Protein AF-A8PF85-F1 (afdb_monomer_lite)

InterPro domains:
  IPR019019 H-type lectin domain [PF09458] (269-334)
  IPR019019 H-type lectin domain [PF09458] (365-434)
  IPR037221 H-type lectin domain superfamily [G3DSA:2.60.40.2080] (251-334)
  IPR037221 H-type lectin domain superfamily [G3DSA:2.60.40.2080] (343-434)
  IPR037221 H-type lectin domain superfamily [SSF141086] (258-334)
  IPR037221 H-type lectin domain superfamily [SSF141086] (362-434)

Foldseek 3Di:
DDDDDDDDDDDDDFDWDDDDDDDDDDDPDDPADEDDDDDDDDDDDPCVVVVVVVQVQCCVVQVKRFDQPDWDWDDDPDDDDDPDDPDPCNVVVVVVVVVVVVVVPDTDPVNVVVVVVVCVVDVDDTDGDGDGDTIGHDDDDDDDDDPPDDPPPQDDKDKDKDKDFWDWFDAFDKDKDKDFAAFDRYDKDKFKFWQWKWKDFDPALKWWKAWDWADDDRGIIMIMIGTHRGITIITMMIMMIIDDDLQKDKDKDKDPLPPPVQQDQKDKDKDFDPQFAPWFWDKDKHWRIWIWHFFWDWWAWDWAPGTRTTIIIMIGGDNHTGTTSMTMMMMMTGHQQGGVVKGKFKDKDKDQAKAFAVHFKDKDKDFTPDFAPADPPGDAWDKTKHWRTWTWGSVDIDTWHKDWAPGHRTIIMIMIGGDDGIMTNMTMMMMMTMD

Secondary structure (DSSP, 8-state):
----------------B---------SS--SSPPPPPPP------S-HHHHHHHHHHHHHHH--B------EEE--SS-PPPSS---TTHHHHHHHHHHHHHHTS---HHHHHHHHHHHHH--S--EEE---S-BBPPS---------PPP---PPPPEEEEEEEEEEE-TT-EEEEEEE----SSPPEEEEEEEEEEEE-SS-SEEEEEEEEEEEETTEEEEEEEE-TT-EEEEEEEEEEE---SS-EEEEEE--TT-S-TT-SEEEEEEEPSSPPSSPPEEEEEEEEEEEEESEEEEEEEEEEEETTEEEEEEE--GGGEEEEEEEEEEEEE-TTEETTEEEEEEEEEE-SPBBTTB-EEEEEEE-SS-----TTSPPPEEEEEEEEEEEESSS-EEEEEEEE---SSEEEEEEE--TT--EEEEEEEEEEE-

Sequence (435 aa):
MAGSSLQQTSVIDQGSQVIHSLLLDRGPVCDVPIPIAFTPVQYRGPSYHLLKTLIQALNDAYGVDIDVKEIRLWKPKEHLKPDVAIDQGWVSRATSEFHDWFSLIPFTQSLSDALDTTVAHNKSGIHLVVTTTTIYHRAGQEGASRMVGPPLRDQVPIIDVGVLEALSLPLGEGKSTVVQTSPLYLTPIVVLGFSSITSWGWYEKTAQFLTHAGSFTPTSFQVNTNNWTHTSGEFGVSWLRADRSSLLQGGIFSTNANSNSKTTSLISERVAFGPSFESPPRVFVSPSGFQFDGKAWDIRVFSTDVNRSGFKMNVVRSPEEGTLANIQVHWLAFPEGGLPGRQMCTGQFHISEVLDSSSPVKSGDVVFEQAFTISDSETPPRIFLAIDHIKASKAHTLRIWVSVSNVTSSGMEWKIQTADDTVIYSASVSYLAIA

Radius of gyration: 26.09 Å; chains: 1; bounding box: 59×78×92 Å

pLDDT: mean 73.33, std 27.21, range [23.89, 98.69]

Structure (mmCIF, N/CA/C/O backbone):
data_AF-A8PF85-F1
#
_entry.id   AF-A8PF85-F1
#
loop_
_atom_site.group_PDB
_atom_site.id
_atom_site.type_symbol
_atom_site.label_atom_id
_atom_site.label_alt_id
_atom_site.label_comp_id
_atom_site.label_asym_id
_atom_site.label_entity_id
_atom_site.label_seq_id
_atom_site.pdbx_PDB_ins_code
_atom_site.Cartn_x
_atom_site.Cartn_y
_atom_site.Cartn_z
_atom_site.occupancy
_atom_site.B_iso_or_equiv
_atom_site.auth_seq_id
_atom_site.auth_comp_id
_atom_site.auth_asym_id
_atom_site.auth_atom_id
_atom_site.pdbx_PDB_model_num
ATOM 1 N N . MET A 1 1 ? 0.595 -38.115 65.305 1.00 35.47 1 MET A N 1
ATOM 2 C CA . MET A 1 1 ? 0.419 -38.450 63.878 1.00 35.47 1 MET A CA 1
ATOM 3 C C . MET A 1 1 ? -0.191 -37.242 63.184 1.00 35.47 1 MET A C 1
ATOM 5 O O . MET A 1 1 ? -1.201 -36.752 63.660 1.00 35.47 1 MET A O 1
ATOM 9 N N . ALA A 1 2 ? 0.533 -36.749 62.175 1.00 32.12 2 ALA A N 1
ATOM 10 C CA . ALA A 1 2 ? 0.232 -35.752 61.140 1.00 32.12 2 ALA A CA 1
ATOM 11 C C . ALA A 1 2 ? -0.927 -34.748 61.340 1.00 32.12 2 ALA A C 1
ATOM 13 O O . ALA A 1 2 ? -2.092 -35.085 61.165 1.00 32.12 2 ALA A O 1
ATOM 14 N N . GLY A 1 3 ? -0.566 -33.476 61.545 1.00 26.59 3 GLY A N 1
ATOM 15 C CA . GLY A 1 3 ? -1.352 -32.323 61.102 1.00 26.59 3 GLY A CA 1
ATOM 16 C C . GLY A 1 3 ? -0.560 -31.593 60.016 1.00 26.59 3 GLY A C 1
ATOM 17 O O . GLY A 1 3 ? 0.514 -31.069 60.301 1.00 26.59 3 GLY A O 1
ATOM 18 N N . SER A 1 4 ? -1.038 -31.625 58.771 1.00 27.47 4 SER A N 1
ATOM 19 C CA . SER A 1 4 ? -0.420 -30.946 57.626 1.00 27.47 4 SER A CA 1
ATOM 20 C C . SER A 1 4 ? -1.057 -29.573 57.416 1.00 27.47 4 SER A C 1
ATOM 22 O O . SER A 1 4 ? -2.257 -29.486 57.151 1.00 27.47 4 SER A O 1
ATOM 24 N N . SER A 1 5 ? -0.260 -28.509 57.499 1.00 26.22 5 SER A N 1
ATOM 25 C CA . SER A 1 5 ? -0.628 -27.172 57.038 1.00 26.22 5 SER A CA 1
ATOM 26 C C . SER A 1 5 ? -0.412 -27.067 55.524 1.00 26.22 5 SER A C 1
ATOM 28 O O . SER A 1 5 ? 0.684 -27.289 55.014 1.00 26.22 5 SER A O 1
ATOM 30 N N . LEU A 1 6 ? -1.476 -26.731 54.795 1.00 25.59 6 LEU A N 1
ATOM 31 C CA . LEU A 1 6 ? -1.419 -26.309 53.397 1.00 25.59 6 LEU A CA 1
ATOM 32 C C . LEU A 1 6 ? -0.987 -24.837 53.360 1.00 25.59 6 LEU A C 1
ATOM 34 O O . LEU A 1 6 ? -1.740 -23.963 53.785 1.00 25.59 6 LEU A O 1
ATOM 38 N N . GLN A 1 7 ? 0.221 -24.558 52.865 1.00 25.92 7 GLN A N 1
ATOM 39 C CA . GLN A 1 7 ? 0.592 -23.215 52.421 1.00 25.92 7 GLN A CA 1
ATOM 40 C C . GLN A 1 7 ? 0.015 -22.987 51.023 1.00 25.92 7 GLN A C 1
ATOM 42 O O . GLN A 1 7 ? 0.372 -23.668 50.064 1.00 25.92 7 GLN A O 1
ATOM 47 N N . GLN A 1 8 ? -0.893 -22.022 50.925 1.00 23.97 8 GLN A N 1
ATOM 48 C CA . GLN A 1 8 ? -1.450 -21.521 49.678 1.00 23.97 8 GLN A CA 1
ATOM 49 C C . GLN A 1 8 ? -0.506 -20.431 49.145 1.00 23.97 8 GLN A C 1
ATOM 51 O O . GLN A 1 8 ? -0.497 -19.313 49.650 1.00 23.97 8 GLN A O 1
ATOM 56 N N . THR A 1 9 ? 0.328 -20.751 48.156 1.00 23.89 9 THR A N 1
ATOM 57 C CA . THR A 1 9 ? 1.075 -19.745 47.387 1.00 23.89 9 THR A CA 1
ATOM 58 C C . THR A 1 9 ? 0.137 -19.105 46.369 1.00 23.89 9 THR A C 1
ATOM 60 O O . THR A 1 9 ? -0.222 -19.735 45.374 1.00 23.89 9 THR A O 1
ATOM 63 N N . SER A 1 10 ? -0.277 -17.862 46.616 1.00 24.70 10 SER A N 1
ATOM 64 C CA . SER A 1 10 ? -0.909 -17.017 45.606 1.00 24.70 10 SER A CA 1
ATOM 65 C C . SER A 1 10 ? 0.151 -16.557 44.602 1.00 24.70 10 SER A C 1
ATOM 67 O O . SER A 1 10 ? 1.124 -15.892 44.952 1.00 24.70 10 SER A O 1
ATOM 69 N N . VAL A 1 11 ? -0.025 -16.925 43.335 1.00 25.67 11 VAL A N 1
ATOM 70 C CA . VAL A 1 11 ? 0.705 -16.309 42.224 1.00 25.67 11 VAL A CA 1
ATOM 71 C C . VAL A 1 11 ? 0.010 -14.979 41.943 1.00 25.67 11 VAL A C 1
ATOM 73 O O . VAL A 1 11 ? -1.124 -14.957 41.472 1.00 25.67 11 VAL A O 1
ATOM 76 N N . ILE A 1 12 ? 0.657 -13.877 42.323 1.00 26.84 12 ILE A N 1
ATOM 77 C CA . ILE A 1 12 ? 0.197 -12.522 42.015 1.00 26.84 12 ILE A CA 1
ATOM 78 C C . ILE A 1 12 ? 0.546 -12.245 40.553 1.00 26.84 12 ILE A C 1
ATOM 80 O O . ILE A 1 12 ? 1.720 -12.227 40.184 1.00 26.84 12 ILE A O 1
ATOM 84 N N . ASP A 1 13 ? -0.482 -12.044 39.737 1.00 29.64 13 ASP A N 1
ATOM 85 C CA . ASP A 1 13 ? -0.357 -11.654 38.338 1.00 29.64 13 ASP A CA 1
ATOM 86 C C . ASP A 1 13 ? 0.135 -10.193 38.260 1.00 29.64 13 ASP A C 1
ATOM 88 O O . ASP A 1 13 ? -0.499 -9.274 38.790 1.00 29.64 13 ASP A O 1
ATOM 92 N N . GLN A 1 14 ? 1.320 -9.976 37.680 1.00 29.83 14 GLN A N 1
ATOM 93 C CA . GLN A 1 14 ? 1.983 -8.669 37.622 1.00 29.83 14 GLN A CA 1
ATOM 94 C C . GLN A 1 14 ? 1.428 -7.854 36.448 1.00 29.83 14 GLN A C 1
ATOM 96 O O . GLN A 1 14 ? 1.867 -7.985 35.309 1.00 29.83 14 GLN A O 1
ATOM 101 N N . GLY A 1 15 ? 0.451 -6.990 36.724 1.00 29.58 15 GLY A N 1
ATOM 102 C CA . GLY A 1 15 ? -0.103 -6.082 35.722 1.00 29.58 15 GLY A CA 1
ATOM 103 C C . GLY A 1 15 ? 0.900 -5.005 35.293 1.00 29.58 15 GLY A C 1
ATOM 104 O O . GLY A 1 15 ? 1.268 -4.144 36.089 1.00 29.58 15 GLY A O 1
ATOM 105 N N . SER A 1 16 ? 1.296 -5.011 34.019 1.00 27.42 16 SER A N 1
ATOM 106 C CA . SER A 1 16 ? 2.018 -3.905 33.380 1.00 27.42 16 SER A CA 1
ATOM 107 C C . SER A 1 16 ? 1.106 -2.683 33.226 1.00 27.42 16 SER A C 1
ATOM 109 O O . SER A 1 16 ? -0.029 -2.828 32.765 1.00 27.42 16 SER A O 1
ATOM 111 N N . GLN A 1 17 ? 1.595 -1.480 33.532 1.00 30.52 17 GLN A N 1
ATOM 112 C CA . GLN A 1 17 ? 0.921 -0.231 33.163 1.00 30.52 17 GLN A CA 1
ATOM 113 C C . GLN A 1 17 ? 1.788 0.588 32.209 1.00 30.52 17 GLN A C 1
ATOM 115 O O . GLN A 1 17 ? 2.998 0.710 32.391 1.00 30.52 17 GLN A O 1
ATOM 120 N N . VAL A 1 18 ? 1.138 1.160 31.198 1.00 26.84 18 VAL A N 1
ATOM 121 C CA . VAL A 1 18 ? 1.722 2.124 30.268 1.00 26.84 18 VAL A CA 1
ATOM 122 C C . VAL A 1 18 ? 1.159 3.489 30.645 1.00 26.84 18 VAL A C 1
ATOM 124 O O . VAL A 1 18 ? -0.046 3.705 30.539 1.00 26.84 18 VAL A O 1
ATOM 127 N N . ILE A 1 19 ? 2.013 4.401 31.106 1.00 24.66 19 ILE A N 1
ATOM 128 C CA . ILE A 1 19 ? 1.652 5.808 31.301 1.00 24.66 19 ILE A CA 1
ATOM 129 C C . ILE A 1 19 ? 2.340 6.598 30.191 1.00 24.66 19 ILE A C 1
ATOM 131 O O . ILE A 1 19 ? 3.566 6.600 30.094 1.00 24.66 19 ILE A O 1
ATOM 135 N N . HIS A 1 20 ? 1.550 7.257 29.345 1.00 25.97 20 HIS A N 1
ATOM 136 C CA . HIS A 1 20 ? 2.046 8.209 28.359 1.00 25.97 20 HIS A CA 1
ATOM 137 C C . HIS A 1 20 ? 1.736 9.625 28.830 1.00 25.97 20 HIS A C 1
ATOM 139 O O . HIS A 1 20 ? 0.578 10.031 28.771 1.00 25.97 20 HIS A O 1
ATOM 145 N N . SER A 1 21 ? 2.753 10.394 29.217 1.00 25.16 21 SER A N 1
ATOM 146 C CA . SER A 1 21 ? 2.681 11.854 29.103 1.00 25.16 21 SER A CA 1
ATOM 147 C C . SER A 1 21 ? 4.024 12.542 29.352 1.00 25.16 21 SER A C 1
ATOM 149 O O . SER A 1 21 ? 4.662 12.350 30.381 1.00 25.16 21 SER A O 1
ATOM 151 N N . LEU A 1 22 ? 4.390 13.426 28.422 1.00 24.92 22 LEU A N 1
ATOM 152 C CA . LEU A 1 22 ? 4.816 14.788 28.743 1.00 24.92 22 LEU A CA 1
ATOM 153 C C . LEU A 1 22 ? 4.469 15.673 27.537 1.00 24.92 22 LEU A C 1
ATOM 155 O O . LEU A 1 22 ? 4.950 15.430 26.432 1.00 24.92 22 LEU A O 1
ATOM 159 N N . LEU A 1 23 ? 3.610 16.671 27.748 1.00 26.92 23 LEU A N 1
ATOM 160 C CA . LEU A 1 23 ? 3.252 17.685 26.759 1.00 26.92 23 LEU A CA 1
ATOM 161 C C . LEU A 1 23 ? 3.480 19.049 27.413 1.00 26.92 23 LEU A C 1
ATOM 163 O O . LEU A 1 23 ? 2.968 19.295 28.503 1.00 26.92 23 LEU A O 1
ATOM 167 N N . LEU A 1 24 ? 4.248 19.919 26.764 1.00 26.16 24 LEU A N 1
ATOM 168 C CA . LEU A 1 24 ? 4.295 21.340 27.094 1.00 26.16 24 LEU A CA 1
ATOM 169 C C . LEU A 1 24 ? 3.833 22.088 25.849 1.00 26.16 24 LEU A C 1
ATOM 171 O O . LEU A 1 24 ? 4.603 22.253 24.908 1.00 26.16 24 LEU A O 1
ATOM 175 N N . ASP A 1 25 ? 2.570 22.504 25.847 1.00 26.69 25 ASP A N 1
ATOM 176 C CA . ASP A 1 25 ? 2.066 23.507 24.916 1.00 26.69 25 ASP A CA 1
ATOM 177 C C . ASP A 1 25 ? 1.173 24.498 25.679 1.00 26.69 25 ASP A C 1
ATOM 179 O O . ASP A 1 25 ? 0.393 24.106 26.550 1.00 26.69 25 ASP A O 1
ATOM 183 N N . ARG A 1 26 ? 1.315 25.792 25.375 1.00 26.75 26 ARG A N 1
ATOM 184 C CA . ARG A 1 26 ? 0.434 26.870 25.848 1.00 26.75 26 ARG A CA 1
ATOM 185 C C . ARG A 1 26 ? -0.280 27.464 24.629 1.00 26.75 26 ARG A C 1
ATOM 187 O O . ARG A 1 26 ? 0.087 28.526 24.136 1.00 26.75 26 ARG A O 1
ATOM 194 N N . GLY A 1 27 ? -1.338 26.781 24.199 1.00 33.78 27 GLY A N 1
ATOM 195 C CA . GLY A 1 27 ? -2.433 27.307 23.374 1.00 33.78 27 GLY A CA 1
ATOM 196 C C . GLY A 1 27 ? -3.775 27.148 24.109 1.00 33.78 27 GLY A C 1
ATOM 197 O O . GLY A 1 27 ? -3.822 26.426 25.107 1.00 33.78 27 GLY A O 1
ATOM 198 N N . PRO A 1 28 ? -4.857 27.841 23.695 1.00 30.14 28 PRO A N 1
ATOM 199 C CA . PRO A 1 28 ? -6.107 27.878 24.450 1.00 30.14 28 PRO A CA 1
ATOM 200 C C . PRO A 1 28 ? -6.671 26.467 24.651 1.00 30.14 28 PRO A C 1
ATOM 202 O O . PRO A 1 28 ? -6.766 25.677 23.714 1.00 30.14 28 PRO A O 1
ATOM 205 N N . VAL A 1 29 ? -6.999 26.192 25.912 1.00 34.34 29 VAL A N 1
ATOM 206 C CA . VAL A 1 29 ? -7.393 24.907 26.497 1.00 34.34 29 VAL A CA 1
ATOM 207 C C . VAL A 1 29 ? -8.331 24.116 25.577 1.00 34.34 29 VAL A C 1
ATOM 209 O O . VAL A 1 29 ? -9.484 24.487 25.382 1.00 34.34 29 VAL A O 1
ATOM 212 N N . CYS A 1 30 ? -7.832 23.007 25.031 1.00 33.25 30 CYS A N 1
ATOM 213 C CA . CYS A 1 30 ? -8.666 21.895 24.584 1.00 33.25 30 CYS A CA 1
ATOM 214 C C . CYS A 1 30 ? -8.689 20.855 25.710 1.00 33.25 30 CYS A C 1
ATOM 216 O O . CYS A 1 30 ? -7.633 20.408 26.153 1.00 33.25 30 CYS A O 1
ATOM 218 N N . ASP A 1 31 ? -9.881 20.454 26.153 1.00 28.02 31 ASP A N 1
ATOM 219 C CA . ASP A 1 31 ? -10.107 19.594 27.330 1.00 28.02 31 ASP A CA 1
ATOM 220 C C . ASP A 1 31 ? -9.689 18.118 27.157 1.00 28.02 31 ASP A C 1
ATOM 222 O O . ASP A 1 31 ? -10.040 17.266 27.973 1.00 28.02 31 ASP A O 1
ATOM 226 N N . VAL A 1 32 ? -8.937 17.774 26.107 1.00 32.41 32 VAL A N 1
ATOM 227 C CA . VAL A 1 32 ? -8.481 16.398 25.869 1.00 32.41 32 VAL A CA 1
ATOM 228 C C . VAL A 1 32 ? -7.023 16.407 25.389 1.00 32.41 32 VAL A C 1
ATOM 230 O O . VAL A 1 32 ? -6.751 16.925 24.304 1.00 32.41 32 VAL A O 1
ATOM 233 N N . PRO A 1 33 ? -6.068 15.845 26.157 1.00 29.23 33 PRO A N 1
ATOM 234 C CA . PRO A 1 33 ? -4.677 15.748 25.727 1.00 29.23 33 PRO A CA 1
ATOM 235 C C . PRO A 1 33 ? -4.545 14.792 24.533 1.00 29.23 33 PRO A C 1
ATOM 237 O O . PRO A 1 33 ? -4.979 13.642 24.591 1.00 29.23 33 PRO A O 1
ATOM 240 N N . ILE A 1 34 ? -3.924 15.270 23.453 1.00 30.25 34 ILE A N 1
ATOM 241 C CA . ILE A 1 34 ? -3.682 14.504 22.223 1.00 30.25 34 ILE A CA 1
ATOM 242 C C . ILE A 1 34 ? -2.285 13.860 22.300 1.00 30.25 34 ILE A C 1
ATOM 244 O O . ILE A 1 34 ? -1.296 14.584 22.433 1.00 30.25 34 ILE A O 1
ATOM 248 N N . PRO A 1 35 ? -2.147 12.528 22.181 1.00 30.20 35 PRO A N 1
ATOM 249 C CA . PRO A 1 35 ? -0.842 11.887 22.063 1.00 30.20 35 PRO A CA 1
ATOM 250 C C . PRO A 1 35 ? -0.276 12.048 20.643 1.00 30.20 35 PRO A C 1
ATOM 252 O O . PRO A 1 35 ? -0.839 11.551 19.664 1.00 30.20 35 PRO A O 1
ATOM 255 N N . ILE A 1 36 ? 0.874 12.718 20.536 1.00 26.45 36 ILE A N 1
ATOM 256 C CA . ILE A 1 36 ? 1.641 12.859 19.292 1.00 26.45 36 ILE A CA 1
ATOM 257 C C . ILE A 1 36 ? 2.741 11.790 19.272 1.00 26.45 36 ILE A C 1
ATOM 259 O O . ILE A 1 36 ? 3.589 11.743 20.161 1.00 26.45 36 ILE A O 1
ATOM 263 N N . ALA A 1 37 ? 2.745 10.937 18.246 1.00 27.17 37 ALA A N 1
ATOM 264 C CA . ALA A 1 37 ? 3.832 9.999 17.971 1.00 27.17 37 ALA A CA 1
ATOM 265 C C . ALA A 1 37 ? 4.735 10.563 16.863 1.00 27.17 37 ALA A C 1
ATOM 267 O O . ALA A 1 37 ? 4.247 10.928 15.793 1.00 27.17 37 ALA A O 1
ATOM 268 N N . PHE A 1 38 ? 6.048 10.606 17.098 1.00 26.89 38 PHE A N 1
ATOM 269 C CA . PHE A 1 38 ? 7.034 10.991 16.084 1.00 26.89 38 PHE A CA 1
ATOM 270 C C . PHE A 1 38 ? 7.681 9.754 15.449 1.00 26.89 38 PHE A C 1
ATOM 272 O O . PHE A 1 38 ? 8.053 8.805 16.140 1.00 26.89 38 PHE A O 1
ATOM 279 N N . THR A 1 39 ? 7.842 9.779 14.126 1.00 26.12 39 THR A N 1
ATOM 280 C CA . THR A 1 39 ? 8.596 8.787 13.347 1.00 26.12 39 THR A CA 1
ATOM 281 C C . THR A 1 39 ? 10.116 9.014 13.452 1.00 26.12 39 THR A C 1
ATOM 283 O O . THR A 1 39 ? 10.565 10.133 13.710 1.00 26.12 39 THR A O 1
ATOM 286 N N . PRO A 1 40 ? 10.954 7.972 13.266 1.00 31.77 40 PRO A N 1
ATOM 287 C CA . PRO A 1 40 ? 12.382 8.047 13.563 1.00 31.77 40 PRO A CA 1
ATOM 288 C C . PRO A 1 40 ? 13.167 8.911 12.562 1.00 31.77 40 PRO A C 1
ATOM 290 O O . PRO A 1 40 ? 13.361 8.508 11.420 1.00 31.77 40 PRO A O 1
ATOM 293 N N . VAL A 1 41 ? 13.748 10.026 13.015 1.00 29.03 41 VAL A N 1
ATOM 294 C CA . VAL A 1 41 ? 14.942 10.622 12.384 1.00 29.03 41 VAL A CA 1
ATOM 295 C C . VAL A 1 41 ? 16.122 10.437 13.338 1.00 29.03 41 VAL A C 1
ATOM 297 O O . VAL A 1 41 ? 16.011 10.669 14.543 1.00 29.03 41 VAL A O 1
ATOM 300 N N . GLN A 1 42 ? 17.227 9.906 12.816 1.00 31.69 42 GLN A N 1
ATOM 301 C CA . GLN A 1 42 ? 18.387 9.455 13.586 1.00 31.69 42 GLN A CA 1
ATOM 302 C C . GLN A 1 42 ? 19.327 10.617 13.945 1.00 31.69 42 GLN A C 1
ATOM 304 O O . GLN A 1 42 ? 19.803 11.334 13.069 1.00 31.69 42 GLN A O 1
ATOM 309 N N . TYR A 1 43 ? 19.687 10.717 15.226 1.00 30.95 43 TYR A N 1
ATOM 310 C CA . TYR A 1 43 ? 20.951 11.302 15.678 1.00 30.95 43 TYR A CA 1
ATOM 311 C C . TYR A 1 43 ? 21.524 10.365 16.753 1.00 30.95 43 TYR A C 1
ATOM 313 O O . TYR A 1 43 ? 20.978 10.263 17.848 1.00 30.95 43 TYR A O 1
ATOM 321 N N . ARG A 1 44 ? 22.596 9.624 16.438 1.00 35.34 44 ARG A N 1
ATOM 322 C CA . ARG A 1 44 ? 23.381 8.871 17.433 1.00 35.34 44 ARG A CA 1
ATOM 323 C C . ARG A 1 44 ? 24.621 9.694 17.772 1.00 35.34 44 ARG A C 1
ATOM 325 O O . ARG A 1 44 ? 25.552 9.753 16.978 1.00 35.34 44 ARG A O 1
ATOM 332 N N . GLY A 1 45 ? 24.603 10.346 18.931 1.00 38.12 45 GLY A N 1
ATOM 333 C CA . GLY A 1 45 ? 25.753 11.039 19.522 1.00 38.12 45 GLY A CA 1
ATOM 334 C C . GLY A 1 45 ? 26.248 10.364 20.814 1.00 38.12 45 GLY A C 1
ATOM 335 O O . GLY A 1 45 ? 25.595 9.443 21.307 1.00 38.12 45 GLY A O 1
ATOM 336 N N . PRO A 1 46 ? 27.386 10.815 21.384 1.00 31.77 46 PRO A N 1
ATOM 337 C CA . PRO A 1 46 ? 28.116 10.186 22.497 1.00 31.77 46 PRO A CA 1
ATOM 338 C C . PRO A 1 46 ? 27.464 10.403 23.881 1.00 31.77 46 PRO A C 1
ATOM 340 O O . PRO A 1 46 ? 28.134 10.647 24.883 1.00 31.77 46 PRO A O 1
ATOM 343 N N . SER A 1 47 ? 26.142 10.284 23.961 1.00 43.22 47 SER A N 1
ATOM 344 C CA . SER A 1 47 ? 25.341 10.565 25.162 1.00 43.22 47 SER A CA 1
ATOM 345 C C . SER A 1 47 ? 25.008 9.310 25.979 1.00 43.22 47 SER A C 1
ATOM 347 O O . SER A 1 47 ? 24.137 9.339 26.841 1.00 43.22 47 SER A O 1
ATOM 349 N N . TYR A 1 48 ? 25.711 8.197 25.739 1.00 43.47 48 TYR A N 1
ATOM 350 C CA . TYR A 1 48 ? 25.506 6.918 26.437 1.00 43.47 48 TYR A CA 1
ATOM 351 C C . TYR A 1 48 ? 25.659 7.024 27.967 1.00 43.47 48 TYR A C 1
ATOM 353 O O . TYR A 1 48 ? 25.034 6.274 28.713 1.00 43.47 48 TYR A O 1
ATOM 361 N N . HIS A 1 49 ? 26.457 7.983 28.442 1.00 46.12 49 HIS A N 1
ATOM 362 C CA . HIS A 1 49 ? 26.610 8.262 29.868 1.00 46.12 49 HIS A CA 1
ATOM 363 C C . HIS A 1 49 ? 25.340 8.883 30.479 1.00 46.12 49 HIS A C 1
ATOM 365 O O . HIS A 1 49 ? 24.945 8.470 31.562 1.00 46.12 49 HIS A O 1
ATOM 371 N N . LEU A 1 50 ? 24.646 9.780 29.763 1.00 46.19 50 LEU A N 1
ATOM 372 C CA . LEU A 1 50 ? 23.388 10.387 30.223 1.00 46.19 50 LEU A CA 1
ATOM 373 C C . LEU A 1 50 ? 22.264 9.356 30.349 1.00 46.19 50 LEU A C 1
ATOM 375 O O . LEU A 1 50 ? 21.483 9.428 31.289 1.00 46.19 50 LEU A O 1
ATOM 379 N N . LEU A 1 51 ? 22.215 8.367 29.449 1.00 54.56 51 LEU A N 1
ATOM 380 C CA . LEU A 1 51 ? 21.263 7.255 29.529 1.00 54.56 51 LEU A CA 1
ATOM 381 C C . LEU A 1 51 ? 21.448 6.453 30.821 1.00 54.56 51 LEU A C 1
ATOM 383 O O . LEU A 1 51 ? 20.484 6.219 31.540 1.00 54.56 51 LEU A O 1
ATOM 387 N N . LYS A 1 52 ? 22.691 6.079 31.144 1.00 57.59 52 LYS A N 1
ATOM 388 C CA . LYS A 1 52 ? 22.997 5.345 32.379 1.00 57.59 52 LYS A CA 1
ATOM 389 C C . LYS A 1 52 ? 22.689 6.162 33.628 1.00 57.59 52 LYS A C 1
ATOM 391 O O . LYS A 1 52 ? 22.098 5.624 34.556 1.00 57.59 52 LYS A O 1
ATOM 396 N N . THR A 1 53 ? 23.050 7.444 33.639 1.00 54.94 53 THR A N 1
ATOM 397 C CA . THR A 1 53 ? 22.766 8.338 34.769 1.00 54.94 53 THR A CA 1
ATOM 398 C C . THR A 1 53 ? 21.266 8.552 34.958 1.00 54.94 53 THR A C 1
ATOM 400 O O . THR A 1 53 ? 20.798 8.529 36.090 1.00 54.94 53 THR A O 1
ATOM 403 N N . LEU A 1 54 ? 20.496 8.701 33.874 1.00 57.41 54 LEU A N 1
ATOM 404 C CA . LEU A 1 54 ? 19.041 8.852 33.939 1.00 57.41 54 LEU A CA 1
ATOM 405 C C . LEU A 1 54 ? 18.357 7.571 34.434 1.00 57.41 54 LEU A C 1
ATOM 407 O O . LEU A 1 54 ? 17.509 7.650 35.316 1.00 57.41 54 LEU A O 1
ATOM 411 N N . ILE A 1 55 ? 18.745 6.402 33.907 1.00 60.12 55 ILE A N 1
ATOM 412 C CA . ILE A 1 55 ? 18.236 5.102 34.376 1.00 60.12 55 ILE A CA 1
ATOM 413 C C . ILE A 1 55 ? 18.547 4.930 35.864 1.00 60.12 55 ILE A C 1
ATOM 415 O O . ILE A 1 55 ? 17.650 4.629 36.642 1.00 60.12 55 ILE A O 1
ATOM 419 N N . GLN A 1 56 ? 19.793 5.179 36.277 1.00 60.62 56 GLN A N 1
ATOM 420 C CA . GLN A 1 56 ? 20.196 5.038 37.674 1.00 60.62 56 GLN A CA 1
ATOM 421 C C . GLN A 1 56 ? 19.430 6.002 38.588 1.00 60.62 56 GLN A C 1
ATOM 423 O O . GLN A 1 56 ? 18.927 5.579 39.619 1.00 60.62 56 GLN A O 1
ATOM 428 N N . ALA A 1 57 ? 19.271 7.268 38.193 1.00 55.03 57 ALA A N 1
ATOM 429 C CA . ALA A 1 57 ? 18.534 8.254 38.980 1.00 55.03 57 ALA A CA 1
ATOM 430 C C . ALA A 1 57 ? 17.050 7.887 39.143 1.00 55.03 57 ALA A C 1
ATOM 432 O O . ALA A 1 57 ? 16.491 8.064 40.224 1.00 55.03 57 ALA A O 1
ATOM 433 N N . LEU A 1 58 ? 16.413 7.359 38.093 1.00 52.25 58 LEU A N 1
ATOM 434 C CA . LEU A 1 58 ? 15.030 6.886 38.167 1.00 52.25 58 LEU A CA 1
ATOM 435 C C . LEU A 1 58 ? 14.912 5.609 39.016 1.00 52.25 58 LEU A C 1
ATOM 437 O O . LEU A 1 58 ? 13.975 5.491 39.809 1.00 52.25 58 LEU A O 1
ATOM 441 N N . ASN A 1 59 ? 15.878 4.692 38.903 1.00 52.94 59 ASN A N 1
ATOM 442 C CA . ASN A 1 59 ? 15.945 3.497 39.739 1.00 52.94 59 ASN A CA 1
ATOM 443 C C . ASN A 1 59 ? 16.130 3.856 41.226 1.00 52.94 59 ASN A C 1
ATOM 445 O O . ASN A 1 59 ? 15.448 3.291 42.078 1.00 52.94 59 ASN A O 1
ATOM 449 N N . ASP A 1 60 ? 16.994 4.822 41.541 1.00 53.47 60 ASP A N 1
ATOM 450 C CA . ASP A 1 60 ? 17.271 5.260 42.914 1.00 53.47 60 ASP A CA 1
ATOM 451 C C . ASP A 1 60 ? 16.082 6.007 43.539 1.00 53.47 60 ASP A C 1
ATOM 453 O O . ASP A 1 60 ? 15.776 5.807 44.713 1.00 53.47 60 ASP A O 1
ATOM 457 N N . ALA A 1 61 ? 15.394 6.854 42.764 1.00 45.88 61 ALA A N 1
ATOM 458 C CA . ALA A 1 61 ? 14.291 7.678 43.262 1.00 45.88 61 ALA A CA 1
ATOM 459 C C . ALA A 1 61 ? 12.987 6.892 43.470 1.00 45.88 61 ALA A C 1
ATOM 461 O O . ALA A 1 61 ? 12.241 7.176 44.407 1.00 45.88 61 ALA A O 1
ATOM 462 N N . TYR A 1 62 ? 12.705 5.910 42.611 1.00 44.44 62 TYR A N 1
ATOM 463 C CA . TYR A 1 62 ? 11.406 5.227 42.592 1.00 44.44 62 TYR A CA 1
ATOM 464 C C . TYR A 1 62 ? 11.500 3.722 42.868 1.00 44.44 62 TYR A C 1
ATOM 466 O O . TYR A 1 62 ? 10.476 3.047 42.957 1.00 44.44 62 TYR A O 1
ATOM 474 N N . GLY A 1 63 ? 12.709 3.165 42.992 1.00 43.66 63 GLY A N 1
ATOM 475 C CA . GLY A 1 63 ? 12.925 1.729 43.187 1.00 43.66 63 GLY A CA 1
ATOM 476 C C . GLY A 1 63 ? 12.478 0.867 42.002 1.00 43.66 63 GLY A C 1
ATOM 477 O O . GLY A 1 63 ? 12.366 -0.348 42.145 1.00 43.66 63 GLY A O 1
ATOM 478 N N . VAL A 1 64 ? 12.187 1.483 40.858 1.00 42.22 64 VAL A N 1
ATOM 479 C CA . VAL A 1 64 ? 11.740 0.851 39.609 1.00 42.22 64 VAL A CA 1
ATOM 480 C C . VAL A 1 64 ? 12.974 0.413 38.829 1.00 42.22 64 VAL A C 1
ATOM 482 O O . VAL A 1 64 ? 13.984 1.088 38.908 1.00 42.22 64 VAL A O 1
ATOM 485 N N . ASP A 1 65 ? 12.920 -0.687 38.080 1.00 44.31 65 ASP A N 1
ATOM 486 C CA . ASP A 1 65 ? 13.976 -1.018 37.113 1.00 44.31 65 ASP A CA 1
ATOM 487 C C . ASP A 1 65 ? 13.511 -0.613 35.708 1.00 44.31 65 ASP A C 1
ATOM 489 O O . ASP A 1 65 ? 12.480 -1.104 35.230 1.00 44.31 65 ASP A O 1
ATOM 493 N N . ILE A 1 66 ? 14.200 0.341 35.073 1.00 50.31 66 ILE A N 1
ATOM 494 C CA . ILE A 1 66 ? 13.767 0.927 33.796 1.00 50.31 66 ILE A CA 1
ATOM 495 C C . ILE A 1 66 ? 14.693 0.501 32.654 1.00 50.31 66 ILE A C 1
ATOM 497 O O . ILE A 1 66 ? 15.827 0.964 32.535 1.00 50.31 66 ILE A O 1
ATOM 501 N N . ASP A 1 67 ? 14.160 -0.314 31.741 1.00 45.53 67 ASP A N 1
ATOM 502 C CA . ASP A 1 67 ? 14.809 -0.641 30.467 1.00 45.53 67 ASP A CA 1
ATOM 503 C C . ASP A 1 67 ? 14.544 0.472 29.437 1.00 45.53 67 ASP A C 1
ATOM 505 O O . ASP A 1 67 ? 13.555 0.460 28.695 1.00 45.53 67 ASP A O 1
ATOM 509 N N . VAL A 1 68 ? 15.402 1.495 29.423 1.00 51.47 68 VAL A N 1
ATOM 510 C CA . VAL A 1 68 ? 15.323 2.583 28.437 1.00 51.47 68 VAL A CA 1
ATOM 511 C C . VAL A 1 68 ? 16.040 2.159 27.156 1.00 51.47 68 VAL A C 1
ATOM 513 O O . VAL A 1 68 ? 17.263 2.240 27.043 1.00 51.47 68 VAL A O 1
ATOM 516 N N . LYS A 1 69 ? 15.258 1.743 26.155 1.00 45.31 69 LYS A N 1
ATOM 517 C CA . LYS A 1 69 ? 15.789 1.258 24.870 1.00 45.31 69 LYS A CA 1
ATOM 518 C C . LYS A 1 69 ? 16.389 2.353 23.985 1.00 45.31 69 LYS A C 1
ATOM 520 O O . LYS A 1 69 ? 17.265 2.064 23.172 1.00 45.31 69 LYS A O 1
ATOM 525 N N . GLU A 1 70 ? 15.938 3.601 24.120 1.00 43.00 70 GLU A N 1
ATOM 526 C CA . GLU A 1 70 ? 16.457 4.725 23.336 1.00 43.00 70 GLU A CA 1
ATOM 527 C C . GLU A 1 70 ? 16.190 6.070 24.036 1.00 43.00 70 GLU A C 1
ATOM 529 O O . GLU A 1 70 ? 15.082 6.319 24.505 1.00 43.00 70 GLU A O 1
ATOM 534 N N . ILE A 1 71 ? 17.189 6.960 24.064 1.00 45.00 71 ILE A N 1
ATOM 535 C CA . ILE A 1 71 ? 17.007 8.395 24.337 1.00 45.00 71 ILE A CA 1
ATOM 536 C C . ILE A 1 71 ? 17.392 9.141 23.069 1.00 45.00 71 ILE A C 1
ATOM 538 O O . ILE A 1 71 ? 18.494 8.955 22.546 1.00 45.00 71 ILE A O 1
ATOM 542 N N . ARG A 1 72 ? 16.496 10.001 22.582 1.00 41.25 72 ARG A N 1
ATOM 543 C CA . ARG A 1 72 ? 16.751 10.846 21.416 1.00 41.25 72 ARG A CA 1
ATOM 544 C C . ARG A 1 72 ? 16.950 12.278 21.876 1.00 41.25 72 ARG A C 1
ATOM 546 O O . ARG A 1 72 ? 16.047 12.895 22.426 1.00 41.25 72 ARG A O 1
ATOM 553 N N . LEU A 1 73 ? 18.147 12.798 21.635 1.00 36.06 73 LEU A N 1
ATOM 554 C CA . LEU A 1 73 ? 18.444 14.214 21.798 1.00 36.06 73 LEU A CA 1
ATOM 555 C C . LEU A 1 73 ? 18.307 14.871 20.432 1.00 36.06 73 LEU A C 1
ATOM 557 O O . LEU A 1 73 ? 18.931 14.431 19.464 1.00 36.06 73 LEU A O 1
ATOM 561 N N . TRP A 1 74 ? 17.485 15.910 20.351 1.00 36.38 74 TRP A N 1
ATOM 562 C CA . TRP A 1 74 ? 17.295 16.652 19.115 1.00 36.38 74 TRP A CA 1
ATOM 563 C C . TRP A 1 74 ? 18.015 17.996 19.189 1.00 36.38 74 TRP A C 1
ATOM 565 O O . TRP A 1 74 ? 17.833 18.762 20.133 1.00 36.38 74 TRP A O 1
ATOM 575 N N . LYS A 1 75 ? 18.838 18.276 18.174 1.00 34.88 75 LYS A N 1
ATOM 576 C CA . LYS A 1 75 ? 19.410 19.597 17.915 1.00 34.88 75 LYS A CA 1
ATOM 577 C C . LYS A 1 75 ? 19.006 19.994 16.492 1.00 34.88 75 LYS A C 1
ATOM 579 O O . LYS A 1 75 ? 19.414 19.294 15.561 1.00 34.88 75 LYS A O 1
ATOM 584 N N . PRO A 1 76 ? 18.207 21.054 16.293 1.00 32.47 76 PRO A N 1
ATOM 585 C CA . PRO A 1 76 ? 17.829 21.475 14.950 1.00 32.47 76 PRO A CA 1
ATOM 586 C C . PRO A 1 76 ? 19.069 21.852 14.124 1.00 32.47 76 PRO A C 1
ATOM 588 O O . PRO A 1 76 ? 20.031 22.422 14.644 1.00 32.47 76 PRO A O 1
ATOM 591 N N . LYS A 1 77 ? 19.051 21.492 12.832 1.00 31.34 77 LYS A N 1
ATOM 592 C CA . LYS A 1 77 ? 20.127 21.787 11.864 1.00 31.34 77 LYS A CA 1
ATOM 593 C C . LYS A 1 77 ? 20.194 23.268 11.483 1.00 31.34 77 LYS A C 1
ATOM 595 O O . LYS A 1 77 ? 21.244 23.732 11.052 1.00 31.34 77 LYS A O 1
ATOM 600 N N . GLU A 1 78 ? 19.100 23.995 11.670 1.00 32.00 78 GLU A N 1
ATOM 601 C CA . GLU A 1 78 ? 19.002 25.432 11.437 1.00 32.00 78 GLU A CA 1
ATOM 602 C C . GLU A 1 78 ? 18.666 26.141 12.750 1.00 32.00 78 GLU A C 1
ATOM 604 O O . GLU A 1 78 ? 17.967 25.594 13.607 1.00 32.00 78 GLU A O 1
ATOM 609 N N . HIS A 1 79 ? 19.171 27.362 12.924 1.00 36.75 79 HIS A N 1
ATOM 610 C CA . HIS A 1 79 ? 18.741 28.212 14.027 1.00 36.75 79 HIS A CA 1
ATOM 611 C C . HIS A 1 79 ? 17.249 28.505 13.852 1.00 36.75 79 HIS A C 1
ATOM 613 O O . HIS A 1 79 ? 16.871 29.216 12.923 1.00 36.75 79 HIS A O 1
ATOM 619 N N . LEU A 1 80 ? 16.413 27.960 14.739 1.00 34.06 80 LEU A N 1
ATOM 620 C CA . LEU A 1 80 ? 14.997 28.311 14.799 1.00 34.06 80 LEU A CA 1
ATOM 621 C C . LEU A 1 80 ? 14.900 29.833 14.964 1.00 34.06 80 LEU A C 1
ATOM 623 O O . LEU A 1 80 ? 15.388 30.380 15.956 1.00 34.06 80 LEU A O 1
ATOM 627 N N . LYS A 1 81 ? 14.321 30.520 13.974 1.00 32.19 81 LYS A N 1
ATOM 628 C CA . LYS A 1 81 ? 13.913 31.915 14.133 1.00 32.19 81 LYS A CA 1
ATOM 629 C C . LYS A 1 81 ? 12.626 31.904 14.958 1.00 32.19 81 LYS A C 1
ATOM 631 O O . LYS A 1 81 ? 11.652 31.316 14.505 1.00 32.19 81 LYS A O 1
ATOM 636 N N . PRO A 1 82 ? 12.615 32.490 16.159 1.00 38.28 82 PRO A N 1
ATOM 637 C CA . PRO A 1 82 ? 11.405 32.568 16.960 1.00 38.28 82 PRO A CA 1
ATOM 638 C C . PRO A 1 82 ? 10.401 33.494 16.265 1.00 38.28 82 PRO A C 1
ATOM 640 O O . PRO A 1 82 ? 10.762 34.612 15.896 1.00 38.28 82 PRO A O 1
ATOM 643 N N . ASP A 1 83 ? 9.146 33.062 16.139 1.00 30.80 83 ASP A N 1
ATOM 644 C CA . ASP A 1 83 ? 8.053 33.874 15.572 1.00 30.80 83 ASP A CA 1
ATOM 645 C C . ASP A 1 83 ? 7.621 35.035 16.493 1.00 30.80 83 ASP A C 1
ATOM 647 O O . ASP A 1 83 ? 6.796 35.871 16.128 1.00 30.80 83 ASP A O 1
ATOM 651 N N . VAL A 1 84 ? 8.206 35.120 17.692 1.00 36.19 84 VAL A N 1
ATOM 652 C CA . VAL A 1 84 ? 7.984 36.182 18.677 1.00 36.19 84 VAL A CA 1
ATOM 653 C C . VAL A 1 84 ? 9.340 36.711 19.133 1.00 36.19 84 VAL A C 1
ATOM 655 O O . VAL A 1 84 ? 10.239 35.931 19.442 1.00 36.19 84 VAL A O 1
ATOM 658 N N . ALA A 1 85 ? 9.506 38.035 19.182 1.00 40.50 85 ALA A N 1
ATOM 659 C CA . ALA A 1 85 ? 10.746 38.651 19.646 1.00 40.50 85 ALA A CA 1
ATOM 660 C C . ALA A 1 85 ? 11.110 38.129 21.048 1.00 40.50 85 ALA A C 1
ATOM 662 O O . ALA A 1 85 ? 10.373 38.346 22.009 1.00 40.50 85 ALA A O 1
ATOM 663 N N . ILE A 1 86 ? 12.249 37.437 21.155 1.00 44.06 86 ILE A N 1
ATOM 664 C CA . ILE A 1 86 ? 12.819 37.023 22.439 1.00 44.06 86 ILE A CA 1
ATOM 665 C C . ILE A 1 86 ? 13.252 38.302 23.155 1.00 44.06 86 ILE A C 1
ATOM 667 O O . ILE A 1 86 ? 14.304 38.867 22.851 1.00 44.06 86 ILE A O 1
ATOM 671 N N . ASP A 1 87 ? 12.431 38.792 24.082 1.00 55.41 87 ASP A N 1
ATOM 672 C CA . ASP A 1 87 ? 12.870 39.841 24.994 1.00 55.41 87 ASP A CA 1
ATOM 673 C C . ASP A 1 87 ? 13.912 39.277 25.982 1.00 55.41 87 ASP A C 1
ATOM 675 O O . ASP A 1 87 ? 13.999 38.067 26.211 1.00 55.41 87 ASP A O 1
ATOM 679 N N . GLN A 1 88 ? 14.740 40.148 26.571 1.00 45.47 88 GLN A N 1
ATOM 680 C CA . GLN A 1 88 ? 15.797 39.727 27.507 1.00 45.47 88 GLN A CA 1
ATOM 681 C C . GLN A 1 88 ? 15.257 38.975 28.739 1.00 45.47 88 GLN A C 1
ATOM 683 O O . GLN A 1 88 ? 16.020 38.298 29.424 1.00 45.47 88 GLN A O 1
ATOM 688 N N . GLY A 1 89 ? 13.951 39.059 29.011 1.00 46.34 89 GLY A N 1
ATOM 689 C CA . GLY A 1 89 ? 13.289 38.331 30.086 1.00 46.34 89 GLY A CA 1
ATOM 690 C C . GLY A 1 89 ? 12.734 36.971 29.666 1.00 46.34 89 GLY A C 1
ATOM 691 O O . GLY A 1 89 ? 12.376 36.188 30.539 1.00 46.34 89 GLY A O 1
ATOM 692 N N . TRP A 1 90 ? 12.625 36.661 28.372 1.00 48.22 90 TRP A N 1
ATOM 693 C CA . TRP A 1 90 ? 12.002 35.428 27.892 1.00 48.22 90 TRP A CA 1
ATOM 694 C C . TRP A 1 90 ? 12.845 34.210 28.242 1.00 48.22 90 TRP A C 1
ATOM 696 O O . TRP A 1 90 ? 12.310 33.257 28.788 1.00 48.22 90 TRP A O 1
ATOM 706 N N . VAL A 1 91 ? 14.164 34.262 28.030 1.00 44.28 91 VAL A N 1
ATOM 707 C CA . VAL A 1 91 ? 15.054 33.142 28.383 1.00 44.28 91 VAL A CA 1
ATOM 708 C C . VAL A 1 91 ? 15.038 32.902 29.893 1.00 44.28 91 VAL A C 1
ATOM 710 O O . VAL A 1 91 ? 14.869 31.762 30.314 1.00 44.28 91 VAL A O 1
ATOM 713 N N . SER A 1 92 ? 15.125 33.954 30.715 1.00 46.12 92 SER A N 1
ATOM 714 C CA . SER A 1 92 ? 15.064 33.811 32.178 1.00 46.12 92 SER A CA 1
ATOM 715 C C . SER A 1 92 ? 13.701 33.321 32.668 1.00 46.12 92 SER A C 1
ATOM 717 O O . SER A 1 92 ? 13.659 32.487 33.564 1.00 46.12 92 SER A O 1
ATOM 719 N N . ARG A 1 93 ? 12.590 33.778 32.072 1.00 50.69 93 ARG A N 1
ATOM 720 C CA . ARG A 1 93 ? 11.238 33.300 32.409 1.00 50.69 93 ARG A CA 1
ATOM 721 C C . ARG A 1 93 ? 11.009 31.866 31.959 1.00 50.69 93 ARG A C 1
ATOM 723 O O . ARG A 1 93 ? 10.545 31.079 32.762 1.00 50.69 93 ARG A O 1
ATOM 730 N N . ALA A 1 94 ? 11.393 31.507 30.738 1.00 44.78 94 ALA A N 1
ATOM 731 C CA . ALA A 1 94 ? 11.291 30.141 30.237 1.00 44.78 94 ALA A CA 1
ATOM 732 C C . ALA A 1 94 ? 12.183 29.186 31.040 1.00 44.78 94 ALA A C 1
ATOM 734 O O . ALA A 1 94 ? 11.762 28.078 31.333 1.00 44.78 94 ALA A O 1
ATOM 735 N N . THR A 1 95 ? 13.380 29.621 31.450 1.00 43.59 95 THR A N 1
ATOM 736 C CA . THR A 1 95 ? 14.278 28.830 32.309 1.00 43.59 95 THR A CA 1
ATOM 737 C C . THR A 1 95 ? 13.714 28.691 33.720 1.00 43.59 95 THR A C 1
ATOM 739 O O . THR A 1 95 ? 13.733 27.594 34.258 1.00 43.59 95 THR A O 1
ATOM 742 N N . SER A 1 96 ? 13.166 29.763 34.301 1.00 44.50 96 SER A N 1
ATOM 743 C CA . SER A 1 96 ? 12.513 29.723 35.615 1.00 44.50 96 SER A CA 1
ATOM 744 C C . SER A 1 96 ? 11.255 28.862 35.591 1.00 44.50 96 SER A C 1
ATOM 746 O O . SER A 1 96 ? 11.127 27.984 36.424 1.00 44.50 96 SER A O 1
ATOM 748 N N . GLU A 1 97 ? 10.368 29.034 34.608 1.00 45.31 97 GLU A N 1
ATOM 749 C CA . GLU A 1 97 ? 9.168 28.206 34.449 1.00 45.31 97 GLU A CA 1
ATOM 750 C C . GLU A 1 97 ? 9.550 26.747 34.176 1.00 45.31 97 GLU A C 1
ATOM 752 O O . GLU A 1 97 ? 8.957 25.843 34.749 1.00 45.31 97 GLU A O 1
ATOM 757 N N . PHE A 1 98 ? 10.576 26.491 33.360 1.00 41.44 98 PHE A N 1
ATOM 758 C CA . PHE A 1 98 ? 11.109 25.145 33.157 1.00 41.44 98 PHE A CA 1
ATOM 759 C C . PHE A 1 98 ? 11.633 24.547 34.470 1.00 41.44 98 PHE A C 1
ATOM 761 O O . PHE A 1 98 ? 11.318 23.401 34.772 1.00 41.44 98 PHE A O 1
ATOM 768 N N . HIS A 1 99 ? 12.362 25.323 35.276 1.00 41.94 99 HIS A N 1
ATOM 769 C CA . HIS A 1 99 ? 12.900 24.904 36.570 1.00 41.94 99 HIS A CA 1
ATOM 770 C C . HIS A 1 99 ? 11.803 24.701 37.632 1.00 41.94 99 HIS A C 1
ATOM 772 O O . HIS A 1 99 ? 11.871 23.741 38.398 1.00 41.94 99 HIS A O 1
ATOM 778 N N . ASP A 1 100 ? 10.762 25.536 37.636 1.00 44.84 100 ASP A N 1
ATOM 779 C CA . ASP A 1 100 ? 9.586 25.445 38.510 1.00 44.84 100 ASP A CA 1
ATOM 780 C C . ASP A 1 100 ? 8.733 24.217 38.155 1.00 44.84 100 ASP A C 1
ATOM 782 O O . ASP A 1 100 ? 8.276 23.495 39.036 1.00 44.84 100 ASP A O 1
ATOM 786 N N . TRP A 1 101 ? 8.577 23.907 36.865 1.00 39.12 101 TRP A N 1
ATOM 787 C CA . TRP A 1 101 ? 7.908 22.682 36.416 1.00 39.12 101 TRP A CA 1
ATOM 788 C C . TRP A 1 101 ? 8.742 21.423 36.682 1.00 39.12 101 TRP A C 1
ATOM 790 O O . TRP A 1 101 ? 8.184 20.382 37.026 1.00 39.12 101 TRP A O 1
ATOM 800 N N . PHE A 1 102 ? 10.070 21.505 36.559 1.00 39.62 102 PHE A N 1
ATOM 801 C CA . PHE A 1 102 ? 10.971 20.381 36.829 1.00 39.62 102 PHE A CA 1
ATOM 802 C C . PHE A 1 102 ? 11.185 20.117 38.323 1.00 39.62 102 PHE A C 1
ATOM 804 O O . PHE A 1 102 ? 11.356 18.965 38.702 1.00 39.62 102 PHE A O 1
ATOM 811 N N . SER A 1 103 ? 11.145 21.140 39.180 1.00 37.22 103 SER A N 1
ATOM 812 C CA . SER A 1 103 ? 11.293 20.998 40.640 1.00 37.22 103 SER A CA 1
ATOM 813 C C . SER A 1 103 ? 10.079 20.353 41.319 1.00 37.22 103 SER A C 1
ATOM 815 O O . SER A 1 103 ? 10.188 19.866 42.443 1.00 37.22 103 SER A O 1
ATOM 817 N N . LEU A 1 104 ? 8.940 20.281 40.619 1.00 34.09 104 LEU A N 1
ATOM 818 C CA . LEU A 1 104 ? 7.760 19.510 41.027 1.00 34.09 104 LEU A CA 1
ATOM 819 C C . LEU A 1 104 ? 7.910 17.999 40.773 1.00 34.09 104 LEU A C 1
ATOM 821 O O . LEU A 1 104 ? 7.105 17.211 41.272 1.00 34.09 104 LEU A O 1
ATOM 825 N N . ILE A 1 105 ? 8.932 17.585 40.020 1.00 37.22 105 ILE A N 1
ATOM 826 C CA . ILE A 1 105 ? 9.296 16.184 39.814 1.00 37.22 105 ILE A CA 1
ATOM 827 C C . ILE A 1 105 ? 10.473 15.894 40.756 1.00 37.22 105 ILE A C 1
ATOM 829 O O . ILE A 1 105 ? 11.514 16.541 40.633 1.00 37.22 105 ILE A O 1
ATOM 833 N N . PRO A 1 106 ? 10.363 14.950 41.710 1.00 37.16 106 PRO A N 1
ATOM 834 C CA . PRO A 1 106 ? 11.456 14.678 42.627 1.00 37.16 106 PRO A CA 1
ATOM 835 C C . PRO A 1 106 ? 12.563 13.945 41.862 1.00 37.16 106 PRO A C 1
ATOM 837 O O . PRO A 1 106 ? 12.528 12.729 41.669 1.00 37.16 106 PRO A O 1
ATOM 840 N N . PHE A 1 107 ? 13.534 14.708 41.370 1.00 47.84 107 PHE A N 1
ATOM 841 C CA . PHE A 1 107 ? 14.788 14.186 40.848 1.00 47.84 107 PHE A CA 1
ATOM 842 C C . PHE A 1 107 ? 15.791 14.001 41.983 1.00 47.84 107 PHE A C 1
ATOM 844 O O . PHE A 1 107 ? 15.734 14.666 43.018 1.00 47.84 107 PHE A O 1
ATOM 851 N N . THR A 1 108 ? 16.760 13.113 41.778 1.00 47.81 108 THR A N 1
ATOM 852 C CA . THR A 1 108 ? 17.944 13.084 42.633 1.00 47.81 108 THR A CA 1
ATOM 853 C C . THR A 1 108 ? 18.790 14.330 42.354 1.00 47.81 108 THR A C 1
ATOM 855 O O . THR A 1 108 ? 18.918 14.754 41.203 1.00 47.81 108 THR A O 1
ATOM 858 N N . GLN A 1 109 ? 19.394 14.910 43.398 1.00 47.59 109 GLN A N 1
ATOM 859 C CA . GLN A 1 109 ? 20.255 16.099 43.291 1.00 47.59 109 GLN A CA 1
ATOM 860 C C . GLN A 1 109 ? 21.304 15.948 42.172 1.00 47.59 109 GLN A C 1
ATOM 862 O O . GLN A 1 109 ? 21.508 16.859 41.380 1.00 47.59 109 GLN A O 1
ATOM 867 N N . SER A 1 110 ? 21.875 14.748 42.015 1.00 44.81 110 SER A N 1
ATOM 868 C CA . SER A 1 110 ? 22.869 14.455 40.977 1.00 44.81 110 SER A CA 1
ATOM 869 C C . SER A 1 110 ? 22.362 14.577 39.536 1.00 44.81 110 SER A C 1
ATOM 871 O O . SER A 1 110 ? 23.155 14.902 38.653 1.00 44.81 110 SER A O 1
ATOM 873 N N . LEU A 1 111 ? 21.080 14.310 39.261 1.00 47.12 111 LEU A N 1
ATOM 874 C CA . LEU A 1 111 ? 20.523 14.483 37.916 1.00 47.12 111 LEU A CA 1
ATOM 875 C C . LEU A 1 111 ? 20.246 15.961 37.616 1.00 47.12 111 LEU A C 1
ATOM 877 O O . LEU A 1 111 ? 20.508 16.396 36.494 1.00 47.12 111 LEU A O 1
ATOM 881 N N . SER A 1 112 ? 19.784 16.724 38.615 1.00 51.66 112 SER A N 1
ATOM 882 C CA . SER A 1 112 ? 19.656 18.185 38.507 1.00 51.66 112 SER A CA 1
ATOM 883 C C . SER A 1 112 ? 21.014 18.810 38.197 1.00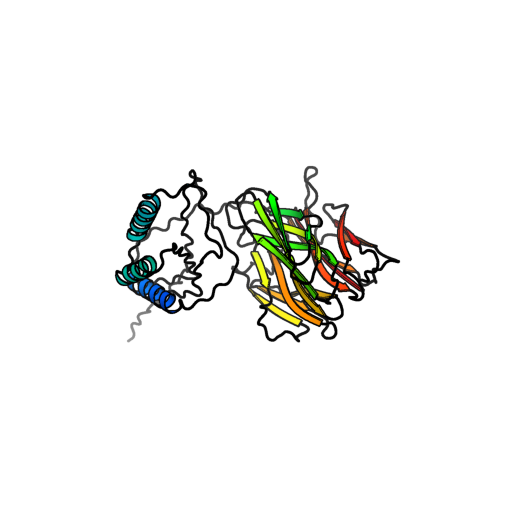 51.66 112 SER A C 1
ATOM 885 O O . SER A 1 112 ? 21.166 19.452 37.164 1.00 51.66 112 SER A O 1
ATOM 887 N N . ASP A 1 113 ? 22.040 18.489 38.993 1.00 52.94 113 ASP A N 1
ATOM 888 C CA . ASP A 1 113 ? 23.393 19.034 38.833 1.00 52.94 113 ASP A CA 1
ATOM 889 C C . ASP A 1 113 ? 23.995 18.704 37.448 1.00 52.94 113 ASP A C 1
ATOM 891 O O . ASP A 1 113 ? 24.692 19.522 36.835 1.00 52.94 113 ASP A O 1
ATOM 895 N N . ALA A 1 114 ? 23.720 17.506 36.917 1.00 49.66 114 ALA A N 1
ATOM 896 C CA . ALA A 1 114 ? 24.177 17.089 35.592 1.00 49.66 114 ALA A CA 1
ATOM 897 C C . ALA A 1 114 ? 23.459 17.838 34.455 1.00 49.66 114 ALA A C 1
ATOM 899 O O . ALA A 1 114 ? 24.096 18.213 33.462 1.00 49.66 114 ALA A O 1
ATOM 900 N N . LEU A 1 115 ? 22.152 18.076 34.590 1.00 51.06 115 LEU A N 1
ATOM 901 C CA . LEU A 1 115 ? 21.382 18.879 33.640 1.00 51.06 115 LEU A CA 1
ATOM 902 C C . LEU A 1 115 ? 21.817 20.345 33.687 1.00 51.06 115 LEU A C 1
ATOM 904 O O . LEU A 1 115 ? 22.110 20.908 32.633 1.00 51.06 115 LEU A O 1
ATOM 908 N N . ASP A 1 116 ? 21.984 20.911 34.881 1.00 54.97 116 ASP A N 1
ATOM 909 C CA . ASP A 1 116 ? 22.440 22.287 35.098 1.00 54.97 116 ASP A CA 1
ATOM 910 C C . ASP A 1 116 ? 23.829 22.514 34.500 1.00 54.97 116 ASP A C 1
ATOM 912 O O . ASP A 1 116 ? 24.057 23.481 33.770 1.00 54.97 116 ASP A O 1
ATOM 916 N N . THR A 1 117 ? 24.748 21.566 34.700 1.00 53.78 117 THR A N 1
ATOM 917 C CA . THR A 1 117 ? 26.077 21.612 34.078 1.00 53.78 117 THR A CA 1
ATOM 918 C C . THR A 1 117 ? 25.980 21.560 32.551 1.00 53.78 117 THR A C 1
ATOM 920 O O . THR A 1 117 ? 26.683 22.299 31.857 1.00 53.78 117 THR A O 1
ATOM 923 N N . THR A 1 118 ? 25.100 20.722 32.000 1.00 49.00 118 THR A N 1
ATOM 924 C CA . THR A 1 118 ? 24.942 20.564 30.545 1.00 49.00 118 THR A CA 1
ATOM 925 C C . THR A 1 118 ? 24.308 21.804 29.903 1.00 49.00 118 THR A C 1
ATOM 927 O O . THR A 1 118 ? 24.756 22.230 28.835 1.00 49.00 118 THR A O 1
ATOM 930 N N . VAL A 1 119 ? 23.322 22.418 30.564 1.00 50.03 119 VAL A N 1
ATOM 931 C CA . VAL A 1 119 ? 22.671 23.673 30.150 1.00 50.03 119 VAL A CA 1
ATOM 932 C C . VAL A 1 119 ? 23.646 24.849 30.246 1.00 50.03 119 VAL A C 1
ATOM 934 O O . VAL A 1 119 ? 23.757 25.629 29.302 1.00 50.03 119 VAL A O 1
ATOM 937 N N . ALA A 1 120 ? 24.431 24.942 31.325 1.00 52.69 120 ALA A N 1
ATOM 938 C CA . ALA A 1 120 ? 25.431 25.997 31.496 1.00 52.69 120 ALA A CA 1
ATOM 939 C C . ALA A 1 120 ? 26.524 25.968 30.409 1.00 52.69 120 ALA A C 1
ATOM 941 O O . ALA A 1 120 ? 27.013 27.020 29.989 1.00 52.69 120 ALA A O 1
ATOM 942 N N . HIS A 1 121 ? 26.886 24.777 29.917 1.00 48.38 121 HIS A N 1
ATOM 943 C CA . HIS A 1 121 ? 27.900 24.609 28.872 1.00 48.38 121 HIS A CA 1
ATOM 944 C C . HIS A 1 121 ? 27.343 24.690 27.438 1.00 48.38 121 HIS A C 1
ATOM 946 O O . HIS A 1 121 ? 28.098 25.002 26.516 1.00 48.38 121 HIS A O 1
ATOM 952 N N . ASN A 1 122 ? 26.042 24.461 27.220 1.00 41.75 122 ASN A N 1
ATOM 953 C CA . ASN A 1 122 ? 25.397 24.574 25.908 1.00 41.75 122 ASN A CA 1
ATOM 954 C C . ASN A 1 122 ? 24.390 25.731 25.884 1.00 41.75 122 ASN A C 1
ATOM 956 O O . ASN A 1 122 ? 23.220 25.566 26.203 1.00 41.75 122 ASN A O 1
ATOM 960 N N . LYS A 1 123 ? 24.823 26.899 25.387 1.00 42.47 123 LYS A N 1
ATOM 961 C CA . LYS A 1 123 ? 23.987 28.114 25.237 1.00 42.47 123 LYS A CA 1
ATOM 962 C C . LYS A 1 123 ? 22.807 27.990 24.251 1.00 42.47 123 LYS A C 1
ATOM 964 O O . LYS A 1 123 ? 22.102 28.967 24.019 1.00 42.47 123 LYS A O 1
ATOM 969 N N . SER A 1 124 ? 22.606 26.828 23.634 1.00 37.81 124 SER A N 1
ATOM 970 C CA . SER A 1 124 ? 21.466 26.527 22.764 1.00 37.81 124 SER A CA 1
ATOM 971 C C . SER A 1 124 ? 20.572 25.515 23.474 1.00 37.81 124 SER A C 1
ATOM 973 O O . SER A 1 124 ? 21.059 24.432 23.795 1.00 37.81 124 SER A O 1
ATOM 975 N N . GLY A 1 125 ? 19.308 25.880 23.714 1.00 39.62 125 GLY A N 1
ATOM 976 C CA . GLY A 1 125 ? 18.344 25.116 24.512 1.00 39.62 125 GLY A CA 1
ATOM 977 C C . GLY A 1 125 ? 18.345 23.611 24.233 1.00 39.62 125 GLY A C 1
ATOM 978 O O . GLY A 1 125 ? 18.417 23.170 23.085 1.00 39.62 125 GLY A O 1
ATOM 979 N N . ILE A 1 126 ? 18.287 22.828 25.308 1.00 37.78 126 ILE A N 1
ATOM 980 C CA . ILE A 1 126 ? 18.213 21.369 25.261 1.00 37.78 126 ILE A CA 1
ATOM 981 C C . ILE A 1 126 ? 16.749 20.990 25.450 1.00 37.78 126 ILE A C 1
ATOM 983 O O . ILE A 1 126 ? 16.176 21.233 26.506 1.00 37.78 126 ILE A O 1
ATOM 987 N N . HIS A 1 127 ? 16.153 20.375 24.434 1.00 40.41 127 HIS A N 1
ATOM 988 C CA . HIS A 1 127 ? 14.832 19.769 24.551 1.00 40.41 127 HIS A CA 1
ATOM 989 C C . HIS A 1 127 ? 15.009 18.276 24.837 1.00 40.41 127 HIS A C 1
ATOM 991 O O . HIS A 1 127 ? 15.554 17.538 24.012 1.00 40.41 127 HIS A O 1
ATOM 997 N N . LEU A 1 128 ? 14.581 17.838 26.022 1.00 35.38 128 LEU A N 1
ATOM 998 C CA . LEU A 1 128 ? 14.558 16.429 26.405 1.00 35.38 128 LEU A CA 1
ATOM 999 C C . LEU A 1 128 ? 13.174 15.852 26.094 1.00 35.38 128 LEU A C 1
ATOM 1001 O O . LEU A 1 128 ? 12.181 16.268 26.683 1.00 35.38 128 LEU A O 1
ATOM 1005 N N . VAL A 1 129 ? 13.115 14.874 25.191 1.00 40.75 129 VAL A N 1
ATOM 1006 C CA . VAL A 1 129 ? 11.922 14.045 24.988 1.00 40.75 129 VAL A CA 1
ATOM 1007 C C . VAL A 1 129 ? 12.267 12.643 25.473 1.00 40.75 129 VAL A C 1
ATOM 1009 O O . VAL A 1 129 ? 13.077 11.947 24.861 1.00 40.75 129 VAL A O 1
ATOM 1012 N N . VAL A 1 130 ? 11.689 12.242 26.605 1.00 37.47 130 VAL A N 1
ATOM 1013 C CA . VAL A 1 130 ? 11.882 10.907 27.179 1.00 37.47 130 VAL A CA 1
ATOM 1014 C C . VAL A 1 130 ? 10.681 10.047 26.809 1.00 37.47 130 VAL A C 1
ATOM 1016 O O . VAL A 1 130 ? 9.570 10.294 27.265 1.00 37.47 130 VAL A O 1
ATOM 1019 N N . THR A 1 131 ? 10.897 9.020 25.991 1.00 36.81 131 THR A N 1
ATOM 1020 C CA . THR A 1 131 ? 9.903 7.970 25.739 1.00 36.81 131 THR A CA 1
ATOM 1021 C C . THR A 1 131 ? 10.314 6.717 26.498 1.00 36.81 131 THR A C 1
ATOM 1023 O O . THR A 1 131 ? 11.305 6.079 26.143 1.00 36.81 131 THR A O 1
ATOM 1026 N N . THR A 1 132 ? 9.579 6.352 27.545 1.00 34.09 132 THR A N 1
ATOM 1027 C CA . THR A 1 132 ? 9.787 5.082 28.252 1.00 34.09 132 THR A CA 1
ATOM 1028 C C . THR A 1 132 ? 8.942 3.990 27.597 1.00 34.09 132 THR A C 1
ATOM 1030 O O . THR A 1 132 ? 7.836 4.247 27.123 1.00 34.09 132 THR A O 1
ATOM 1033 N N . THR A 1 133 ? 9.480 2.771 27.500 1.00 34.66 133 THR A N 1
ATOM 1034 C CA . THR A 1 133 ? 8.781 1.643 26.852 1.00 34.66 133 THR A CA 1
ATOM 1035 C C . THR A 1 133 ? 8.274 0.584 27.827 1.00 34.66 133 THR A C 1
ATOM 1037 O O . THR A 1 133 ? 7.384 -0.165 27.449 1.00 34.66 133 THR A O 1
ATOM 1040 N N . THR A 1 134 ? 8.744 0.544 29.080 1.00 34.78 134 THR A N 1
ATOM 1041 C CA . THR A 1 134 ? 8.151 -0.302 30.135 1.00 34.78 134 THR A CA 1
ATOM 1042 C C . THR A 1 134 ? 8.587 0.197 31.515 1.00 34.78 134 THR A C 1
ATOM 1044 O O . THR A 1 134 ? 9.753 0.542 31.687 1.00 34.78 134 THR A O 1
ATOM 1047 N N . ILE A 1 135 ? 7.678 0.230 32.492 1.00 32.50 135 ILE A N 1
ATOM 1048 C CA . ILE A 1 135 ? 7.964 0.553 33.900 1.00 32.50 135 ILE A CA 1
ATOM 1049 C C . ILE A 1 135 ? 7.620 -0.692 34.722 1.00 32.50 135 ILE A C 1
ATOM 1051 O O . ILE A 1 135 ? 6.470 -1.132 34.703 1.00 32.50 135 ILE A O 1
ATOM 1055 N N . TYR A 1 136 ? 8.592 -1.264 35.436 1.00 34.69 136 TYR A N 1
ATOM 1056 C CA . TYR A 1 136 ? 8.353 -2.388 36.345 1.00 34.69 136 TYR A CA 1
ATOM 1057 C C . TYR A 1 136 ? 8.308 -1.895 37.790 1.00 34.69 136 TYR A C 1
ATOM 1059 O O . TYR A 1 136 ? 9.319 -1.466 38.344 1.00 34.69 136 TYR A O 1
ATOM 1067 N N . HIS A 1 137 ? 7.136 -1.966 38.420 1.00 34.03 137 HIS A N 1
ATOM 1068 C CA . HIS A 1 137 ? 7.001 -1.601 39.826 1.00 34.03 137 HIS A CA 1
ATOM 1069 C C . HIS A 1 137 ? 7.631 -2.689 40.702 1.00 34.03 137 HIS A C 1
ATOM 1071 O O . HIS A 1 137 ? 7.200 -3.844 40.680 1.00 34.03 137 HIS A O 1
ATOM 1077 N N . ARG A 1 138 ? 8.631 -2.334 41.512 1.00 36.25 138 ARG A N 1
ATOM 1078 C CA . ARG A 1 138 ? 9.111 -3.221 42.577 1.00 36.25 138 ARG A CA 1
ATOM 1079 C C . ARG A 1 138 ? 8.050 -3.217 43.678 1.00 36.25 138 ARG A C 1
ATOM 1081 O O . ARG A 1 138 ? 7.564 -2.157 44.071 1.00 36.25 138 ARG A O 1
ATOM 1088 N N . ALA A 1 139 ? 7.599 -4.398 44.083 1.00 39.84 139 ALA A N 1
ATOM 1089 C CA . ALA A 1 139 ? 6.507 -4.563 45.038 1.00 39.84 139 ALA A CA 1
ATOM 1090 C C . ALA A 1 139 ? 6.775 -3.791 46.344 1.00 39.84 139 ALA A C 1
ATOM 1092 O O . ALA A 1 139 ? 7.878 -3.889 46.882 1.00 39.84 139 ALA A O 1
ATOM 1093 N N . GLY A 1 140 ? 5.774 -3.067 46.869 1.00 42.75 140 GLY A N 1
ATOM 1094 C CA . GLY A 1 140 ? 5.878 -2.549 48.238 1.00 42.75 140 GLY A CA 1
ATOM 1095 C C . GLY A 1 140 ? 5.011 -1.374 48.696 1.00 42.75 140 GLY A C 1
ATOM 1096 O O . GLY A 1 140 ? 5.129 -1.034 49.868 1.00 42.75 140 GLY A O 1
ATOM 1097 N N . GLN A 1 141 ? 4.150 -0.756 47.879 1.00 35.31 141 GLN A N 1
ATOM 1098 C CA . GLN A 1 141 ? 3.195 0.240 48.395 1.00 35.31 141 GLN A CA 1
ATOM 1099 C C . GLN A 1 141 ? 1.803 0.091 47.773 1.00 35.31 141 GLN A C 1
ATOM 1101 O O . GLN A 1 141 ? 1.583 0.384 46.601 1.00 35.31 141 GLN A O 1
ATOM 1106 N N . GLU A 1 142 ? 0.856 -0.370 48.590 1.00 40.19 142 GLU A N 1
ATOM 1107 C CA . GLU A 1 142 ? -0.578 -0.232 48.348 1.00 40.19 142 GLU A CA 1
ATOM 1108 C C . GLU A 1 142 ? -0.985 1.212 48.669 1.00 40.19 142 GLU A C 1
ATOM 1110 O O . GLU A 1 142 ? -0.720 1.687 49.773 1.00 40.19 142 GLU A O 1
ATOM 1115 N N . GLY A 1 143 ? -1.629 1.925 47.735 1.00 37.97 143 GLY A N 1
ATOM 1116 C CA . GLY A 1 143 ? -2.215 3.224 48.090 1.00 37.97 143 GLY A CA 1
ATOM 1117 C C . GLY A 1 143 ? -2.583 4.220 46.992 1.00 37.97 143 GLY A C 1
ATOM 1118 O O . GLY A 1 143 ? -3.076 5.289 47.338 1.00 37.97 143 GLY A O 1
ATOM 1119 N N . ALA A 1 144 ? -2.405 3.938 45.698 1.00 33.25 144 ALA A N 1
ATOM 1120 C CA . ALA A 1 144 ? -2.876 4.853 44.652 1.00 33.25 144 ALA A CA 1
ATOM 1121 C C . ALA A 1 144 ? -4.213 4.373 44.067 1.00 33.25 144 ALA A C 1
ATOM 1123 O O . ALA A 1 144 ? -4.284 3.352 43.382 1.00 33.25 144 ALA A O 1
ATOM 1124 N N . SER A 1 145 ? -5.282 5.120 44.354 1.00 31.55 145 SER A N 1
ATOM 1125 C CA . SER A 1 145 ? -6.607 4.922 43.765 1.00 31.55 145 SER A CA 1
ATOM 1126 C C . SER A 1 145 ? -6.510 4.968 42.236 1.00 31.55 145 SER A C 1
ATOM 1128 O O . SER A 1 145 ? -6.111 5.981 41.660 1.00 31.55 145 SER A O 1
ATOM 1130 N N . ARG A 1 146 ? -6.852 3.855 41.575 1.00 30.09 146 ARG A N 1
ATOM 1131 C CA . ARG A 1 146 ? -6.973 3.763 40.114 1.00 30.09 146 ARG A CA 1
ATOM 1132 C C . ARG A 1 146 ? -8.027 4.772 39.651 1.00 30.09 146 ARG A C 1
ATOM 1134 O O . ARG A 1 146 ? -9.219 4.521 39.810 1.00 30.09 146 ARG A O 1
ATOM 1141 N N . MET A 1 147 ? -7.611 5.871 39.020 1.00 25.19 147 MET A N 1
ATOM 1142 C CA . MET A 1 147 ? -8.509 6.599 38.123 1.00 25.19 147 MET A CA 1
ATOM 1143 C C . MET A 1 147 ? -8.796 5.686 36.934 1.00 25.19 147 MET A C 1
ATOM 1145 O O . MET A 1 147 ? -8.005 5.578 35.999 1.00 25.19 147 MET A O 1
ATOM 1149 N N . VAL A 1 148 ? -9.919 4.977 37.004 1.00 31.33 148 VAL A N 1
ATOM 1150 C CA . VAL A 1 148 ? -10.510 4.329 35.839 1.00 31.33 148 VAL A CA 1
ATOM 1151 C C . VAL A 1 148 ? -10.921 5.471 34.917 1.00 31.33 148 VAL A C 1
ATOM 1153 O O . VAL A 1 148 ? -11.873 6.193 35.209 1.00 31.33 148 VAL A O 1
ATOM 1156 N N . GLY A 1 149 ? -10.148 5.691 33.849 1.00 34.75 149 GLY A N 1
ATOM 1157 C CA . GLY A 1 149 ? -10.564 6.582 32.771 1.00 34.75 149 GLY A CA 1
ATOM 1158 C C . GLY A 1 149 ? -11.965 6.181 32.295 1.00 34.75 149 GLY A C 1
ATOM 1159 O O . GLY A 1 149 ? -12.335 5.011 32.443 1.00 34.75 149 GLY A O 1
ATOM 1160 N N . PRO A 1 150 ? -12.773 7.123 31.778 1.00 36.34 150 PRO A N 1
ATOM 1161 C CA . PRO A 1 150 ? -14.111 6.804 31.299 1.00 36.34 150 PRO A CA 1
ATOM 1162 C C . PRO A 1 150 ? -14.035 5.578 30.380 1.00 36.34 150 PRO A C 1
ATOM 1164 O O . PRO A 1 150 ? -13.103 5.502 29.573 1.00 36.34 150 PRO A O 1
ATOM 1167 N N . PRO A 1 151 ? -14.946 4.598 30.528 1.00 45.81 151 PRO A N 1
ATOM 1168 C CA . PRO A 1 151 ? -14.918 3.398 29.707 1.00 45.81 151 PRO A CA 1
ATOM 1169 C C . PRO A 1 151 ? -14.839 3.826 28.245 1.00 45.81 151 PRO A C 1
ATOM 1171 O O . PRO A 1 151 ? -15.622 4.680 27.816 1.00 45.81 151 PRO A O 1
ATOM 1174 N N . LEU A 1 152 ? -13.862 3.277 27.513 1.00 50.34 152 LEU A N 1
ATOM 1175 C CA . LEU A 1 152 ? -13.799 3.394 26.061 1.00 50.34 152 LEU A CA 1
ATOM 1176 C C . LEU A 1 152 ? -15.156 2.908 25.559 1.00 50.34 152 LEU A C 1
ATOM 1178 O O . LEU A 1 152 ? -15.450 1.718 25.622 1.00 50.34 152 LEU A O 1
ATOM 1182 N N . ARG A 1 153 ? -16.033 3.848 25.196 1.00 48.94 153 ARG A N 1
ATOM 1183 C CA . ARG A 1 153 ? -17.336 3.511 24.630 1.00 48.94 153 ARG A CA 1
ATOM 1184 C C . ARG A 1 153 ? -17.076 2.661 23.393 1.00 48.94 153 ARG A C 1
ATOM 1186 O O . ARG A 1 153 ? -16.113 2.934 22.678 1.00 48.94 153 ARG A O 1
ATOM 1193 N N . ASP A 1 154 ? -17.966 1.707 23.139 1.00 61.59 154 ASP A N 1
ATOM 1194 C CA . ASP A 1 154 ? -18.069 0.936 21.895 1.00 61.59 154 ASP A CA 1
ATOM 1195 C C . ASP A 1 154 ? -18.406 1.868 20.716 1.00 61.59 154 ASP A C 1
ATOM 1197 O O . ASP A 1 154 ? -19.477 1.811 20.114 1.00 61.59 154 ASP A O 1
ATOM 1201 N N . GLN A 1 155 ? -17.531 2.829 20.437 1.00 73.06 155 GLN A N 1
ATOM 1202 C CA . GLN A 1 155 ? -17.642 3.696 19.287 1.00 73.06 155 GLN A CA 1
ATOM 1203 C C . GLN A 1 155 ? -17.139 2.919 18.084 1.00 73.06 155 GLN A C 1
ATOM 1205 O O . GLN A 1 155 ? -16.039 2.367 18.086 1.00 73.06 155 GLN A O 1
ATOM 1210 N N . VAL A 1 156 ? -17.987 2.886 17.060 1.00 83.75 156 VAL A N 1
ATOM 1211 C CA . VAL A 1 156 ? -17.636 2.390 15.736 1.00 83.75 156 VAL A CA 1
ATOM 1212 C C . VAL A 1 156 ? -16.379 3.139 15.280 1.00 83.75 156 VAL A C 1
ATOM 1214 O O . VAL A 1 156 ? -16.433 4.370 15.203 1.00 83.75 156 VAL A O 1
ATOM 1217 N N . PRO A 1 157 ? -15.262 2.445 14.997 1.00 88.19 157 PRO A N 1
ATOM 1218 C CA . PRO A 1 157 ? -14.023 3.095 14.596 1.00 88.19 157 PRO A CA 1
ATOM 1219 C C . PRO A 1 157 ? -14.258 3.995 13.387 1.00 88.19 157 PRO A C 1
ATOM 1221 O O . PRO A 1 157 ? -14.871 3.580 12.395 1.00 88.19 157 PRO A O 1
ATOM 1224 N N . ILE A 1 158 ? -13.780 5.235 13.464 1.00 92.81 158 ILE A N 1
ATOM 1225 C CA . ILE A 1 158 ? -13.817 6.131 12.318 1.00 92.81 158 ILE A CA 1
ATOM 1226 C C . ILE A 1 158 ? -12.706 5.687 11.371 1.00 92.81 158 ILE A C 1
ATOM 1228 O O . ILE A 1 158 ? -11.547 5.547 11.765 1.00 92.81 158 ILE A O 1
ATOM 1232 N N . ILE A 1 159 ? -13.080 5.446 10.117 1.00 95.56 159 ILE A N 1
ATOM 1233 C CA . ILE A 1 159 ? -12.152 5.113 9.042 1.00 95.56 159 ILE A CA 1
ATOM 1234 C C . ILE A 1 159 ? -12.403 6.087 7.904 1.00 95.56 159 ILE A C 1
ATOM 1236 O O . ILE A 1 159 ? -13.534 6.203 7.436 1.00 95.56 159 ILE A O 1
ATOM 1240 N N . ASP A 1 160 ? -11.353 6.747 7.441 1.00 96.69 160 ASP A N 1
ATOM 1241 C CA . ASP A 1 160 ? -11.354 7.581 6.249 1.00 96.69 160 ASP A CA 1
ATOM 1242 C C . ASP A 1 160 ? -10.408 6.999 5.208 1.00 96.69 160 ASP A C 1
ATOM 1244 O O . ASP A 1 160 ? -9.340 6.482 5.535 1.00 96.69 160 ASP A O 1
ATOM 1248 N N . VAL A 1 161 ? -10.820 7.075 3.946 1.00 97.44 161 VAL A N 1
ATOM 1249 C CA . VAL A 1 161 ? -10.081 6.548 2.799 1.00 97.44 161 VAL A CA 1
ATOM 1250 C C . VAL A 1 161 ? -10.113 7.589 1.694 1.00 97.44 161 VAL A C 1
ATOM 1252 O O . VAL A 1 161 ? -11.151 8.211 1.461 1.00 97.44 161 VAL A O 1
ATOM 1255 N N . GLY A 1 162 ? -9.000 7.745 0.988 1.00 97.38 162 GLY A N 1
ATOM 1256 C CA . GLY A 1 162 ? -8.943 8.582 -0.198 1.00 97.38 162 GLY A CA 1
ATOM 1257 C C . GLY A 1 162 ? -7.732 8.293 -1.072 1.00 97.38 162 GLY A C 1
ATOM 1258 O O . GLY A 1 162 ? -6.948 7.374 -0.824 1.00 97.38 162 GLY A O 1
ATOM 1259 N N . VAL A 1 163 ? -7.594 9.099 -2.121 1.00 97.50 163 VAL A N 1
ATOM 1260 C CA . VAL A 1 163 ? -6.497 9.021 -3.086 1.00 97.50 163 VAL A CA 1
ATOM 1261 C C . VAL A 1 163 ? -5.936 10.421 -3.296 1.00 97.50 163 VAL A C 1
ATOM 1263 O O . VAL A 1 163 ? -6.686 11.384 -3.432 1.00 97.50 163 VAL A O 1
ATOM 1266 N N . LEU A 1 164 ? -4.613 10.533 -3.297 1.00 96.31 164 LEU A N 1
ATOM 1267 C CA . LEU A 1 164 ? -3.897 11.692 -3.803 1.00 96.31 164 LEU A CA 1
ATOM 1268 C C . LEU A 1 164 ? -3.487 11.391 -5.239 1.00 96.31 164 LEU A C 1
ATOM 1270 O O . LEU A 1 164 ? -2.739 10.442 -5.489 1.00 96.31 164 LEU A O 1
ATOM 1274 N N . GLU A 1 165 ? -4.011 12.180 -6.170 1.00 92.94 165 GLU A N 1
ATOM 1275 C CA . GLU A 1 165 ? -3.648 12.082 -7.580 1.00 92.94 165 GLU A CA 1
ATOM 1276 C C . GLU A 1 165 ? -2.179 12.462 -7.808 1.00 92.94 165 GLU A C 1
ATOM 1278 O O . GLU A 1 165 ? -1.559 13.135 -6.980 1.00 92.94 165 GLU A O 1
ATOM 1283 N N . ALA A 1 166 ? -1.650 12.001 -8.946 1.00 85.38 166 ALA A N 1
ATOM 1284 C CA . ALA A 1 166 ? -0.256 12.072 -9.377 1.00 85.38 166 ALA A CA 1
ATOM 1285 C C . ALA A 1 166 ? 0.548 13.241 -8.770 1.00 85.38 166 ALA A C 1
ATOM 1287 O O . ALA A 1 166 ? 0.502 14.396 -9.201 1.00 85.38 166 ALA A O 1
ATOM 1288 N N . LEU A 1 167 ? 1.339 12.917 -7.751 1.00 86.00 167 LEU A N 1
ATOM 1289 C CA . LEU A 1 167 ? 2.294 13.820 -7.136 1.00 86.00 167 LEU A CA 1
ATOM 1290 C C . LEU A 1 167 ? 3.558 13.840 -7.996 1.00 86.00 167 LEU A C 1
ATOM 1292 O O . LEU A 1 167 ? 4.401 12.955 -7.870 1.00 86.00 167 LEU A O 1
ATOM 1296 N N . SER A 1 168 ? 3.672 14.837 -8.877 1.00 90.50 168 SER A N 1
ATOM 1297 C CA . SER A 1 168 ? 4.904 15.076 -9.637 1.00 90.50 168 SER A CA 1
ATOM 1298 C C . SER A 1 168 ? 6.042 15.468 -8.695 1.00 90.50 168 SER A C 1
ATOM 1300 O O . SER A 1 168 ? 5.889 16.377 -7.872 1.00 90.50 168 SER A O 1
ATOM 1302 N N . LEU A 1 169 ? 7.155 14.747 -8.801 1.00 89.62 169 LEU A N 1
ATOM 1303 C CA . LEU A 1 169 ? 8.363 14.915 -8.010 1.00 89.62 169 LEU A CA 1
ATOM 1304 C C . LEU A 1 169 ? 9.561 15.127 -8.941 1.00 89.62 169 LEU A C 1
ATOM 1306 O O . LEU A 1 169 ? 10.006 14.173 -9.600 1.00 89.62 169 LEU A O 1
ATOM 1310 N N . PRO A 1 170 ? 10.116 16.349 -8.978 1.00 87.75 170 PRO A N 1
ATOM 1311 C CA . PRO A 1 170 ? 11.412 16.605 -9.587 1.00 87.75 170 PRO A CA 1
ATOM 1312 C C . PRO A 1 170 ? 12.527 15.799 -8.909 1.00 87.75 170 PRO A C 1
ATOM 1314 O O . PRO A 1 170 ? 12.330 15.151 -7.882 1.00 87.75 170 PRO A O 1
ATOM 1317 N N . LEU A 1 171 ? 13.709 15.801 -9.518 1.00 87.06 171 LEU A N 1
ATOM 1318 C CA . LEU A 1 171 ? 14.843 14.990 -9.083 1.00 87.06 171 LEU A CA 1
ATOM 1319 C C . LEU A 1 171 ? 15.313 15.362 -7.665 1.00 87.06 171 LEU A C 1
ATOM 1321 O O . LEU A 1 171 ? 15.794 16.470 -7.448 1.00 87.06 171 LEU A O 1
ATOM 1325 N N . GLY A 1 172 ? 15.260 14.409 -6.731 1.00 83.88 172 GLY A N 1
ATOM 1326 C CA . GLY A 1 172 ? 15.713 14.599 -5.349 1.00 83.88 172 GLY A CA 1
ATOM 1327 C C . GLY A 1 172 ? 14.813 15.500 -4.498 1.00 83.88 172 GLY A C 1
ATOM 1328 O O . GLY A 1 172 ? 15.277 16.027 -3.486 1.00 83.88 172 GLY A O 1
ATOM 1329 N N . GLU A 1 173 ? 13.558 15.696 -4.899 1.00 89.12 173 GLU A N 1
ATOM 1330 C CA . GLU A 1 173 ? 12.590 16.525 -4.188 1.00 89.12 173 GLU A CA 1
ATOM 1331 C C . GLU A 1 173 ? 11.561 15.694 -3.406 1.00 89.12 173 GLU A C 1
ATOM 1333 O O . GLU A 1 173 ? 11.279 14.524 -3.688 1.00 89.12 173 GLU A O 1
ATOM 1338 N N . GLY A 1 174 ? 10.987 16.336 -2.389 1.00 91.38 174 GLY A N 1
ATOM 1339 C CA . GLY A 1 174 ? 9.842 15.833 -1.645 1.00 91.38 174 GLY A CA 1
ATOM 1340 C C . GLY A 1 174 ? 8.625 16.715 -1.885 1.00 91.38 174 GLY A C 1
ATOM 1341 O O . GLY A 1 174 ? 8.737 17.939 -1.932 1.00 91.38 174 GLY A O 1
ATOM 1342 N N . LYS A 1 175 ? 7.449 16.101 -1.996 1.00 94.75 175 LYS A N 1
ATOM 1343 C CA . LYS A 1 175 ? 6.165 16.802 -2.022 1.00 94.75 175 LYS A CA 1
ATOM 1344 C C . LYS A 1 175 ? 5.342 16.388 -0.823 1.00 94.75 175 LYS A C 1
ATOM 1346 O O . LYS A 1 175 ? 5.204 15.203 -0.522 1.00 94.75 175 LYS A O 1
ATOM 1351 N N . SER A 1 176 ? 4.741 17.380 -0.189 1.00 95.56 176 SER A N 1
ATOM 1352 C CA . SER A 1 176 ? 3.861 17.173 0.946 1.00 95.56 176 SER A CA 1
ATOM 1353 C C . SER A 1 176 ? 2.457 17.654 0.622 1.00 95.56 176 SER A C 1
ATOM 1355 O O . SER A 1 176 ? 2.272 18.697 0.001 1.00 95.56 176 SER A O 1
ATOM 1357 N N . THR A 1 177 ? 1.448 16.900 1.037 1.00 96.62 177 THR A N 1
ATOM 1358 C CA . THR A 1 177 ? 0.038 17.254 0.848 1.00 96.62 177 THR A CA 1
ATOM 1359 C C . THR A 1 177 ? -0.710 17.050 2.152 1.00 96.62 177 THR A C 1
ATOM 1361 O O . THR A 1 177 ? -0.597 15.999 2.778 1.00 96.62 177 THR A O 1
ATOM 1364 N N . VAL A 1 178 ? -1.448 18.072 2.582 1.00 96.94 178 VAL A N 1
ATOM 1365 C CA . VAL A 1 178 ? -2.296 17.988 3.774 1.00 96.94 178 VAL A CA 1
ATOM 1366 C C . VAL A 1 178 ? -3.617 17.340 3.384 1.00 96.94 178 VAL A C 1
ATOM 1368 O O . VAL A 1 178 ? -4.312 17.820 2.492 1.00 96.94 178 VAL A O 1
ATOM 1371 N N . VAL A 1 179 ? -3.962 16.262 4.074 1.00 96.94 179 VAL A N 1
ATOM 1372 C CA . VAL A 1 179 ? -5.219 15.535 3.938 1.00 96.94 179 VAL A CA 1
ATOM 1373 C C . VAL A 1 179 ? -6.133 15.936 5.088 1.00 96.94 179 VAL A C 1
ATOM 1375 O O . VAL A 1 179 ? -5.756 15.794 6.250 1.00 96.94 179 VAL A O 1
ATOM 1378 N N . GLN A 1 180 ? -7.326 16.431 4.765 1.00 97.06 180 GLN A N 1
ATOM 1379 C CA . GLN A 1 180 ? -8.390 16.685 5.739 1.00 97.06 180 GLN A CA 1
ATOM 1380 C C . GLN A 1 180 ? -9.214 15.410 5.938 1.00 97.06 180 GLN A C 1
ATOM 1382 O O . GLN A 1 180 ? -9.522 14.711 4.974 1.00 97.06 180 GLN A O 1
ATOM 1387 N N . THR A 1 181 ? -9.562 15.108 7.182 1.00 94.94 181 THR A N 1
ATOM 1388 C CA . THR A 1 181 ? -10.283 13.898 7.582 1.00 94.94 181 THR A CA 1
ATOM 1389 C C . THR A 1 181 ? -11.311 14.222 8.656 1.00 94.94 181 THR A C 1
ATOM 1391 O O . THR A 1 181 ? -11.327 15.312 9.236 1.00 94.94 181 THR A O 1
ATOM 1394 N N . SER A 1 182 ? -12.130 13.231 8.979 1.00 93.12 182 SER A N 1
ATOM 1395 C CA . SER A 1 182 ? -12.959 13.250 10.175 1.00 93.12 182 SER A CA 1
ATOM 1396 C C . SER A 1 182 ? -12.085 13.432 11.432 1.00 93.12 182 SER A C 1
ATOM 1398 O O . SER A 1 182 ? -10.935 12.968 11.445 1.00 93.12 182 SER A O 1
ATOM 1400 N N . PRO A 1 183 ? -12.591 14.112 12.480 1.00 90.94 183 PRO A N 1
ATOM 1401 C CA . PRO A 1 183 ? -11.857 14.297 13.727 1.00 90.94 183 PRO A CA 1
ATOM 1402 C C . PRO A 1 183 ? -11.587 12.968 14.443 1.00 90.94 183 PRO A C 1
ATOM 1404 O O . PRO A 1 183 ? -12.528 12.235 14.733 1.00 90.94 183 PRO A O 1
ATOM 1407 N N . LEU A 1 184 ? -10.327 12.704 14.795 1.00 87.31 184 LEU A N 1
ATOM 1408 C CA . LEU A 1 184 ? -9.921 11.620 15.693 1.00 87.31 184 LEU A CA 1
ATOM 1409 C C . LEU A 1 184 ? -9.213 12.187 16.926 1.00 87.31 184 LEU A C 1
ATOM 1411 O O . LEU A 1 184 ? -8.410 13.113 16.819 1.00 87.31 184 LEU A O 1
ATOM 1415 N N . TYR A 1 185 ? -9.467 11.595 18.091 1.00 83.31 185 TYR A N 1
ATOM 1416 C CA . TYR A 1 185 ? -8.895 12.044 19.370 1.00 83.31 185 TYR A CA 1
ATOM 1417 C C . TYR A 1 185 ? -7.700 11.203 19.835 1.00 83.31 185 TYR A C 1
ATOM 1419 O O . TYR A 1 185 ? -7.004 11.574 20.778 1.00 83.31 185 TYR A O 1
ATOM 1427 N N . LEU A 1 186 ? -7.449 10.076 19.170 1.00 85.94 186 LEU A N 1
ATOM 1428 C CA . LEU A 1 186 ? -6.325 9.184 19.436 1.00 85.94 186 LEU A CA 1
ATOM 1429 C C . LEU A 1 186 ? -5.310 9.247 18.294 1.00 85.94 186 LEU A C 1
ATOM 1431 O O . LEU A 1 186 ? -5.615 9.697 17.188 1.00 85.94 186 LEU A O 1
ATOM 1435 N N . THR A 1 187 ? -4.093 8.764 18.552 1.00 86.44 187 THR A N 1
ATOM 1436 C CA . THR A 1 187 ? -3.083 8.612 17.501 1.00 86.44 187 THR A CA 1
ATOM 1437 C C . THR A 1 187 ? -3.612 7.657 16.419 1.00 86.44 187 THR A C 1
ATOM 1439 O O . THR A 1 187 ? -3.859 6.483 16.723 1.00 86.44 187 THR A O 1
ATOM 1442 N N . PRO A 1 188 ? -3.778 8.118 15.165 1.00 93.75 188 PRO A N 1
ATOM 1443 C CA . PRO A 1 188 ? -4.361 7.298 14.114 1.00 93.75 188 PRO A CA 1
ATOM 1444 C C . PRO A 1 188 ? -3.433 6.171 13.671 1.00 93.75 188 PRO A C 1
ATOM 1446 O O . PRO A 1 188 ? -2.205 6.283 13.703 1.00 93.75 188 PRO A O 1
ATOM 1449 N N . ILE A 1 189 ? -4.036 5.113 13.142 1.00 96.06 189 ILE A N 1
ATOM 1450 C CA . ILE A 1 189 ? -3.382 4.237 12.175 1.00 96.06 189 ILE A CA 1
ATOM 1451 C C . ILE A 1 189 ? -3.459 4.933 10.818 1.00 96.06 189 ILE A C 1
ATOM 1453 O O . ILE A 1 189 ? -4.542 5.331 10.393 1.00 96.06 189 ILE A O 1
ATOM 1457 N N . VAL A 1 190 ? -2.322 5.060 10.131 1.00 97.75 190 VAL A N 1
ATOM 1458 C CA . VAL A 1 190 ? -2.286 5.502 8.734 1.00 97.75 190 VAL A CA 1
ATOM 1459 C C . VAL A 1 190 ? -1.637 4.438 7.861 1.00 97.75 190 VAL A C 1
ATOM 1461 O O . VAL A 1 190 ? -0.532 3.969 8.140 1.00 97.75 190 VAL A O 1
ATOM 1464 N N . VAL A 1 191 ? -2.343 4.062 6.800 1.00 98.38 191 VAL A N 1
ATOM 1465 C CA . VAL A 1 191 ? -1.901 3.118 5.772 1.00 98.38 191 VAL A CA 1
ATOM 1466 C C . VAL A 1 191 ? -1.760 3.883 4.467 1.00 98.38 191 VAL A C 1
ATOM 1468 O O . VAL A 1 191 ? -2.651 4.642 4.088 1.00 98.38 191 VAL A O 1
ATOM 1471 N N . LEU A 1 192 ? -0.628 3.694 3.797 1.00 98.50 192 LEU A N 1
ATOM 1472 C CA . LEU A 1 192 ? -0.319 4.324 2.519 1.00 98.50 192 LEU A CA 1
ATOM 1473 C C . LEU A 1 192 ? 0.020 3.245 1.497 1.00 98.50 192 LEU A C 1
ATOM 1475 O O . LEU A 1 192 ? 0.586 2.207 1.849 1.00 98.50 192 LEU A O 1
ATOM 1479 N N . GLY A 1 193 ? -0.337 3.495 0.243 1.00 98.06 193 GLY A N 1
ATOM 1480 C CA . GLY A 1 193 ? -0.100 2.578 -0.862 1.00 98.06 193 GLY A CA 1
ATOM 1481 C C . GLY A 1 193 ? -0.001 3.283 -2.193 1.00 98.06 193 GLY A C 1
ATOM 1482 O O . GLY A 1 193 ? -0.699 4.268 -2.426 1.00 98.06 193 GLY A O 1
ATOM 1483 N N . PHE A 1 194 ? 0.856 2.778 -3.074 1.00 98.00 194 PHE A N 1
ATOM 1484 C CA . PHE A 1 194 ? 0.921 3.286 -4.439 1.00 98.00 194 PHE A CA 1
ATOM 1485 C C . PHE A 1 194 ? -0.306 2.836 -5.238 1.00 98.00 194 PHE A C 1
ATOM 1487 O O . PHE A 1 194 ? -0.554 1.639 -5.376 1.00 98.00 194 PHE A O 1
ATOM 1494 N N . SER A 1 195 ? -1.044 3.792 -5.799 1.00 97.75 195 SER A N 1
ATOM 1495 C CA . SER A 1 195 ? -2.131 3.557 -6.762 1.00 97.75 195 SER A CA 1
ATOM 1496 C C . SER A 1 195 ? -1.702 3.849 -8.203 1.00 97.75 195 SER A C 1
ATOM 1498 O O . SER A 1 195 ? -2.274 3.312 -9.153 1.00 97.75 195 SER A O 1
ATOM 1500 N N . SER A 1 196 ? -0.644 4.643 -8.381 1.00 97.75 196 SER A N 1
ATOM 1501 C CA . SER A 1 196 ? 0.065 4.766 -9.651 1.00 97.75 196 SER A CA 1
ATOM 1502 C C . SER A 1 196 ? 1.543 5.063 -9.446 1.00 97.75 196 SER A C 1
ATOM 1504 O O . SER A 1 196 ? 1.927 5.715 -8.475 1.00 97.75 196 SER A O 1
ATOM 1506 N N . ILE A 1 197 ? 2.370 4.597 -10.376 1.00 96.12 197 ILE A N 1
ATOM 1507 C CA . ILE A 1 197 ? 3.813 4.820 -10.402 1.00 96.12 197 ILE A CA 1
ATOM 1508 C C . ILE A 1 197 ? 4.210 5.178 -11.828 1.00 96.12 197 ILE A C 1
ATOM 1510 O O . ILE A 1 197 ? 4.075 4.364 -12.740 1.00 96.12 197 ILE A O 1
ATOM 1514 N N . THR A 1 198 ? 4.767 6.369 -11.987 1.00 94.88 198 THR A N 1
ATOM 1515 C CA . THR A 1 198 ? 5.483 6.800 -13.181 1.00 94.88 198 THR A CA 1
ATOM 1516 C C . THR A 1 198 ? 6.895 7.171 -12.758 1.00 94.88 198 THR A C 1
ATOM 1518 O O . THR A 1 198 ? 7.065 8.083 -11.956 1.00 94.88 198 THR A O 1
ATOM 1521 N N . SER A 1 199 ? 7.920 6.483 -13.258 1.00 91.50 199 SER A N 1
ATOM 1522 C CA . SER A 1 199 ? 9.313 6.751 -12.876 1.00 91.50 199 SER A CA 1
ATOM 1523 C C . SER A 1 199 ? 10.182 7.104 -14.079 1.00 91.50 199 SER A C 1
ATOM 1525 O O . SER A 1 199 ? 10.460 6.252 -14.930 1.00 91.50 199 SER A O 1
ATOM 1527 N N . TRP A 1 200 ? 10.698 8.326 -14.110 1.00 87.44 200 TRP A N 1
ATOM 1528 C CA . TRP A 1 200 ? 11.697 8.753 -15.081 1.00 87.44 200 TRP A CA 1
ATOM 1529 C C . TRP A 1 200 ? 13.086 8.700 -14.436 1.00 87.44 200 TRP A C 1
ATOM 1531 O O . TRP A 1 200 ? 13.320 9.226 -13.350 1.00 87.44 200 TRP A O 1
ATOM 1541 N N . GLY A 1 201 ? 14.027 8.040 -15.103 1.00 71.56 201 GLY A N 1
ATOM 1542 C CA . GLY A 1 201 ? 15.413 7.937 -14.655 1.00 71.56 201 GLY A CA 1
ATOM 1543 C C . GLY A 1 201 ? 16.325 8.086 -15.858 1.00 71.56 201 GLY A C 1
ATOM 1544 O O . GLY A 1 201 ? 16.228 7.309 -16.802 1.00 71.56 201 GLY A O 1
ATOM 1545 N N . TRP A 1 202 ? 17.171 9.115 -15.845 1.00 63.06 202 TRP A N 1
ATOM 1546 C CA . TRP A 1 202 ? 17.963 9.511 -17.013 1.00 63.06 202 TRP A CA 1
ATOM 1547 C C . TRP A 1 202 ? 19.321 8.810 -17.069 1.00 6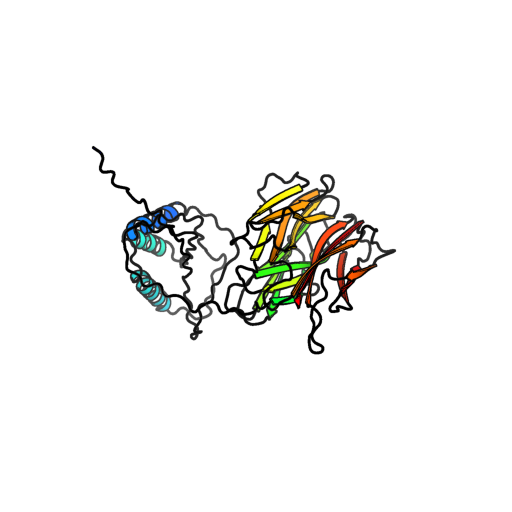3.06 202 TRP A C 1
ATOM 1549 O O . TRP A 1 202 ? 19.887 8.671 -18.149 1.00 63.06 202 TRP A O 1
ATOM 1559 N N . TYR A 1 203 ? 19.850 8.368 -15.922 1.00 59.06 203 TYR A N 1
ATOM 1560 C CA . TYR A 1 203 ? 21.255 7.958 -15.845 1.00 59.06 203 TYR A CA 1
ATOM 1561 C C . TYR A 1 203 ? 21.539 6.692 -15.054 1.00 59.06 203 TYR A C 1
ATOM 1563 O O . TYR A 1 203 ? 22.557 6.057 -15.308 1.00 59.06 203 TYR A O 1
ATOM 1571 N N . GLU A 1 204 ? 20.648 6.246 -14.175 1.00 60.19 204 GLU A N 1
ATOM 1572 C CA . GLU A 1 204 ? 20.883 5.021 -13.426 1.00 60.19 204 GLU A CA 1
ATOM 1573 C C . GLU A 1 204 ? 19.593 4.240 -13.294 1.00 60.19 204 GLU A C 1
ATOM 1575 O O . GLU A 1 204 ? 18.503 4.785 -13.128 1.00 60.19 204 GLU A O 1
ATOM 1580 N N . LYS A 1 205 ? 19.734 2.923 -13.385 1.00 67.50 205 LYS A N 1
ATOM 1581 C CA . LYS A 1 205 ? 18.674 1.944 -13.198 1.00 67.50 205 LYS A CA 1
ATOM 1582 C C . LYS A 1 205 ? 18.280 1.886 -11.716 1.00 67.50 205 LYS A C 1
ATOM 1584 O O . LYS A 1 205 ? 18.198 0.803 -11.150 1.00 67.50 205 LYS A O 1
ATOM 1589 N N . THR A 1 206 ? 18.042 3.013 -11.063 1.00 80.94 206 THR A N 1
ATOM 1590 C CA . THR A 1 206 ? 17.630 3.065 -9.666 1.00 80.94 206 THR A CA 1
ATOM 1591 C C . THR A 1 206 ? 16.331 3.852 -9.544 1.00 80.94 206 THR A C 1
ATOM 1593 O O . THR A 1 206 ? 16.212 4.957 -10.070 1.00 80.94 206 THR A O 1
ATOM 1596 N N . ALA A 1 207 ? 15.332 3.275 -8.873 1.00 86.25 207 ALA A N 1
ATOM 1597 C CA . ALA A 1 207 ? 14.240 4.079 -8.331 1.00 86.25 207 ALA A CA 1
ATOM 1598 C C . ALA A 1 207 ? 14.251 4.033 -6.830 1.00 86.25 207 ALA A C 1
ATOM 1600 O O . ALA A 1 207 ? 14.421 2.971 -6.227 1.00 86.25 207 ALA A O 1
ATOM 1601 N N . GLN A 1 208 ? 14.016 5.198 -6.254 1.00 90.56 208 GLN A N 1
ATOM 1602 C CA . GLN A 1 208 ? 13.929 5.369 -4.824 1.00 90.56 208 GLN A CA 1
ATOM 1603 C C . GLN A 1 208 ? 12.712 6.233 -4.546 1.00 90.56 208 GLN A C 1
ATOM 1605 O O . GLN A 1 208 ? 12.699 7.410 -4.903 1.00 90.56 208 GLN A O 1
ATOM 1610 N N . PHE A 1 209 ? 11.703 5.636 -3.925 1.00 91.19 209 PHE A N 1
ATOM 1611 C CA . PHE A 1 209 ? 10.474 6.321 -3.548 1.00 91.19 209 PHE A CA 1
ATOM 1612 C C . PHE A 1 209 ? 10.113 5.978 -2.119 1.00 91.19 209 PHE A C 1
ATOM 1614 O O . PHE A 1 209 ? 10.292 4.843 -1.676 1.00 91.19 209 PHE A O 1
ATOM 1621 N N . LEU A 1 210 ? 9.597 6.963 -1.399 1.00 94.94 210 LEU A N 1
ATOM 1622 C CA . LEU A 1 210 ? 9.083 6.776 -0.056 1.00 94.94 210 LEU A CA 1
ATOM 1623 C C . LEU A 1 210 ? 7.922 7.720 0.191 1.00 94.94 210 LEU A C 1
ATOM 1625 O O . LEU A 1 210 ? 8.098 8.936 0.227 1.00 94.94 210 LEU A O 1
ATOM 1629 N N . THR A 1 211 ? 6.768 7.141 0.467 1.00 96.25 211 THR A N 1
ATOM 1630 C CA . THR A 1 211 ? 5.605 7.831 0.991 1.00 96.25 211 THR A CA 1
ATOM 1631 C C . THR A 1 211 ? 5.473 7.530 2.479 1.00 96.25 211 THR A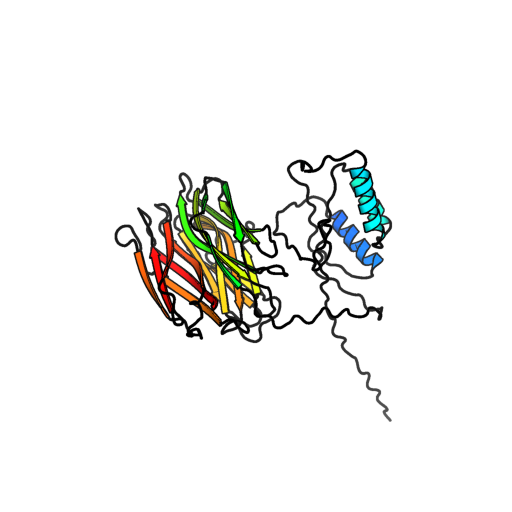 C 1
ATOM 1633 O O . THR A 1 211 ? 5.492 6.375 2.893 1.00 96.25 211 THR A O 1
ATOM 1636 N N . HIS A 1 212 ? 5.326 8.568 3.297 1.00 96.44 212 HIS A N 1
ATOM 1637 C CA . HIS A 1 212 ? 5.091 8.441 4.732 1.00 96.44 212 HIS A CA 1
ATOM 1638 C C . HIS A 1 212 ? 4.143 9.534 5.232 1.00 96.44 212 HIS A C 1
ATOM 1640 O O . HIS A 1 212 ? 4.046 10.614 4.648 1.00 96.44 212 HIS A O 1
ATOM 1646 N N . ALA A 1 213 ? 3.448 9.257 6.332 1.00 96.69 213 ALA A N 1
ATOM 1647 C CA . ALA A 1 213 ? 2.575 10.221 6.990 1.00 96.69 213 ALA A CA 1
ATOM 1648 C C . ALA A 1 213 ? 3.316 10.972 8.109 1.00 96.69 213 ALA A C 1
ATOM 1650 O O . ALA A 1 213 ? 4.188 10.409 8.775 1.00 96.69 213 ALA A O 1
ATOM 1651 N N . GLY A 1 214 ? 2.951 12.233 8.327 1.00 94.62 214 GLY A N 1
ATOM 1652 C CA . GLY A 1 214 ? 3.456 13.084 9.405 1.00 94.62 214 GLY A CA 1
ATOM 1653 C C . GLY A 1 214 ? 2.477 14.206 9.752 1.00 94.62 214 GLY A C 1
ATOM 1654 O O . GLY A 1 214 ? 1.380 14.263 9.201 1.00 94.62 214 GLY A O 1
ATOM 1655 N N . SER A 1 215 ? 2.878 15.106 10.655 1.00 94.31 215 SER A N 1
ATOM 1656 C CA . SER A 1 215 ? 2.130 16.331 10.999 1.00 94.31 215 SER A CA 1
ATOM 1657 C C . SER A 1 215 ? 0.649 16.075 11.326 1.00 94.31 215 SER A C 1
ATOM 1659 O O . SER A 1 215 ? -0.252 16.598 10.671 1.00 94.31 215 SER A O 1
ATOM 1661 N N . PHE A 1 216 ? 0.398 15.213 12.313 1.00 93.25 216 PHE A N 1
ATOM 1662 C CA . PHE A 1 216 ? -0.950 14.791 12.691 1.00 93.25 216 PHE A CA 1
ATOM 1663 C C . PHE A 1 216 ? -1.677 15.853 13.517 1.00 93.25 216 PHE A C 1
ATOM 1665 O O . PHE A 1 216 ? -1.146 16.360 14.502 1.00 93.25 216 PHE A O 1
ATOM 1672 N N . THR A 1 217 ? -2.930 16.110 13.157 1.00 93.44 217 THR A N 1
ATOM 1673 C CA . THR A 1 217 ? -3.905 16.850 13.963 1.00 93.44 217 THR A CA 1
ATOM 1674 C C . THR A 1 217 ? -5.174 15.998 14.119 1.00 93.44 217 THR A C 1
ATOM 1676 O O . THR A 1 217 ? -5.326 14.975 13.431 1.00 93.44 217 THR A O 1
ATOM 1679 N N . PRO A 1 218 ? -6.131 16.388 14.979 1.00 93.19 218 PRO A N 1
ATOM 1680 C CA . PRO A 1 218 ? -7.401 15.678 15.071 1.00 93.19 218 PRO A CA 1
ATOM 1681 C C . PRO A 1 218 ? -8.106 15.534 13.720 1.00 93.19 218 PRO A C 1
ATOM 1683 O O . PRO A 1 218 ? -8.607 14.461 13.418 1.00 93.19 218 PRO A O 1
ATOM 1686 N N . THR A 1 219 ? -8.068 16.555 12.863 1.00 95.50 219 THR A N 1
ATOM 1687 C CA . THR A 1 219 ? -8.821 16.597 11.597 1.00 95.50 219 THR A CA 1
ATOM 1688 C C . THR A 1 219 ? -7.952 16.496 10.352 1.00 95.50 219 THR A C 1
ATOM 1690 O O . THR A 1 219 ? -8.459 16.609 9.242 1.00 95.50 219 THR A O 1
ATOM 1693 N N . SER A 1 220 ? -6.638 16.321 10.485 1.00 96.12 220 SER A N 1
ATOM 1694 C CA . SER A 1 220 ? -5.761 16.239 9.319 1.00 96.12 220 SER A CA 1
ATOM 1695 C C . SER A 1 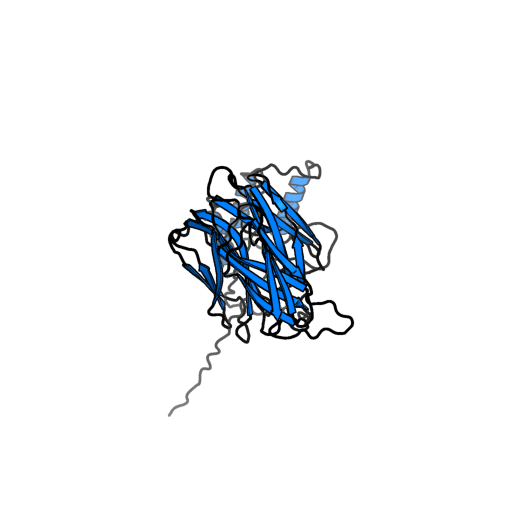220 ? -4.469 15.480 9.579 1.00 96.12 220 SER A C 1
ATOM 1697 O O . SER A 1 220 ? -4.085 15.223 10.719 1.00 96.12 220 SER A O 1
ATOM 1699 N N . PHE A 1 221 ? -3.795 15.114 8.498 1.00 96.75 221 PHE A N 1
ATOM 1700 C CA . PHE A 1 221 ? -2.411 14.660 8.515 1.00 96.75 221 PHE A CA 1
ATOM 1701 C C . PHE A 1 221 ? -1.735 15.053 7.202 1.00 96.75 221 PHE A C 1
ATOM 1703 O O . PHE A 1 221 ? -2.395 15.407 6.226 1.00 96.75 221 PHE A O 1
ATOM 1710 N N . GLN A 1 222 ? -0.411 15.008 7.165 1.00 97.62 222 GLN A N 1
ATOM 1711 C CA . GLN A 1 222 ? 0.373 15.303 5.974 1.00 97.62 222 GLN A CA 1
ATOM 1712 C C . GLN A 1 222 ? 0.893 14.004 5.363 1.00 97.62 222 GLN A C 1
ATOM 1714 O O . GLN A 1 222 ? 1.520 13.199 6.049 1.00 97.62 222 GLN A O 1
ATOM 1719 N N . VAL A 1 223 ? 0.660 13.811 4.067 1.00 97.44 223 VAL A N 1
ATOM 1720 C CA . VAL A 1 223 ? 1.304 12.767 3.266 1.00 97.44 223 VAL A CA 1
ATOM 1721 C C . VAL A 1 223 ? 2.530 13.372 2.603 1.00 97.44 223 VAL A C 1
ATOM 1723 O O . VAL A 1 223 ? 2.415 14.336 1.849 1.00 97.44 223 VAL A O 1
ATOM 1726 N N . ASN A 1 224 ? 3.695 12.805 2.882 1.00 96.44 224 ASN A N 1
ATOM 1727 C CA . ASN A 1 224 ? 4.970 13.199 2.301 1.00 96.44 224 ASN A CA 1
ATOM 1728 C C . ASN A 1 224 ? 5.415 12.119 1.324 1.00 96.44 224 ASN A C 1
ATOM 1730 O O . ASN A 1 224 ? 5.513 10.958 1.716 1.00 96.44 224 ASN A O 1
ATOM 1734 N N . THR A 1 225 ? 5.713 12.495 0.086 1.00 95.25 225 THR A N 1
ATOM 1735 C CA . THR A 1 225 ? 6.307 11.604 -0.913 1.00 95.25 225 THR A CA 1
ATOM 1736 C C . THR A 1 225 ? 7.664 12.154 -1.299 1.00 95.25 225 THR A C 1
ATOM 1738 O O . THR A 1 225 ? 7.759 13.287 -1.759 1.00 95.25 225 THR A O 1
ATOM 1741 N N . ASN A 1 226 ? 8.700 11.349 -1.105 1.00 93.38 226 ASN A N 1
ATOM 1742 C CA . ASN A 1 226 ? 10.082 11.703 -1.379 1.00 93.38 226 ASN A CA 1
ATOM 1743 C C . ASN A 1 226 ? 10.639 10.806 -2.480 1.00 93.38 226 ASN A C 1
ATOM 1745 O O . ASN A 1 226 ? 10.354 9.604 -2.512 1.00 93.38 226 ASN A O 1
ATOM 1749 N N . ASN A 1 227 ? 11.493 11.382 -3.318 1.00 91.50 227 ASN A N 1
ATOM 1750 C CA . ASN A 1 227 ? 12.443 10.638 -4.132 1.00 91.50 227 ASN A CA 1
ATOM 1751 C C . ASN A 1 227 ? 13.883 11.058 -3.775 1.00 91.50 227 ASN A C 1
ATOM 1753 O O . ASN A 1 227 ? 14.107 11.925 -2.929 1.00 91.50 227 ASN A O 1
ATOM 1757 N N . TRP A 1 228 ? 14.871 10.406 -4.386 1.00 86.19 228 TRP A N 1
ATOM 1758 C CA . TRP A 1 228 ? 16.290 10.713 -4.181 1.00 86.19 228 TRP A CA 1
ATOM 1759 C C . TRP A 1 228 ? 16.997 10.992 -5.510 1.00 86.19 228 TRP A C 1
ATOM 1761 O O . TRP A 1 228 ? 16.403 10.847 -6.576 1.00 86.19 228 TRP A O 1
ATOM 1771 N N . THR A 1 229 ? 18.270 11.397 -5.427 1.00 72.94 229 THR A N 1
ATOM 1772 C CA . THR A 1 229 ? 19.112 12.096 -6.429 1.00 72.94 229 THR A CA 1
ATOM 1773 C C . THR A 1 229 ? 19.130 11.572 -7.870 1.00 72.94 229 THR A C 1
ATOM 1775 O O . THR A 1 229 ? 19.692 12.244 -8.730 1.00 72.94 229 THR A O 1
ATOM 1778 N N . HIS A 1 230 ? 18.537 10.416 -8.167 1.00 81.94 230 HIS A N 1
ATOM 1779 C CA . HIS A 1 230 ? 18.570 9.783 -9.492 1.00 81.94 230 HIS A CA 1
ATOM 1780 C C . HIS A 1 230 ? 17.195 9.409 -10.046 1.00 81.94 230 HIS A C 1
ATOM 1782 O O . HIS A 1 230 ? 17.111 8.829 -11.128 1.00 81.94 230 HIS A O 1
ATOM 1788 N N . THR A 1 231 ? 16.118 9.750 -9.341 1.00 84.69 231 THR A N 1
ATOM 1789 C CA . THR A 1 231 ? 14.768 9.395 -9.762 1.00 84.69 231 THR A CA 1
ATOM 1790 C C . THR A 1 231 ? 13.867 10.618 -9.745 1.00 84.69 231 THR A C 1
ATOM 1792 O O . THR A 1 231 ? 13.798 11.316 -8.741 1.00 84.69 231 THR A O 1
ATOM 1795 N N . SER A 1 232 ? 13.164 10.865 -10.846 1.00 90.81 232 SER A N 1
ATOM 1796 C CA . SER A 1 232 ? 11.992 11.738 -10.883 1.00 90.81 232 SER A CA 1
ATOM 1797 C C . SER A 1 232 ? 10.766 10.899 -11.227 1.00 90.81 232 SER A C 1
ATOM 1799 O O . SER A 1 232 ? 10.879 9.764 -11.700 1.00 90.81 232 SER A O 1
ATOM 1801 N N . GLY A 1 233 ? 9.574 11.400 -10.939 1.00 92.25 233 GLY A N 1
ATOM 1802 C CA . GLY A 1 233 ? 8.381 10.603 -11.187 1.00 92.25 233 GLY A CA 1
ATOM 1803 C C . GLY A 1 233 ? 7.082 11.271 -10.799 1.00 92.25 233 GLY A C 1
ATOM 1804 O O . GLY A 1 233 ? 7.068 12.367 -10.251 1.00 92.25 233 GLY A O 1
ATOM 1805 N N . GLU A 1 234 ? 5.998 10.557 -11.052 1.00 94.56 234 GLU A N 1
ATOM 1806 C CA . GLU A 1 234 ? 4.655 10.876 -10.595 1.00 94.56 234 GLU A CA 1
ATOM 1807 C C . GLU A 1 234 ? 4.079 9.679 -9.847 1.00 94.56 234 GLU A C 1
ATOM 1809 O O . GLU A 1 234 ? 4.130 8.547 -10.332 1.00 94.56 234 GLU A O 1
ATOM 1814 N N . PHE A 1 235 ? 3.510 9.933 -8.669 1.00 94.62 235 PHE A N 1
ATOM 1815 C CA . PHE A 1 235 ? 2.989 8.878 -7.797 1.00 94.62 235 PHE A CA 1
ATOM 1816 C C . PHE A 1 235 ? 1.563 9.181 -7.384 1.00 94.62 235 PHE A C 1
ATOM 1818 O O . PHE A 1 235 ? 1.279 10.249 -6.846 1.00 94.62 235 PHE A O 1
ATOM 1825 N N . GLY A 1 236 ? 0.680 8.222 -7.615 1.00 97.06 236 GLY A N 1
ATOM 1826 C CA . GLY A 1 236 ? -0.636 8.185 -7.001 1.00 97.06 236 GLY A CA 1
ATOM 1827 C C . GLY A 1 236 ? -0.510 7.481 -5.661 1.00 97.06 236 GLY A C 1
ATOM 1828 O O . GLY A 1 236 ? 0.117 6.421 -5.579 1.00 97.06 236 GLY A O 1
ATOM 1829 N N . VAL A 1 237 ? -1.082 8.071 -4.615 1.00 98.06 237 VAL A N 1
ATOM 1830 C CA . VAL A 1 237 ? -1.030 7.513 -3.260 1.00 98.06 237 VAL A CA 1
ATOM 1831 C C . VAL A 1 237 ? -2.446 7.327 -2.739 1.00 98.06 237 VAL A C 1
ATOM 1833 O O . VAL A 1 237 ? -3.149 8.300 -2.470 1.00 98.06 237 VAL A O 1
ATOM 1836 N N . SER A 1 238 ? -2.856 6.080 -2.542 1.00 98.44 238 SER A N 1
ATOM 1837 C CA . SER A 1 238 ? -4.015 5.760 -1.716 1.00 98.44 238 SER A CA 1
ATOM 1838 C C . SER A 1 238 ? -3.644 5.899 -0.245 1.00 98.44 238 SER A C 1
ATOM 1840 O O . SER A 1 238 ? -2.564 5.486 0.189 1.00 98.44 238 SER A O 1
ATOM 1842 N N . TRP A 1 239 ? -4.547 6.486 0.533 1.00 98.44 239 TRP A N 1
ATOM 1843 C CA . TRP A 1 239 ? -4.381 6.665 1.968 1.00 98.44 239 TRP A CA 1
ATOM 1844 C C . TRP A 1 239 ? -5.614 6.169 2.718 1.00 98.44 239 TRP A C 1
ATOM 1846 O O . TRP A 1 239 ? -6.746 6.288 2.251 1.00 98.44 239 TRP A O 1
ATOM 1856 N N . LEU A 1 240 ? -5.371 5.599 3.893 1.00 98.31 240 LEU A N 1
ATOM 1857 C CA . LEU A 1 240 ? -6.387 5.234 4.867 1.00 98.31 240 LEU A CA 1
ATOM 1858 C C . LEU A 1 240 ? -5.948 5.755 6.226 1.00 98.31 240 LEU A C 1
ATOM 1860 O O . LEU A 1 240 ? -4.795 5.574 6.620 1.00 98.31 240 LEU A O 1
ATOM 1864 N N . ARG A 1 241 ? -6.875 6.382 6.942 1.00 97.31 241 ARG A N 1
ATOM 1865 C CA . ARG A 1 241 ? -6.719 6.822 8.327 1.00 97.31 241 ARG A CA 1
ATOM 1866 C C . ARG A 1 241 ? -7.787 6.134 9.164 1.00 97.31 241 ARG A C 1
ATOM 1868 O O . ARG A 1 241 ? -8.951 6.156 8.783 1.00 97.31 241 ARG A O 1
ATOM 1875 N N . ALA A 1 242 ? -7.411 5.548 10.293 1.00 95.75 242 ALA A N 1
ATOM 1876 C CA . ALA A 1 242 ? -8.363 4.889 11.175 1.00 95.75 242 ALA A CA 1
ATOM 1877 C C . ALA A 1 242 ? -8.028 5.063 12.656 1.00 95.75 242 ALA A C 1
ATOM 1879 O O . ALA A 1 242 ? -6.857 5.197 13.026 1.00 95.75 242 ALA A O 1
ATOM 1880 N N . ASP A 1 243 ? -9.052 5.001 13.503 1.00 91.69 243 ASP A N 1
ATOM 1881 C CA . ASP A 1 243 ? -8.874 4.894 14.950 1.00 91.69 243 ASP A CA 1
ATOM 1882 C C . ASP A 1 243 ? -8.209 3.574 15.335 1.00 91.69 243 ASP A C 1
ATOM 1884 O O . ASP A 1 243 ? -8.567 2.494 14.859 1.00 91.69 243 ASP A O 1
ATOM 1888 N N . ARG A 1 244 ? -7.245 3.648 16.253 1.00 88.88 244 ARG A N 1
ATOM 1889 C CA . ARG A 1 244 ? -6.641 2.447 16.823 1.00 88.88 244 ARG A CA 1
ATOM 1890 C C . ARG A 1 244 ? -7.616 1.797 17.802 1.00 88.88 244 ARG A C 1
ATOM 1892 O O . ARG A 1 244 ? -8.122 2.450 18.708 1.00 88.88 244 ARG A O 1
ATOM 1899 N N . SER A 1 245 ? -7.794 0.487 17.678 1.00 90.88 245 SER A N 1
ATOM 1900 C CA . SER A 1 245 ? -8.500 -0.333 18.666 1.00 90.88 245 SER A CA 1
ATOM 1901 C C . SER A 1 245 ? -7.781 -1.671 18.851 1.00 90.88 245 SER A C 1
ATOM 1903 O O . SER A 1 245 ? -6.822 -1.975 18.144 1.00 90.88 245 SER A O 1
ATOM 1905 N N . SER A 1 246 ? -8.219 -2.497 19.801 1.00 91.88 246 SER A N 1
ATOM 1906 C CA . SER A 1 246 ? -7.721 -3.877 19.915 1.00 91.88 246 SER A CA 1
ATOM 1907 C C . SER A 1 246 ? -8.065 -4.723 18.681 1.00 91.88 246 SER A C 1
ATOM 1909 O O . SER A 1 246 ? -7.320 -5.646 18.347 1.00 91.88 246 SER A O 1
ATOM 1911 N N . LEU A 1 247 ? -9.161 -4.377 17.997 1.00 95.38 247 LEU A N 1
ATOM 1912 C CA . LEU A 1 247 ? -9.658 -5.040 16.793 1.00 95.38 247 LEU A CA 1
ATOM 1913 C C . LEU A 1 247 ? -9.078 -4.449 15.504 1.00 95.38 247 LEU A C 1
ATOM 1915 O O . LEU A 1 247 ? -9.126 -5.099 14.475 1.00 95.38 247 LEU A O 1
ATOM 1919 N N . LEU A 1 248 ? -8.514 -3.244 15.518 1.00 96.31 248 LEU A N 1
ATOM 1920 C CA . LEU A 1 248 ? -7.877 -2.660 14.341 1.00 96.31 248 LEU A CA 1
ATOM 1921 C C . LEU A 1 248 ? -6.435 -2.316 14.665 1.00 96.31 248 LEU A C 1
ATOM 1923 O O . LEU A 1 248 ? -6.152 -1.352 15.378 1.00 96.31 248 LEU A O 1
ATOM 1927 N N . GLN A 1 249 ? -5.522 -3.114 14.123 1.00 97.00 249 GLN A N 1
ATOM 1928 C CA . GLN A 1 249 ? -4.090 -2.952 14.325 1.00 97.00 249 GLN A CA 1
ATOM 1929 C C . GLN A 1 249 ? -3.417 -2.638 13.000 1.00 97.00 249 GLN A C 1
ATOM 1931 O O . GLN A 1 249 ? -3.804 -3.152 11.958 1.00 97.00 249 GLN A O 1
ATOM 1936 N N . GLY A 1 250 ? -2.386 -1.809 13.033 1.00 97.38 250 GLY A N 1
ATOM 1937 C CA . GLY A 1 250 ? -1.625 -1.477 11.842 1.00 97.38 250 GLY A CA 1
ATOM 1938 C C . GLY A 1 250 ? -0.233 -1.003 12.199 1.00 97.38 250 GLY A C 1
ATOM 1939 O O . GLY A 1 250 ? 0.040 -0.605 13.337 1.00 97.38 250 GLY A O 1
ATOM 1940 N N . GLY A 1 251 ? 0.650 -1.039 11.215 1.00 96.88 251 GLY A N 1
ATOM 1941 C CA . GLY A 1 251 ? 2.035 -0.653 11.399 1.00 96.88 251 GLY A CA 1
ATOM 1942 C C . GLY A 1 251 ? 2.798 -0.598 10.090 1.00 96.88 251 GLY A C 1
ATOM 1943 O O . GLY A 1 251 ? 2.228 -0.678 9.003 1.00 96.88 251 GLY A O 1
ATOM 1944 N N . ILE A 1 252 ? 4.112 -0.446 10.223 1.00 97.19 252 ILE A N 1
ATOM 1945 C CA . ILE A 1 252 ? 5.040 -0.358 9.103 1.00 97.19 252 ILE A CA 1
ATOM 1946 C C . ILE A 1 252 ? 6.084 -1.452 9.280 1.00 97.19 252 ILE A C 1
ATOM 1948 O O . ILE A 1 252 ? 6.735 -1.546 10.319 1.00 97.19 252 ILE A O 1
ATOM 1952 N N . PHE A 1 253 ? 6.234 -2.276 8.256 1.00 95.94 253 PHE A N 1
ATOM 1953 C CA . PHE A 1 253 ? 7.376 -3.148 8.070 1.00 95.94 253 PHE A CA 1
ATOM 1954 C C . PHE A 1 253 ? 8.394 -2.428 7.184 1.00 95.94 253 PHE A C 1
ATOM 1956 O O . PHE A 1 253 ? 8.025 -1.843 6.165 1.00 95.94 253 PHE A O 1
ATOM 1963 N N . SER A 1 254 ? 9.672 -2.454 7.552 1.00 93.88 254 SER A N 1
ATOM 1964 C CA . SER A 1 254 ? 10.728 -1.907 6.706 1.00 93.88 254 SER A CA 1
ATOM 1965 C C . SER A 1 254 ? 11.988 -2.741 6.813 1.00 93.88 254 SER A C 1
ATOM 1967 O O . SER A 1 254 ? 12.397 -3.139 7.903 1.00 93.88 254 SER A O 1
ATOM 1969 N N . THR A 1 255 ? 12.620 -2.988 5.673 1.00 88.88 255 THR A N 1
ATOM 1970 C CA . THR A 1 255 ? 13.921 -3.647 5.639 1.00 88.88 255 THR A CA 1
ATOM 1971 C C . THR A 1 255 ? 14.987 -2.625 6.006 1.00 88.88 255 THR A C 1
ATOM 1973 O O . THR A 1 255 ? 15.192 -1.647 5.289 1.00 88.88 255 THR A O 1
ATOM 1976 N N . ASN A 1 256 ? 15.690 -2.830 7.115 1.00 73.69 256 ASN A N 1
ATOM 1977 C CA . ASN A 1 256 ? 16.798 -1.951 7.479 1.00 73.69 256 ASN A CA 1
ATOM 1978 C C . ASN A 1 256 ? 17.866 -1.948 6.367 1.00 73.69 256 ASN A C 1
ATOM 1980 O O . ASN A 1 256 ? 18.330 -3.012 5.960 1.00 73.69 256 ASN A O 1
ATOM 1984 N N . ALA A 1 257 ? 18.338 -0.764 5.956 1.00 57.62 257 ALA A N 1
ATOM 1985 C CA . ALA A 1 257 ? 19.385 -0.596 4.933 1.00 57.62 257 ALA A CA 1
ATOM 1986 C C . ALA A 1 257 ? 20.719 -1.313 5.263 1.00 57.62 257 ALA A C 1
ATOM 1988 O O . ALA A 1 257 ? 21.554 -1.526 4.383 1.00 57.62 257 ALA A O 1
ATOM 1989 N N . ASN A 1 258 ? 20.907 -1.697 6.533 1.00 50.00 258 ASN A N 1
ATOM 1990 C CA . ASN A 1 258 ? 22.090 -2.393 7.045 1.00 50.00 258 ASN A CA 1
ATOM 1991 C C . ASN A 1 258 ? 21.930 -3.920 7.106 1.00 50.00 258 ASN A C 1
ATOM 1993 O O . ASN A 1 258 ? 22.824 -4.605 7.599 1.00 50.00 258 ASN A O 1
ATOM 1997 N N . SER A 1 259 ? 20.805 -4.469 6.640 1.00 56.91 259 SER A N 1
ATOM 1998 C CA . SER A 1 259 ? 20.691 -5.911 6.458 1.00 56.91 259 SER A CA 1
ATOM 1999 C C . SER A 1 259 ? 21.705 -6.348 5.398 1.00 56.91 259 SER A C 1
ATOM 2001 O O . SER A 1 259 ? 21.609 -5.971 4.229 1.00 56.91 259 SER A O 1
ATOM 2003 N N . ASN A 1 260 ? 22.667 -7.187 5.783 1.00 55.09 260 ASN A N 1
ATOM 2004 C CA . ASN A 1 260 ? 23.567 -7.857 4.841 1.00 55.09 260 ASN A CA 1
ATOM 2005 C C . ASN A 1 260 ? 22.815 -8.801 3.869 1.00 55.09 260 ASN A C 1
ATOM 2007 O O . ASN A 1 260 ? 23.448 -9.421 3.020 1.00 55.09 260 ASN A O 1
ATOM 2011 N N . SER A 1 261 ? 21.477 -8.905 3.941 1.00 55.28 261 SER A N 1
ATOM 2012 C CA . SER A 1 261 ? 20.645 -9.753 3.077 1.00 55.28 261 SER A CA 1
ATOM 2013 C C . SER A 1 261 ? 20.372 -9.165 1.685 1.00 55.28 261 SER A C 1
ATOM 2015 O O . SER A 1 261 ? 19.408 -9.560 1.030 1.00 55.28 261 SER A O 1
ATOM 2017 N N . LYS A 1 262 ? 21.217 -8.252 1.182 1.00 60.12 262 LYS A N 1
ATOM 2018 C CA . LYS A 1 262 ? 21.039 -7.623 -0.144 1.00 60.12 262 LYS A CA 1
ATOM 2019 C C . LYS A 1 262 ? 20.910 -8.636 -1.290 1.00 60.12 262 LYS A C 1
ATOM 2021 O O . LYS A 1 262 ? 20.397 -8.289 -2.350 1.00 60.12 262 LYS A O 1
ATOM 2026 N N . THR A 1 263 ? 21.328 -9.885 -1.091 1.00 66.19 263 THR A N 1
ATOM 2027 C CA . THR A 1 263 ? 21.293 -10.958 -2.094 1.00 66.19 263 THR A CA 1
ATOM 2028 C C . THR A 1 263 ? 20.122 -11.934 -1.967 1.00 66.19 263 THR A C 1
ATOM 2030 O O . THR A 1 263 ? 19.937 -12.731 -2.884 1.00 66.19 263 THR A O 1
ATOM 2033 N N . THR A 1 264 ? 19.311 -11.908 -0.900 1.00 73.12 264 THR A N 1
ATOM 2034 C CA . THR A 1 264 ? 18.207 -12.875 -0.783 1.00 73.12 264 THR A CA 1
ATOM 2035 C C . THR A 1 264 ? 17.035 -12.469 -1.680 1.00 73.12 264 THR A C 1
ATOM 2037 O O . THR A 1 264 ? 16.622 -11.309 -1.719 1.00 73.12 264 THR A O 1
ATOM 2040 N N . SER A 1 265 ? 16.508 -13.434 -2.437 1.00 85.38 265 SER A N 1
ATOM 2041 C CA . SER A 1 265 ? 15.317 -13.272 -3.288 1.00 85.38 265 SER A CA 1
ATOM 2042 C C . SER A 1 265 ? 14.009 -13.247 -2.496 1.00 85.38 265 SER A C 1
ATOM 2044 O O . SER A 1 265 ? 12.982 -12.813 -3.009 1.00 85.38 265 SER A O 1
ATOM 2046 N N . LEU A 1 266 ? 14.056 -13.690 -1.240 1.00 91.12 266 LEU A N 1
ATOM 2047 C CA . LEU A 1 266 ? 12.953 -13.673 -0.294 1.00 91.12 266 LEU A CA 1
ATOM 2048 C C . LEU A 1 266 ? 13.431 -13.034 1.012 1.00 91.12 266 LEU A C 1
ATOM 2050 O O . LEU A 1 266 ? 14.439 -13.447 1.590 1.00 91.12 266 LEU A O 1
ATOM 2054 N N . ILE A 1 267 ? 12.677 -12.049 1.480 1.00 92.00 267 ILE A N 1
ATOM 2055 C CA . ILE A 1 267 ? 12.728 -11.536 2.846 1.00 92.00 267 ILE A CA 1
ATOM 2056 C C . ILE A 1 267 ? 11.416 -11.967 3.492 1.00 92.00 267 ILE A C 1
ATOM 2058 O O . ILE A 1 267 ? 10.346 -11.636 2.988 1.00 92.00 267 ILE A O 1
ATOM 2062 N N . SER A 1 268 ? 11.495 -12.749 4.566 1.00 94.44 268 SER A N 1
ATOM 2063 C CA . SER A 1 268 ? 10.323 -13.252 5.283 1.00 94.44 268 SER A CA 1
ATOM 2064 C C . SER A 1 268 ? 10.525 -13.029 6.773 1.00 94.44 268 SER A C 1
ATOM 2066 O O . SER A 1 268 ? 11.405 -13.638 7.380 1.00 94.44 268 SER A O 1
ATOM 2068 N N . GLU A 1 269 ? 9.733 -12.134 7.355 1.00 95.25 269 GLU A N 1
ATOM 2069 C CA . GLU A 1 269 ? 9.847 -11.757 8.763 1.00 95.25 269 GLU A CA 1
ATOM 2070 C C . GLU A 1 269 ? 8.501 -11.865 9.472 1.00 95.25 269 GLU A C 1
ATOM 2072 O O . GLU A 1 269 ? 7.444 -11.544 8.926 1.00 95.25 269 GLU A O 1
ATOM 2077 N N . ARG A 1 270 ? 8.531 -12.336 10.720 1.00 97.38 270 ARG A N 1
ATOM 2078 C CA . ARG A 1 270 ? 7.337 -12.449 11.554 1.00 97.38 270 ARG A CA 1
ATOM 2079 C C . ARG A 1 270 ? 6.979 -11.075 12.116 1.00 97.38 270 ARG A C 1
ATOM 2081 O O . ARG A 1 270 ? 7.772 -10.478 12.835 1.00 97.38 270 ARG A O 1
ATOM 2088 N N . VAL A 1 271 ? 5.756 -10.628 11.863 1.00 97.19 271 VAL A N 1
ATOM 2089 C CA . VAL A 1 271 ? 5.153 -9.455 12.498 1.00 97.19 271 VAL A CA 1
ATOM 2090 C C . VAL A 1 271 ? 4.208 -9.942 13.590 1.00 97.19 271 VAL A C 1
ATOM 2092 O O . VAL A 1 271 ? 3.299 -10.729 13.319 1.00 97.19 271 VAL A O 1
ATOM 2095 N N . ALA A 1 272 ? 4.443 -9.509 14.827 1.00 97.69 272 ALA A N 1
ATOM 2096 C CA . ALA A 1 272 ? 3.570 -9.803 15.958 1.00 97.69 272 ALA A CA 1
ATOM 2097 C C . ALA A 1 272 ? 2.468 -8.745 16.073 1.00 97.69 272 ALA A C 1
ATOM 2099 O O . ALA A 1 272 ? 2.726 -7.550 15.918 1.00 97.69 272 ALA A O 1
ATOM 2100 N N . PHE A 1 273 ? 1.251 -9.186 16.374 1.00 97.12 273 PHE A N 1
ATOM 2101 C CA . PHE A 1 273 ? 0.188 -8.291 16.818 1.00 97.12 273 PHE A CA 1
ATOM 2102 C C . PHE A 1 273 ? 0.457 -7.858 18.260 1.00 97.12 273 PHE A C 1
ATOM 2104 O O . PHE A 1 273 ? 1.082 -8.600 19.016 1.00 97.12 273 PHE A O 1
ATOM 2111 N N . GLY A 1 274 ? 0.012 -6.654 18.629 1.00 92.75 274 GLY A N 1
ATOM 2112 C CA . GLY A 1 274 ? 0.147 -6.152 19.996 1.00 92.75 274 GLY A CA 1
ATOM 2113 C C . GLY A 1 274 ? -0.684 -7.017 20.948 1.00 92.75 274 GLY A C 1
ATOM 2114 O O . GLY A 1 274 ? -0.150 -7.931 21.575 1.00 92.75 274 GLY A O 1
ATOM 2115 N N . PRO A 1 275 ? -2.004 -6.787 21.041 1.00 94.94 275 PRO A N 1
ATOM 2116 C CA . PRO A 1 275 ? -2.921 -7.797 21.544 1.00 94.94 275 PRO A CA 1
ATOM 2117 C C . PRO A 1 275 ? -3.170 -8.873 20.477 1.00 94.94 275 PRO A C 1
ATOM 2119 O O . PRO A 1 275 ? -3.278 -8.581 19.286 1.00 94.94 275 PRO A O 1
ATOM 2122 N N . SER A 1 276 ? -3.287 -10.131 20.903 1.00 96.88 276 SER A N 1
ATOM 2123 C CA . SER A 1 276 ? -3.722 -11.203 20.003 1.00 96.88 276 SER A CA 1
ATOM 2124 C C . SER A 1 276 ? -5.208 -11.056 19.667 1.00 96.88 276 SER A C 1
ATOM 2126 O O . SER A 1 276 ? -6.007 -10.698 20.529 1.00 96.88 276 SER A O 1
ATOM 2128 N N . PHE A 1 277 ? -5.582 -11.388 18.434 1.00 97.31 277 PHE A N 1
ATOM 2129 C CA . PHE A 1 277 ? -6.979 -11.450 18.004 1.00 97.31 277 PHE A CA 1
ATOM 2130 C C . PHE A 1 277 ? -7.679 -12.698 18.566 1.00 97.31 277 PHE A C 1
ATOM 2132 O O . PHE A 1 277 ? -7.032 -13.658 19.001 1.00 97.31 277 PHE A O 1
ATOM 2139 N N . GLU A 1 278 ? -9.011 -12.716 18.555 1.00 97.31 278 GLU A N 1
ATOM 2140 C CA . GLU A 1 278 ? -9.811 -13.879 18.971 1.00 97.31 278 GLU A CA 1
ATOM 2141 C C . GLU A 1 278 ? -9.729 -15.041 17.971 1.00 97.31 278 GLU A C 1
ATOM 2143 O O . GLU A 1 278 ? -9.618 -16.203 18.364 1.00 97.31 278 GLU A O 1
ATOM 2148 N N . SER A 1 279 ? -9.682 -14.719 16.682 1.00 97.69 279 SER A N 1
ATOM 2149 C CA . SER A 1 279 ? -9.459 -15.623 15.552 1.00 97.69 279 SER A CA 1
ATOM 2150 C C . SER A 1 279 ? -8.364 -15.044 14.640 1.00 97.69 279 SER A C 1
ATOM 2152 O O . SER A 1 279 ? -7.957 -13.896 14.831 1.00 97.69 279 SER A O 1
ATOM 2154 N N . PRO A 1 280 ? -7.791 -15.819 13.699 1.00 98.38 280 PRO A N 1
ATOM 2155 C CA . PRO A 1 280 ? -6.887 -15.259 12.697 1.00 98.38 280 PRO A CA 1
ATOM 2156 C C . PRO A 1 280 ? -7.543 -14.070 11.964 1.00 98.38 280 PRO A C 1
ATOM 2158 O O . PRO A 1 280 ? -8.601 -14.256 11.366 1.00 98.38 280 PRO A O 1
ATOM 2161 N N . PRO A 1 281 ? -6.961 -12.856 12.017 1.00 98.25 281 PRO A N 1
ATOM 2162 C CA . PRO A 1 281 ? -7.533 -11.692 11.345 1.00 98.25 281 PRO A CA 1
ATOM 2163 C C . PRO A 1 281 ? -7.311 -11.759 9.830 1.00 98.25 281 PRO A C 1
ATOM 2165 O O . PRO A 1 281 ? -6.489 -12.532 9.335 1.00 98.25 281 PRO A O 1
ATOM 2168 N N . ARG A 1 282 ? -7.974 -10.879 9.081 1.00 98.31 282 ARG A N 1
ATOM 2169 C CA . ARG A 1 282 ? -7.556 -10.529 7.720 1.00 98.31 282 ARG A CA 1
ATOM 2170 C C . ARG A 1 282 ? -6.392 -9.545 7.808 1.00 98.31 282 ARG A C 1
ATOM 2172 O O . ARG A 1 282 ? -6.404 -8.647 8.647 1.00 98.31 282 ARG A O 1
ATOM 2179 N N . VAL A 1 283 ? -5.378 -9.726 6.960 1.00 98.44 283 VAL A N 1
ATOM 2180 C CA . VAL A 1 283 ? -4.189 -8.862 6.912 1.00 98.44 283 VAL A CA 1
ATOM 2181 C C . VAL A 1 283 ? -4.050 -8.271 5.520 1.00 98.44 283 VAL A C 1
ATOM 2183 O O . VAL A 1 283 ? -3.791 -8.994 4.561 1.00 98.44 283 VAL A O 1
ATOM 2186 N N . PHE A 1 284 ? -4.167 -6.953 5.441 1.00 98.56 284 PHE A N 1
ATOM 2187 C CA . PHE A 1 284 ? -3.886 -6.160 4.255 1.00 98.56 284 PHE A CA 1
ATOM 2188 C C . PHE A 1 284 ? -2.447 -5.635 4.316 1.00 98.56 284 PHE A C 1
ATOM 2190 O O . PHE A 1 284 ? -1.995 -5.192 5.375 1.00 98.56 284 PHE A O 1
ATOM 2197 N N . VAL A 1 285 ? -1.725 -5.670 3.195 1.00 98.50 285 VAL A N 1
ATOM 2198 C CA . VAL A 1 285 ? -0.357 -5.144 3.082 1.00 98.50 285 VAL A CA 1
ATOM 2199 C C . VAL A 1 285 ? -0.237 -4.239 1.865 1.00 98.50 285 VAL A C 1
ATOM 2201 O O . VAL A 1 285 ? -0.883 -4.469 0.848 1.00 98.50 285 VAL A O 1
ATOM 2204 N N . SER A 1 286 ? 0.585 -3.202 1.971 1.00 98.12 286 SER A N 1
ATOM 2205 C CA . SER A 1 286 ? 0.675 -2.163 0.952 1.00 98.12 286 SER A CA 1
ATOM 2206 C C . SER A 1 286 ? 2.074 -1.550 0.912 1.00 98.12 286 SER A C 1
ATOM 2208 O O . SER A 1 286 ? 2.491 -0.939 1.902 1.00 98.12 286 SER A O 1
ATOM 2210 N N . PRO A 1 287 ? 2.826 -1.689 -0.195 1.00 97.44 287 PRO A N 1
ATOM 2211 C CA . PRO A 1 287 ? 4.078 -0.970 -0.376 1.00 97.44 287 PRO A CA 1
ATOM 2212 C C . PRO A 1 287 ? 3.841 0.540 -0.374 1.00 97.44 287 PRO A C 1
ATOM 2214 O O . PRO A 1 287 ? 3.026 1.050 -1.142 1.00 97.44 287 PRO A O 1
ATOM 2217 N N . SER A 1 288 ? 4.600 1.257 0.448 1.00 97.12 288 SER A N 1
ATOM 2218 C CA . SER A 1 288 ? 4.622 2.726 0.483 1.00 97.12 288 SER A CA 1
ATOM 2219 C C . SER A 1 288 ? 5.989 3.300 0.132 1.00 97.12 288 SER A C 1
ATOM 2221 O O . SER A 1 288 ? 6.138 4.507 -0.015 1.00 97.12 288 SER A O 1
ATOM 2223 N N . GLY A 1 289 ? 7.014 2.464 -0.006 1.00 95.06 289 GLY A N 1
ATOM 2224 C CA . GLY A 1 289 ? 8.328 2.916 -0.426 1.00 95.06 289 GLY A CA 1
ATOM 2225 C C . GLY A 1 289 ? 9.223 1.762 -0.820 1.00 95.06 289 GLY A C 1
ATOM 2226 O O . GLY A 1 289 ? 9.100 0.662 -0.292 1.00 95.06 289 GLY A O 1
ATOM 2227 N N . PHE A 1 290 ? 10.131 2.005 -1.750 1.00 92.62 290 PHE A N 1
ATOM 2228 C CA . PHE A 1 290 ? 11.156 1.051 -2.138 1.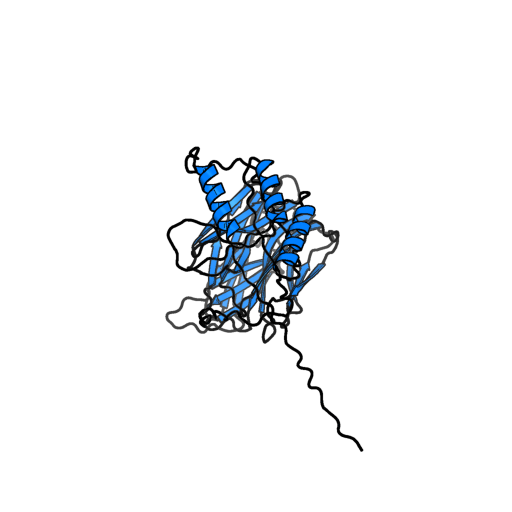00 92.62 290 PHE A CA 1
ATOM 2229 C C . PHE A 1 290 ? 12.357 1.773 -2.738 1.00 92.62 290 PHE A C 1
ATOM 2231 O O . PHE A 1 290 ? 12.236 2.817 -3.376 1.00 92.62 290 PHE A O 1
ATOM 2238 N N . GLN A 1 291 ? 13.525 1.176 -2.537 1.00 90.06 291 GLN A N 1
ATOM 2239 C CA . GLN A 1 291 ? 14.771 1.519 -3.194 1.00 90.06 291 GLN A CA 1
ATOM 2240 C C . GLN A 1 291 ? 15.218 0.301 -3.991 1.00 90.06 291 GLN A C 1
ATOM 2242 O O . GLN A 1 291 ? 15.672 -0.701 -3.431 1.00 90.06 291 GLN A O 1
ATOM 2247 N N . PHE A 1 292 ? 15.074 0.399 -5.302 1.00 85.81 292 PHE A N 1
ATOM 2248 C CA . PHE A 1 292 ? 15.343 -0.679 -6.229 1.00 85.81 292 PHE A CA 1
ATOM 2249 C C . PHE A 1 292 ? 16.526 -0.328 -7.125 1.00 85.81 292 PHE A C 1
ATOM 2251 O O . PHE A 1 292 ? 16.479 0.676 -7.832 1.00 85.81 292 PHE A O 1
ATOM 2258 N N . ASP A 1 293 ? 17.551 -1.177 -7.140 1.00 83.19 293 ASP A N 1
ATOM 2259 C CA . ASP A 1 293 ? 18.681 -1.119 -8.070 1.00 83.19 293 ASP A CA 1
ATOM 2260 C C . ASP A 1 293 ? 18.726 -2.434 -8.854 1.00 83.19 293 ASP A C 1
ATOM 2262 O O . ASP A 1 293 ? 18.717 -3.497 -8.250 1.00 83.19 293 ASP A O 1
ATOM 2266 N N . GLY A 1 294 ? 18.715 -2.426 -10.187 1.00 79.50 294 GLY A N 1
ATOM 2267 C CA . GLY A 1 294 ? 18.576 -3.693 -10.920 1.00 79.50 294 GLY A CA 1
ATOM 2268 C C . GLY A 1 294 ? 18.328 -3.603 -12.418 1.00 79.50 294 GLY A C 1
ATOM 2269 O O . GLY A 1 294 ? 18.342 -2.518 -12.988 1.00 79.50 294 GLY A O 1
ATOM 2270 N N . LYS A 1 295 ? 18.084 -4.741 -13.065 1.00 81.25 295 LYS A N 1
ATOM 2271 C CA . LYS A 1 295 ? 17.828 -4.901 -14.504 1.00 81.25 295 LYS A CA 1
ATOM 2272 C C . LYS A 1 295 ? 16.343 -4.997 -14.882 1.00 81.25 295 LYS A C 1
ATOM 2274 O O . LYS A 1 295 ? 16.031 -4.619 -16.007 1.00 81.25 295 LYS A O 1
ATOM 2279 N N . ALA A 1 296 ? 15.448 -5.373 -13.968 1.00 84.56 296 ALA A N 1
ATOM 2280 C CA . ALA A 1 296 ? 13.993 -5.373 -14.180 1.00 84.56 296 ALA A CA 1
ATOM 2281 C C . ALA A 1 296 ? 13.258 -4.921 -12.917 1.00 84.56 296 ALA A C 1
ATOM 2283 O O . ALA A 1 296 ? 13.787 -5.081 -11.827 1.00 84.56 296 ALA A O 1
ATOM 2284 N N . TRP A 1 297 ? 12.052 -4.370 -13.039 1.00 89.06 297 TRP A N 1
ATOM 2285 C CA . TRP A 1 297 ? 11.165 -4.194 -11.886 1.00 89.06 297 TRP A CA 1
ATOM 2286 C C . TRP A 1 297 ? 10.619 -5.566 -11.518 1.00 89.06 297 TRP A C 1
ATOM 2288 O O . TRP A 1 297 ? 9.926 -6.152 -12.338 1.00 89.06 297 TRP A O 1
ATOM 2298 N N . ASP A 1 298 ? 10.950 -6.096 -10.344 1.00 93.12 298 ASP A N 1
ATOM 2299 C CA . ASP A 1 298 ? 10.374 -7.350 -9.846 1.00 93.12 298 ASP A CA 1
ATOM 2300 C C . ASP A 1 298 ? 10.307 -7.294 -8.318 1.00 93.12 298 ASP A C 1
ATOM 2302 O O . ASP A 1 298 ? 11.292 -7.552 -7.619 1.00 93.12 298 ASP A O 1
ATOM 2306 N N . ILE A 1 299 ? 9.161 -6.844 -7.811 1.00 93.56 299 ILE A N 1
ATOM 2307 C CA . ILE A 1 299 ? 8.880 -6.737 -6.379 1.00 93.56 299 ILE A CA 1
ATOM 2308 C C . ILE A 1 299 ? 7.472 -7.257 -6.151 1.00 93.56 299 ILE A C 1
ATOM 2310 O O . ILE A 1 299 ? 6.538 -6.803 -6.810 1.00 93.56 299 ILE A O 1
ATOM 2314 N N . ARG A 1 300 ? 7.317 -8.154 -5.178 1.00 96.44 300 ARG A N 1
ATOM 2315 C CA . ARG A 1 300 ? 6.024 -8.614 -4.675 1.00 96.44 300 ARG A CA 1
ATOM 2316 C C . ARG A 1 300 ? 6.007 -8.577 -3.156 1.00 96.44 300 ARG A C 1
ATOM 2318 O O . ARG A 1 300 ? 6.915 -9.119 -2.529 1.00 96.44 300 ARG A O 1
ATOM 2325 N N . VAL A 1 301 ? 4.960 -8.011 -2.566 1.00 97.62 301 VAL A N 1
ATOM 2326 C CA . VAL A 1 301 ? 4.712 -8.069 -1.121 1.00 97.62 301 VAL A CA 1
ATOM 2327 C C . VAL A 1 301 ? 3.421 -8.818 -0.829 1.00 97.62 301 VAL A C 1
ATOM 2329 O O . VAL A 1 301 ? 2.445 -8.688 -1.560 1.00 97.62 301 VAL A O 1
ATOM 2332 N N . PHE A 1 302 ? 3.414 -9.636 0.218 1.00 98.25 302 PHE A N 1
ATOM 2333 C CA . PHE A 1 302 ? 2.218 -10.357 0.658 1.00 98.25 302 PHE A CA 1
ATOM 2334 C C . PHE A 1 302 ? 2.385 -10.879 2.087 1.00 98.25 302 PHE A C 1
ATOM 2336 O O . PHE A 1 302 ? 3.502 -11.080 2.573 1.00 98.25 302 PHE A O 1
ATOM 2343 N N . SER A 1 303 ? 1.270 -11.132 2.765 1.00 98.19 303 SER A N 1
ATOM 2344 C CA . SER A 1 303 ? 1.242 -11.772 4.080 1.00 98.19 303 SER A CA 1
ATOM 2345 C C . SER A 1 303 ? 0.971 -13.279 3.955 1.00 98.19 303 SER A C 1
ATOM 2347 O O . SER A 1 303 ? 0.245 -13.726 3.069 1.00 98.19 303 SER A O 1
ATOM 2349 N N . THR A 1 304 ? 1.566 -14.083 4.836 1.00 98.31 304 THR A N 1
ATOM 2350 C CA . THR A 1 304 ? 1.255 -15.517 5.004 1.00 98.31 304 THR A CA 1
ATOM 2351 C C . THR A 1 304 ? 1.247 -15.899 6.480 1.00 98.31 304 THR A C 1
ATOM 2353 O O . THR A 1 304 ? 1.559 -15.077 7.343 1.00 98.31 304 THR A O 1
ATOM 2356 N N . ASP A 1 305 ? 0.895 -17.151 6.789 1.00 98.12 305 ASP A N 1
ATOM 2357 C CA . ASP A 1 305 ? 0.930 -17.715 8.145 1.00 98.12 305 ASP A CA 1
ATOM 2358 C C . ASP A 1 305 ? 0.212 -16.827 9.177 1.00 98.12 305 ASP A C 1
ATOM 2360 O O . ASP A 1 305 ? 0.684 -16.625 10.305 1.00 98.12 305 ASP A O 1
ATOM 2364 N N . VAL A 1 306 ? -0.916 -16.248 8.753 1.00 98.56 306 VAL A N 1
ATOM 2365 C CA . VAL A 1 306 ? -1.746 -15.380 9.582 1.00 98.56 306 VAL A CA 1
ATOM 2366 C C . VAL A 1 306 ? -2.417 -16.233 10.649 1.00 98.56 306 VAL A C 1
ATOM 2368 O O . VAL A 1 306 ? -3.125 -17.195 10.359 1.00 98.56 306 VAL A O 1
ATOM 2371 N N . ASN A 1 307 ? -2.178 -15.890 11.905 1.00 98.38 307 ASN A N 1
ATOM 2372 C CA . ASN A 1 307 ? -2.832 -16.500 13.051 1.00 98.38 307 ASN A CA 1
ATOM 2373 C C . ASN A 1 307 ? -3.131 -15.421 14.096 1.00 98.38 307 ASN A C 1
ATOM 2375 O O . ASN A 1 307 ? -2.846 -14.248 13.893 1.00 98.38 307 ASN A O 1
ATOM 2379 N N . ARG A 1 308 ? -3.691 -15.813 15.238 1.00 98.38 308 ARG A N 1
ATOM 2380 C CA . ARG A 1 308 ? -4.136 -14.880 16.283 1.00 98.38 308 ARG A CA 1
ATOM 2381 C C . ARG A 1 308 ? -3.051 -13.943 16.826 1.00 98.38 308 ARG A C 1
ATOM 2383 O O . ARG A 1 308 ? -3.396 -12.874 17.314 1.00 98.38 308 ARG A O 1
ATOM 2390 N N . SER A 1 309 ? -1.773 -14.325 16.773 1.00 98.38 309 SER A N 1
ATOM 2391 C CA . SER A 1 309 ? -0.667 -13.560 17.370 1.00 98.38 309 SER A CA 1
ATOM 2392 C C . SER A 1 309 ? 0.195 -12.813 16.354 1.00 98.38 309 SER A C 1
ATOM 2394 O O . SER A 1 309 ? 1.098 -12.076 16.743 1.00 98.38 309 SER A O 1
ATOM 2396 N N . GLY A 1 310 ? -0.035 -13.006 15.055 1.00 98.38 310 GLY A N 1
ATOM 2397 C CA . GLY A 1 310 ? 0.731 -12.322 14.020 1.00 98.38 310 GLY A CA 1
ATOM 2398 C C . GLY A 1 310 ? 0.651 -12.988 12.654 1.00 98.38 310 GLY A C 1
ATOM 2399 O O . GLY A 1 310 ? -0.100 -13.939 12.436 1.00 98.38 310 GLY A O 1
ATOM 2400 N N . PHE A 1 311 ? 1.515 -12.538 11.754 1.00 98.69 311 PHE A N 1
ATOM 2401 C CA . PHE A 1 311 ? 1.650 -13.048 10.390 1.00 98.69 311 PHE A CA 1
ATOM 2402 C C . PHE A 1 311 ? 3.113 -12.988 9.935 1.00 98.69 311 PHE A C 1
ATOM 2404 O O . PHE A 1 311 ? 3.950 -12.373 10.594 1.00 98.69 311 PHE A O 1
ATOM 2411 N N . LYS A 1 312 ? 3.454 -13.641 8.824 1.00 98.31 312 LYS A N 1
ATOM 2412 C CA . LYS A 1 312 ? 4.732 -13.430 8.134 1.00 98.31 312 LYS A CA 1
ATOM 2413 C C . LYS A 1 312 ? 4.555 -12.400 7.028 1.00 98.31 312 LYS A C 1
ATOM 2415 O O . LYS A 1 312 ? 3.710 -12.580 6.154 1.00 98.31 312 LYS A O 1
ATOM 2420 N N . MET A 1 313 ? 5.355 -11.342 7.066 1.00 98.19 313 MET A N 1
ATOM 2421 C CA . MET A 1 313 ? 5.518 -10.409 5.961 1.00 98.19 313 MET A CA 1
ATOM 2422 C C . MET A 1 313 ? 6.515 -10.999 4.971 1.00 98.19 313 MET A C 1
ATOM 2424 O O . MET A 1 313 ? 7.638 -11.313 5.361 1.00 98.19 313 MET A O 1
ATOM 2428 N N . ASN A 1 314 ? 6.120 -11.132 3.707 1.00 97.31 314 ASN A N 1
ATOM 2429 C CA . ASN A 1 314 ? 6.984 -11.624 2.643 1.00 97.31 314 ASN A CA 1
ATOM 2430 C C . ASN A 1 314 ? 7.228 -10.520 1.625 1.00 97.31 314 ASN A C 1
ATOM 2432 O O . ASN A 1 314 ? 6.287 -9.902 1.130 1.00 97.31 314 ASN A O 1
ATOM 2436 N N . VAL A 1 315 ? 8.496 -10.324 1.287 1.00 95.38 315 VAL A N 1
ATOM 2437 C CA . VAL A 1 315 ? 8.938 -9.504 0.164 1.00 95.38 315 VAL A CA 1
ATOM 2438 C C . VAL A 1 315 ? 9.752 -10.400 -0.754 1.00 95.38 315 VAL A C 1
ATOM 2440 O O . VAL A 1 315 ? 10.794 -10.926 -0.360 1.00 95.38 315 VAL A O 1
ATOM 2443 N N . VAL A 1 316 ? 9.254 -10.600 -1.968 1.00 93.50 316 VAL A N 1
ATOM 2444 C CA . VAL A 1 316 ? 9.880 -11.428 -2.998 1.00 93.50 316 VAL A CA 1
ATOM 2445 C C . VAL A 1 316 ? 10.378 -10.545 -4.130 1.00 93.50 316 VAL A C 1
ATOM 2447 O O . VAL A 1 316 ? 9.738 -9.559 -4.493 1.00 93.50 316 VAL A O 1
ATOM 2450 N N . ARG A 1 317 ? 11.524 -10.931 -4.687 1.00 89.44 317 ARG A N 1
ATOM 2451 C CA . ARG A 1 317 ? 12.116 -10.354 -5.892 1.00 89.44 317 ARG A CA 1
ATOM 2452 C C . ARG A 1 317 ? 12.792 -11.442 -6.718 1.00 89.44 317 ARG A C 1
ATOM 2454 O O . ARG A 1 317 ? 13.263 -12.439 -6.163 1.00 89.44 317 ARG A O 1
ATOM 2461 N N . SER A 1 318 ? 12.946 -11.221 -8.020 1.00 84.12 318 SER A N 1
ATOM 2462 C CA . SER A 1 318 ? 13.796 -12.095 -8.832 1.00 84.12 318 SER A CA 1
ATOM 2463 C C . SER A 1 318 ? 15.285 -11.926 -8.450 1.00 84.12 318 SER A C 1
ATOM 2465 O O . SER A 1 318 ? 15.763 -10.789 -8.330 1.00 84.12 318 SER A O 1
ATOM 2467 N N . PRO A 1 319 ? 16.042 -13.023 -8.230 1.00 72.00 319 PRO A N 1
ATOM 2468 C CA . PRO A 1 319 ? 17.464 -12.956 -7.886 1.00 72.00 319 PRO A CA 1
ATOM 2469 C C . PRO A 1 319 ? 18.331 -12.344 -8.995 1.00 72.00 319 PRO A C 1
ATOM 2471 O O . PRO A 1 319 ? 19.308 -11.660 -8.698 1.00 72.00 319 PRO A O 1
ATOM 2474 N N . GLU A 1 320 ? 17.977 -12.576 -10.261 1.00 73.19 320 GLU A N 1
ATOM 2475 C CA . GLU A 1 320 ? 18.790 -12.191 -11.429 1.00 73.19 320 GLU A CA 1
ATOM 2476 C C . GLU A 1 320 ? 18.608 -10.718 -11.831 1.00 73.19 320 GLU A C 1
ATOM 2478 O O . GLU A 1 320 ? 19.394 -10.165 -12.606 1.00 73.19 320 GLU A O 1
ATOM 2483 N N . GLU A 1 321 ? 17.594 -10.062 -11.261 1.00 71.44 321 GLU A N 1
ATOM 2484 C CA . GLU A 1 321 ? 17.069 -8.793 -11.760 1.00 71.44 321 GLU A CA 1
ATOM 2485 C C . GLU A 1 321 ? 17.439 -7.575 -10.911 1.00 71.44 321 GLU A C 1
ATOM 2487 O O . GLU A 1 321 ? 17.064 -6.461 -11.270 1.00 71.44 321 GLU A O 1
ATOM 2492 N N . GLY A 1 322 ? 18.199 -7.722 -9.820 1.00 74.50 322 GLY A N 1
ATOM 2493 C CA . GLY A 1 322 ? 18.666 -6.566 -9.045 1.00 74.50 322 GLY A CA 1
ATOM 2494 C C . GLY A 1 322 ? 18.984 -6.818 -7.577 1.00 74.50 322 GLY A C 1
ATOM 2495 O O . GLY A 1 322 ? 19.186 -7.948 -7.146 1.00 74.50 322 GLY A O 1
ATOM 2496 N N . THR A 1 323 ? 19.023 -5.738 -6.805 1.00 80.62 323 THR A N 1
ATOM 2497 C CA . THR A 1 323 ? 19.048 -5.679 -5.348 1.00 80.62 323 THR A CA 1
ATOM 2498 C C . THR A 1 323 ? 17.946 -4.729 -4.879 1.00 80.62 323 THR A C 1
ATOM 2500 O O . THR A 1 323 ? 17.804 -3.604 -5.361 1.00 80.62 323 THR A O 1
ATOM 2503 N N . LEU A 1 324 ? 17.137 -5.197 -3.932 1.00 84.25 324 LEU A N 1
ATOM 2504 C CA . LEU A 1 324 ? 16.192 -4.356 -3.209 1.00 84.25 324 LEU A CA 1
ATOM 2505 C C . LEU A 1 324 ? 16.925 -3.844 -1.969 1.00 84.25 324 LEU A C 1
ATOM 2507 O O . LEU A 1 324 ? 17.172 -4.610 -1.039 1.00 84.25 324 LEU A O 1
ATOM 2511 N N . ALA A 1 325 ? 17.353 -2.584 -1.995 1.00 85.88 325 ALA A N 1
ATOM 2512 C CA . ALA A 1 325 ? 18.147 -2.014 -0.909 1.00 85.88 325 ALA A CA 1
ATOM 2513 C C . ALA A 1 325 ? 17.280 -1.680 0.310 1.00 85.88 325 ALA A C 1
ATOM 2515 O O . ALA A 1 325 ? 17.721 -1.845 1.447 1.00 85.88 325 ALA A O 1
ATOM 2516 N N . ASN A 1 326 ? 16.055 -1.214 0.064 1.00 89.44 326 ASN A N 1
ATOM 2517 C CA . ASN A 1 326 ? 15.075 -0.908 1.093 1.00 89.44 326 ASN A CA 1
ATOM 2518 C C . ASN A 1 326 ? 13.657 -1.099 0.538 1.00 89.44 326 ASN A C 1
ATOM 2520 O O . ASN A 1 326 ? 13.411 -0.856 -0.643 1.00 89.44 326 ASN A O 1
ATOM 2524 N N . ILE A 1 327 ? 12.722 -1.494 1.388 1.00 93.19 327 ILE A N 1
ATOM 2525 C CA . ILE A 1 327 ? 11.287 -1.451 1.150 1.00 93.19 327 ILE A CA 1
ATOM 2526 C C . ILE A 1 327 ? 10.580 -1.039 2.437 1.00 93.19 327 ILE A C 1
ATOM 2528 O O . ILE A 1 327 ? 11.001 -1.387 3.544 1.00 93.19 327 ILE A O 1
ATOM 2532 N N . GLN A 1 328 ? 9.498 -0.293 2.277 1.00 96.31 328 GLN A N 1
ATOM 2533 C CA . GLN A 1 328 ? 8.548 0.051 3.313 1.00 96.31 328 GLN A CA 1
ATOM 2534 C C . GLN A 1 328 ? 7.176 -0.489 2.913 1.00 96.31 328 GLN A C 1
ATOM 2536 O O . GLN A 1 328 ? 6.698 -0.246 1.804 1.00 96.31 328 GLN A O 1
ATOM 2541 N N . VAL A 1 329 ? 6.558 -1.233 3.825 1.00 97.94 329 VAL A N 1
ATOM 2542 C CA . VAL A 1 329 ? 5.258 -1.871 3.632 1.00 97.94 329 VAL A CA 1
ATOM 2543 C C . VAL A 1 329 ? 4.380 -1.525 4.825 1.00 97.94 329 VAL A C 1
ATOM 2545 O O . VAL A 1 329 ? 4.688 -1.905 5.956 1.00 97.94 329 VAL A O 1
ATOM 2548 N N . HIS A 1 330 ? 3.284 -0.811 4.593 1.00 98.44 330 HIS A N 1
ATOM 2549 C CA . HIS A 1 330 ? 2.243 -0.669 5.604 1.00 98.44 330 HIS A CA 1
ATOM 2550 C C . HIS A 1 330 ? 1.446 -1.965 5.692 1.00 98.44 330 HIS A C 1
ATOM 2552 O O . HIS A 1 330 ? 1.250 -2.663 4.697 1.00 98.44 330 HIS A O 1
ATOM 2558 N N . TRP A 1 331 ? 0.956 -2.269 6.886 1.00 98.62 331 TRP A N 1
ATOM 2559 C CA . TRP A 1 331 ? 0.041 -3.377 7.103 1.00 98.62 331 TRP A CA 1
ATOM 2560 C C . TRP A 1 331 ? -1.121 -2.955 7.996 1.00 98.62 331 TRP A C 1
ATOM 2562 O O . TRP A 1 331 ? -0.982 -2.068 8.842 1.00 98.62 331 TRP A O 1
ATOM 2572 N N . LEU A 1 332 ? -2.260 -3.611 7.796 1.00 98.50 332 LEU A N 1
ATOM 2573 C CA . LEU A 1 332 ? -3.482 -3.444 8.573 1.00 98.50 332 LEU A CA 1
ATOM 2574 C C . LEU A 1 332 ? -4.074 -4.826 8.860 1.00 98.50 332 LEU A C 1
ATOM 2576 O O . LEU A 1 332 ? -4.158 -5.655 7.958 1.00 98.50 332 LEU A O 1
ATOM 2580 N N . ALA A 1 333 ? -4.479 -5.070 10.101 1.00 98.44 333 ALA A N 1
ATOM 2581 C CA . ALA A 1 333 ? -5.096 -6.308 10.549 1.00 98.44 333 ALA A CA 1
ATOM 2582 C C . ALA A 1 333 ? -6.425 -6.019 11.255 1.00 98.44 333 ALA A C 1
ATOM 2584 O O . ALA A 1 333 ? -6.489 -5.136 12.116 1.00 98.44 333 ALA A O 1
ATOM 2585 N N . PHE A 1 334 ? -7.464 -6.767 10.889 1.00 98.00 334 PHE A N 1
ATOM 2586 C CA . PHE A 1 334 ? -8.825 -6.640 11.419 1.00 98.00 334 PHE A CA 1
ATOM 2587 C C . PHE A 1 334 ? -9.544 -8.003 11.431 1.00 98.00 334 PHE A C 1
ATOM 2589 O O . PHE A 1 334 ? -9.146 -8.893 10.675 1.00 98.00 334 PHE A O 1
ATOM 2596 N N . PRO A 1 335 ? -10.570 -8.219 12.278 1.00 97.50 335 PRO A N 1
ATOM 2597 C CA . PRO A 1 335 ? -11.319 -9.467 12.315 1.00 97.50 335 PRO A CA 1
ATOM 2598 C C . PRO A 1 335 ? -11.956 -9.799 10.970 1.00 97.50 335 PRO A C 1
ATOM 2600 O O . PRO A 1 335 ? -12.233 -8.932 10.142 1.00 97.50 335 PRO A O 1
ATOM 2603 N N . GLU A 1 336 ? -12.233 -11.079 10.766 1.00 96.00 336 GLU A N 1
ATOM 2604 C CA . GLU A 1 336 ? -13.052 -11.509 9.641 1.00 96.00 336 GLU A CA 1
ATOM 2605 C C . GLU A 1 336 ? -14.440 -10.844 9.687 1.00 96.00 336 GLU A C 1
ATOM 2607 O O . GLU A 1 336 ? -15.063 -10.763 10.743 1.00 96.00 336 GLU A O 1
ATOM 2612 N N . GLY A 1 337 ? -14.896 -10.317 8.548 1.00 92.31 337 GLY A N 1
ATOM 2613 C CA . GLY A 1 337 ? -16.144 -9.551 8.438 1.00 92.31 337 GLY A CA 1
ATOM 2614 C C . GLY A 1 337 ? -16.035 -8.060 8.797 1.00 92.31 337 GLY A C 1
ATOM 2615 O O . GLY A 1 337 ? -16.929 -7.296 8.435 1.00 92.31 337 GLY A O 1
ATOM 2616 N N . GLY A 1 338 ? -14.944 -7.614 9.432 1.00 95.31 338 GLY A N 1
ATOM 2617 C CA . GLY A 1 338 ? -14.684 -6.201 9.735 1.00 95.31 338 GLY A CA 1
ATOM 2618 C C . GLY A 1 338 ? -14.712 -5.854 11.223 1.00 95.31 338 GLY A C 1
ATOM 2619 O O . GLY A 1 338 ? -14.273 -6.629 12.071 1.00 95.31 338 GLY A O 1
ATOM 2620 N N . LEU A 1 339 ? -15.164 -4.642 11.538 1.00 95.25 339 LEU A N 1
ATOM 2621 C CA . LEU A 1 339 ? -15.235 -4.098 12.897 1.00 95.25 339 LEU A CA 1
ATOM 2622 C C . LEU A 1 339 ? -16.705 -3.975 13.327 1.00 95.25 339 LEU A C 1
ATOM 2624 O O . LEU A 1 339 ? -17.598 -3.944 12.478 1.00 95.25 339 LEU A O 1
ATOM 2628 N N . PRO A 1 340 ? -17.003 -3.858 14.632 1.00 92.88 340 PRO A N 1
ATOM 2629 C CA . PRO A 1 340 ? -18.358 -3.557 15.081 1.00 92.88 340 PRO A CA 1
ATOM 2630 C C . PRO A 1 340 ? -18.914 -2.313 14.371 1.00 92.88 340 PRO A C 1
ATOM 2632 O O . PRO A 1 340 ? -18.341 -1.229 14.468 1.00 92.88 340 PRO A O 1
ATOM 2635 N N . GLY A 1 341 ? -20.007 -2.484 13.621 1.00 91.25 341 GLY A N 1
ATOM 2636 C CA . GLY A 1 341 ? -20.638 -1.414 12.840 1.00 91.25 341 GLY A CA 1
ATOM 2637 C C . GLY A 1 341 ? -19.923 -1.015 11.541 1.00 91.25 341 GLY A C 1
ATOM 2638 O O . GLY A 1 341 ? -20.337 -0.035 10.931 1.00 91.25 341 GLY A O 1
ATOM 2639 N N . ARG A 1 342 ? -18.875 -1.735 11.112 1.00 92.81 342 ARG A N 1
ATOM 2640 C CA . ARG A 1 342 ? -18.183 -1.525 9.827 1.00 92.81 342 ARG A CA 1
ATOM 2641 C C . ARG A 1 342 ? -17.867 -2.848 9.161 1.00 92.81 342 ARG A C 1
ATOM 2643 O O . ARG A 1 342 ? -17.044 -3.616 9.658 1.00 92.81 342 ARG A O 1
ATOM 2650 N N . GLN A 1 343 ? -18.457 -3.086 8.002 1.00 95.19 343 GLN A N 1
ATOM 2651 C CA . GLN A 1 343 ? -18.092 -4.247 7.205 1.00 95.19 343 GLN A CA 1
ATOM 2652 C C . GLN A 1 343 ? -16.809 -3.947 6.437 1.00 95.19 343 GLN A C 1
ATOM 2654 O O . GLN A 1 343 ? -16.623 -2.852 5.901 1.00 95.19 343 GLN A O 1
ATOM 2659 N N . MET A 1 344 ? -15.906 -4.924 6.393 1.00 96.62 344 MET A N 1
ATOM 2660 C CA . MET A 1 344 ? -14.639 -4.793 5.679 1.00 96.62 344 MET A CA 1
ATOM 2661 C C . MET A 1 344 ? -14.308 -6.094 4.965 1.00 96.62 344 MET A C 1
ATOM 2663 O O . MET A 1 344 ? -14.412 -7.174 5.548 1.00 96.62 344 MET A O 1
ATOM 2667 N N . CYS A 1 345 ? -13.840 -5.995 3.726 1.00 95.88 345 CYS A N 1
ATOM 2668 C CA . CYS A 1 345 ? -13.263 -7.131 3.021 1.00 95.88 345 CYS A CA 1
ATOM 2669 C C . CYS A 1 345 ? -11.994 -6.710 2.285 1.00 95.88 345 CYS A C 1
ATOM 2671 O O . CYS A 1 345 ? -11.833 -5.563 1.872 1.00 95.88 345 CYS A O 1
ATOM 2673 N N . THR A 1 346 ? -11.066 -7.648 2.147 1.00 97.62 346 THR A N 1
ATOM 2674 C CA . THR A 1 346 ? -9.812 -7.449 1.424 1.00 97.62 346 THR A CA 1
ATOM 2675 C C . THR A 1 346 ? -9.686 -8.528 0.369 1.00 97.62 346 THR A C 1
ATOM 2677 O O . THR A 1 346 ? -10.124 -9.658 0.580 1.00 97.62 346 THR A O 1
ATOM 2680 N N . GLY A 1 347 ? -9.056 -8.201 -0.749 1.00 97.69 347 GLY A N 1
ATOM 2681 C CA . GLY A 1 347 ? -8.765 -9.172 -1.792 1.00 97.69 347 GLY A CA 1
ATOM 2682 C C . GLY A 1 347 ? -7.691 -8.666 -2.736 1.00 97.69 347 GLY A C 1
ATOM 2683 O O . GLY A 1 347 ? -7.011 -7.680 -2.450 1.00 97.69 347 GLY A O 1
ATOM 2684 N N . GLN A 1 348 ? -7.531 -9.367 -3.853 1.00 98.19 348 GLN A N 1
ATOM 2685 C CA . GLN A 1 348 ? -6.492 -9.08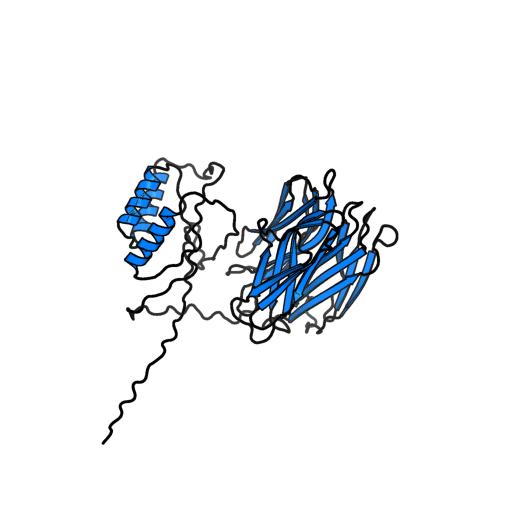5 -4.830 1.00 98.19 348 GLN A CA 1
ATOM 2686 C C . GLN A 1 348 ? -6.996 -9.383 -6.242 1.00 98.19 348 GLN A C 1
ATOM 2688 O O . GLN A 1 348 ? -7.686 -10.378 -6.459 1.00 98.19 348 GLN A O 1
ATOM 2693 N N . PHE A 1 349 ? -6.603 -8.555 -7.205 1.00 98.12 349 PHE A N 1
ATOM 2694 C CA . PHE A 1 349 ? -6.705 -8.865 -8.630 1.00 98.12 349 PHE A CA 1
ATOM 2695 C C . PHE A 1 349 ? -5.328 -8.738 -9.278 1.00 98.12 349 PHE A C 1
ATOM 2697 O O . PHE A 1 349 ? -4.487 -7.952 -8.838 1.00 98.12 349 PHE A O 1
ATOM 2704 N N . HIS A 1 350 ? -5.079 -9.542 -10.308 1.00 97.88 350 HIS A N 1
ATOM 2705 C CA . HIS A 1 350 ? -3.783 -9.597 -10.967 1.00 97.88 350 HIS A CA 1
ATOM 2706 C C . HIS A 1 350 ? -3.927 -9.796 -12.469 1.00 97.88 350 HIS A C 1
ATOM 2708 O O . HIS A 1 350 ? -4.920 -10.333 -12.957 1.00 97.88 350 HIS A O 1
ATOM 2714 N N . ILE A 1 351 ? -2.883 -9.398 -13.182 1.00 98.12 351 ILE A N 1
ATOM 2715 C CA . ILE A 1 351 ? -2.687 -9.694 -14.595 1.00 98.12 351 ILE A CA 1
ATOM 2716 C C . ILE A 1 351 ? -1.452 -10.579 -14.747 1.00 98.12 351 ILE A C 1
ATOM 2718 O O . ILE A 1 351 ? -0.415 -10.348 -14.120 1.00 98.12 351 ILE A O 1
ATOM 2722 N N . SER A 1 352 ? -1.575 -11.603 -15.581 1.00 96.12 352 SER A N 1
ATOM 2723 C CA . SER A 1 352 ? -0.479 -12.478 -16.017 1.00 96.12 352 SER A CA 1
ATOM 2724 C C . SER A 1 352 ? -0.122 -12.275 -17.492 1.00 96.12 352 SER A C 1
ATOM 2726 O O . SER A 1 352 ? 0.852 -12.844 -17.981 1.00 96.12 352 SER A O 1
ATOM 2728 N N . GLU A 1 353 ? -0.919 -11.474 -18.196 1.00 96.69 353 GLU A N 1
ATOM 2729 C CA . GLU A 1 353 ? -0.717 -11.101 -19.588 1.00 96.69 353 GLU A CA 1
ATOM 2730 C C . GLU A 1 353 ? 0.158 -9.852 -19.679 1.00 96.69 353 GLU A C 1
ATOM 2732 O O . GLU A 1 353 ? 0.090 -8.965 -18.824 1.00 96.69 353 GLU A O 1
ATOM 2737 N N . VAL A 1 354 ? 0.944 -9.768 -20.752 1.00 97.75 354 VAL A N 1
ATOM 2738 C CA . VAL A 1 354 ? 1.803 -8.613 -21.005 1.00 97.75 354 VAL A CA 1
ATOM 2739 C C . VAL A 1 354 ? 0.947 -7.379 -21.304 1.00 97.75 354 VAL A C 1
ATOM 2741 O O . VAL A 1 354 ? 0.045 -7.415 -22.142 1.00 97.75 354 VAL A O 1
ATOM 2744 N N . LEU A 1 355 ? 1.251 -6.290 -20.604 1.00 97.44 355 LEU A N 1
ATOM 2745 C CA . LEU A 1 355 ? 0.773 -4.935 -20.857 1.00 97.44 355 LEU A CA 1
ATOM 2746 C C . LEU A 1 355 ? 1.888 -4.154 -21.561 1.00 97.44 355 LEU A C 1
ATOM 2748 O O . LEU A 1 355 ? 2.986 -4.024 -21.017 1.00 97.44 355 LEU A O 1
ATOM 2752 N N . ASP A 1 356 ? 1.601 -3.623 -22.745 1.00 97.69 356 ASP A N 1
ATOM 2753 C CA . ASP A 1 356 ? 2.522 -2.820 -23.555 1.00 97.69 356 ASP A CA 1
ATOM 2754 C C . ASP A 1 356 ? 1.754 -1.803 -24.418 1.00 97.69 356 ASP A C 1
ATOM 2756 O O . ASP A 1 356 ? 0.542 -1.644 -24.275 1.00 97.69 356 ASP A O 1
ATOM 2760 N N . SER A 1 357 ? 2.433 -1.110 -25.334 1.00 96.88 357 SER A N 1
ATOM 2761 C CA . SER A 1 357 ? 1.806 -0.123 -26.225 1.00 96.88 357 SER A CA 1
ATOM 2762 C C . SER A 1 357 ? 0.696 -0.684 -27.122 1.00 96.88 357 SER A C 1
ATOM 2764 O O . SER A 1 357 ? -0.189 0.068 -27.532 1.00 96.88 357 SER A O 1
ATOM 2766 N N . SER A 1 358 ? 0.719 -1.983 -27.434 1.00 97.56 358 SER A N 1
ATOM 2767 C CA . SER A 1 358 ? -0.284 -2.644 -28.276 1.00 97.56 358 SER A CA 1
ATOM 2768 C C . SER A 1 358 ? -1.524 -3.073 -27.489 1.00 97.56 358 SER A C 1
ATOM 2770 O O . SER A 1 358 ? -2.626 -3.118 -28.036 1.00 97.56 358 SER A O 1
ATOM 2772 N N . SER A 1 359 ? -1.357 -3.336 -26.191 1.00 97.38 359 SER A N 1
ATOM 2773 C CA . SER A 1 359 ? -2.428 -3.674 -25.255 1.00 97.38 359 SER A CA 1
ATOM 2774 C C . SER A 1 359 ? -2.219 -2.920 -23.933 1.00 97.38 359 SER A C 1
ATOM 2776 O O . SER A 1 359 ? -1.882 -3.547 -22.927 1.00 97.38 359 SER A O 1
ATOM 2778 N N . PRO A 1 360 ? -2.431 -1.589 -23.892 1.00 97.69 360 PRO A N 1
ATOM 2779 C CA . PRO A 1 360 ? -2.020 -0.753 -22.759 1.00 97.69 360 PRO A CA 1
ATOM 2780 C C . PRO A 1 360 ? -2.964 -0.824 -21.557 1.00 97.69 360 PRO A C 1
ATOM 2782 O O . PRO A 1 360 ? -2.688 -0.222 -20.522 1.00 97.69 360 PRO A O 1
ATOM 2785 N N . VAL A 1 361 ? -4.092 -1.528 -21.674 1.00 98.44 361 VAL A N 1
ATOM 2786 C CA . VAL A 1 361 ? -5.130 -1.598 -20.642 1.00 98.44 361 VAL A CA 1
ATOM 2787 C C . VAL A 1 361 ? -5.584 -3.040 -20.451 1.00 98.44 361 VAL A C 1
ATOM 2789 O O . VAL A 1 361 ? -5.851 -3.751 -21.419 1.00 98.44 361 VAL A O 1
ATOM 2792 N N . LYS A 1 362 ? -5.732 -3.443 -19.188 1.00 98.38 362 LYS A N 1
ATOM 2793 C CA . LYS A 1 362 ? -6.462 -4.642 -18.768 1.00 98.38 362 LYS A CA 1
ATOM 2794 C C . LYS A 1 362 ? -7.494 -4.251 -17.723 1.00 98.38 362 LYS A C 1
ATOM 2796 O O . LYS A 1 362 ? -7.243 -3.375 -16.895 1.00 98.38 362 LYS A O 1
ATOM 2801 N N . SER A 1 363 ? -8.642 -4.904 -17.766 1.00 98.44 363 SER A N 1
ATOM 2802 C CA . SER A 1 363 ? -9.745 -4.669 -16.843 1.00 98.44 363 SER A CA 1
ATOM 2803 C C . SER A 1 363 ? -10.492 -5.963 -16.564 1.00 98.44 363 SER A C 1
ATOM 2805 O O . SER A 1 363 ? -10.361 -6.936 -17.307 1.00 98.44 363 SER A O 1
ATOM 2807 N N . GLY A 1 364 ? -11.299 -5.951 -15.513 1.00 98.25 364 GLY A N 1
ATOM 2808 C CA . GLY A 1 364 ? -12.186 -7.049 -15.164 1.00 98.25 364 GLY A CA 1
ATOM 2809 C C . GLY A 1 364 ? -13.037 -6.699 -13.956 1.00 98.25 364 GLY A C 1
ATOM 2810 O O . GLY A 1 364 ? -13.034 -5.561 -13.491 1.00 98.25 364 GLY A O 1
ATOM 2811 N N . ASP A 1 365 ? -13.718 -7.707 -13.430 1.00 98.38 365 ASP A N 1
ATOM 2812 C CA . ASP A 1 365 ? -14.606 -7.572 -12.283 1.00 98.38 365 ASP A CA 1
ATOM 2813 C C . ASP A 1 365 ? -14.026 -8.273 -11.057 1.00 98.38 365 ASP A C 1
ATOM 2815 O O . ASP A 1 365 ? -13.321 -9.282 -11.152 1.00 98.38 365 ASP A O 1
ATOM 2819 N N . VAL A 1 366 ? -14.349 -7.742 -9.885 1.00 98.12 366 VAL A N 1
ATOM 2820 C CA . VAL A 1 366 ? -14.140 -8.380 -8.589 1.00 98.12 366 VAL A CA 1
ATOM 2821 C C . VAL A 1 366 ? -15.498 -8.552 -7.934 1.00 98.12 366 VAL A C 1
ATOM 2823 O O . VAL A 1 366 ? -16.232 -7.583 -7.757 1.00 98.12 366 VAL A O 1
ATOM 2826 N N . VAL A 1 367 ? -15.797 -9.781 -7.518 1.00 98.00 367 VAL A N 1
ATOM 2827 C CA . VAL A 1 367 ? -16.911 -10.079 -6.615 1.00 98.00 367 VAL A CA 1
ATOM 2828 C C . VAL A 1 367 ? -16.357 -10.108 -5.196 1.00 98.00 367 VAL A C 1
ATOM 2830 O O . VAL A 1 367 ? -15.391 -10.821 -4.917 1.00 98.00 367 VAL A O 1
ATOM 2833 N N . PHE A 1 368 ? -16.940 -9.320 -4.299 1.00 96.94 368 PHE A N 1
ATOM 2834 C CA . PHE A 1 368 ? -16.564 -9.338 -2.893 1.00 96.94 368 PHE A CA 1
ATOM 2835 C C . PHE A 1 368 ? -16.946 -10.678 -2.263 1.00 96.94 368 PHE A C 1
ATOM 2837 O O . PHE A 1 368 ? -18.020 -11.214 -2.527 1.00 96.94 368 PHE A O 1
ATOM 2844 N N . GLU A 1 369 ? -16.068 -11.203 -1.404 1.00 92.62 369 GLU A N 1
ATOM 2845 C CA . GLU A 1 369 ? -16.281 -12.473 -0.691 1.00 92.62 369 GLU A CA 1
ATOM 2846 C C . GLU A 1 369 ? -17.620 -12.492 0.061 1.00 92.62 369 GLU A C 1
ATOM 2848 O O . GLU A 1 369 ? -18.291 -13.519 0.139 1.00 92.62 369 GLU A O 1
ATOM 2853 N N . GLN A 1 370 ? -18.031 -11.324 0.554 1.00 90.88 370 GLN A N 1
ATOM 2854 C CA . GLN A 1 370 ? -19.338 -11.084 1.134 1.00 90.88 370 GLN A CA 1
ATOM 2855 C C . GLN A 1 370 ? -19.904 -9.779 0.577 1.00 90.88 370 GLN A C 1
ATOM 2857 O O . GLN A 1 370 ? -19.206 -8.764 0.531 1.00 90.88 370 GLN A O 1
ATOM 2862 N N . ALA A 1 371 ? -21.177 -9.803 0.182 1.00 93.44 371 ALA A N 1
ATOM 2863 C CA . ALA A 1 371 ? -21.885 -8.587 -0.183 1.00 93.44 371 ALA A CA 1
ATOM 2864 C C . ALA A 1 371 ? -22.091 -7.704 1.055 1.00 93.44 371 ALA A C 1
ATOM 2866 O O . ALA A 1 371 ? -22.543 -8.174 2.103 1.00 93.44 371 ALA A O 1
ATOM 2867 N N . PHE A 1 372 ? -21.785 -6.421 0.912 1.00 93.88 372 PHE A N 1
ATOM 2868 C CA . PHE A 1 372 ? -22.020 -5.420 1.934 1.00 93.88 372 PHE A CA 1
ATOM 2869 C C . PHE A 1 372 ? -23.525 -5.228 2.149 1.00 93.88 372 PHE A C 1
ATOM 2871 O O . PHE A 1 372 ? -24.314 -5.154 1.205 1.00 93.88 372 PHE A O 1
ATOM 2878 N N . THR A 1 373 ? -23.934 -5.160 3.410 1.00 91.75 373 THR A N 1
ATOM 2879 C CA . THR A 1 373 ? -25.299 -4.821 3.804 1.00 91.75 373 THR A CA 1
ATOM 2880 C C . THR A 1 373 ? -25.434 -3.311 3.731 1.00 91.75 373 THR A C 1
ATOM 2882 O O . THR A 1 373 ? -25.133 -2.621 4.695 1.00 91.75 373 THR A O 1
ATOM 2885 N N . ILE A 1 374 ? -25.826 -2.824 2.558 1.00 84.12 374 ILE A N 1
ATOM 2886 C CA . ILE A 1 374 ? -25.984 -1.400 2.271 1.00 84.12 374 ILE A CA 1
ATOM 2887 C C . ILE A 1 374 ? -27.481 -1.103 2.275 1.00 84.12 374 ILE A C 1
ATOM 2889 O O . ILE A 1 374 ? -28.232 -1.753 1.545 1.00 84.12 374 ILE A O 1
ATOM 2893 N N . SER A 1 375 ? -27.936 -0.179 3.122 1.00 78.12 375 SER A N 1
ATOM 2894 C CA . SER A 1 375 ? -29.321 0.309 3.044 1.00 78.12 375 SER A CA 1
ATOM 2895 C C . SER A 1 375 ? -29.529 1.145 1.772 1.00 78.12 375 SER A C 1
ATOM 2897 O O . SER A 1 375 ? -28.575 1.703 1.239 1.00 78.12 375 SER A O 1
ATOM 2899 N N . ASP A 1 376 ? -30.767 1.294 1.286 1.00 68.38 376 ASP A N 1
ATOM 2900 C CA . ASP A 1 376 ? -31.064 2.068 0.059 1.00 68.38 376 ASP A CA 1
ATOM 2901 C C . ASP A 1 376 ? -30.576 3.538 0.113 1.00 68.38 376 ASP A C 1
ATOM 2903 O O . ASP A 1 376 ? -30.513 4.221 -0.909 1.00 68.38 376 ASP A O 1
ATOM 2907 N N . SER A 1 377 ? -30.232 4.038 1.307 1.00 67.06 377 SER A N 1
ATOM 2908 C CA . SER A 1 377 ? -29.678 5.373 1.558 1.00 67.06 377 SER A CA 1
ATOM 2909 C C . SER A 1 377 ? -28.152 5.431 1.712 1.00 67.06 377 SER A C 1
ATOM 2911 O O . SER A 1 377 ? -27.605 6.523 1.871 1.00 67.06 377 SER A O 1
ATOM 2913 N N . GLU A 1 378 ? -27.458 4.296 1.723 1.00 77.25 378 GLU A N 1
ATOM 2914 C CA . GLU A 1 378 ? -26.021 4.233 1.989 1.00 77.25 378 GLU A CA 1
ATOM 2915 C C . GLU A 1 378 ? -25.172 4.297 0.715 1.00 77.25 378 GLU A C 1
ATOM 2917 O O . GLU A 1 378 ? -25.532 3.827 -0.364 1.00 77.25 378 GLU A O 1
ATOM 2922 N N . THR A 1 379 ? -24.000 4.910 0.854 1.00 85.81 379 THR A N 1
ATOM 2923 C CA . THR A 1 379 ? -22.997 4.985 -0.207 1.00 85.81 379 THR A CA 1
ATOM 2924 C C . THR A 1 379 ? -22.343 3.619 -0.431 1.00 85.81 379 THR A C 1
ATOM 2926 O O . THR A 1 379 ? -22.111 2.909 0.549 1.00 85.81 379 THR A O 1
ATOM 2929 N N . PRO A 1 380 ? -21.957 3.269 -1.674 1.00 93.81 380 PRO A N 1
ATOM 2930 C CA . PRO A 1 380 ? -21.139 2.088 -1.938 1.00 93.81 380 PRO A CA 1
ATOM 2931 C C . PRO A 1 380 ? -19.870 2.037 -1.069 1.00 93.81 380 PRO A C 1
ATOM 2933 O O . PRO A 1 380 ? -19.401 3.089 -0.614 1.00 93.81 380 PRO A O 1
ATOM 2936 N N . PRO A 1 381 ? -19.272 0.847 -0.868 1.00 96.00 381 PRO A N 1
ATOM 2937 C CA . PRO A 1 381 ? -18.069 0.705 -0.061 1.00 96.00 381 PRO A CA 1
ATOM 2938 C C . PRO A 1 381 ? -16.949 1.595 -0.600 1.00 96.00 381 PRO A C 1
ATOM 2940 O O . PRO A 1 381 ? -16.708 1.669 -1.805 1.00 96.00 381 PRO A O 1
ATOM 2943 N N . ARG A 1 382 ? -16.220 2.256 0.296 1.00 97.19 382 ARG A N 1
ATOM 2944 C CA . ARG A 1 382 ? -15.010 2.997 -0.076 1.00 97.19 382 ARG A CA 1
ATOM 2945 C C . ARG A 1 382 ? -13.881 2.009 -0.329 1.00 97.19 382 ARG A C 1
ATOM 2947 O O . ARG A 1 382 ? -13.689 1.081 0.455 1.00 97.19 382 ARG A O 1
ATOM 2954 N N . ILE A 1 383 ? -13.126 2.229 -1.403 1.00 98.06 383 ILE A N 1
ATOM 2955 C CA . ILE A 1 383 ? -12.061 1.324 -1.841 1.00 98.06 383 ILE A CA 1
ATOM 2956 C C . ILE A 1 383 ? -10.693 1.968 -1.617 1.00 98.06 383 ILE A C 1
ATOM 2958 O O . ILE A 1 383 ? -10.404 3.044 -2.138 1.00 98.06 383 ILE A O 1
ATOM 2962 N N . PHE A 1 384 ? -9.836 1.280 -0.871 1.00 98.50 384 PHE A N 1
ATOM 2963 C CA . PHE A 1 384 ? -8.400 1.533 -0.821 1.00 98.50 384 PHE A CA 1
ATOM 2964 C C . PHE A 1 384 ? -7.692 0.542 -1.752 1.00 98.50 384 PHE A C 1
ATOM 2966 O O . PHE A 1 384 ? -7.992 -0.651 -1.710 1.00 98.50 384 PHE A O 1
ATOM 2973 N N . LEU A 1 385 ? -6.742 1.015 -2.561 1.00 98.38 385 LEU A N 1
ATOM 2974 C CA . LEU A 1 385 ? -5.971 0.198 -3.503 1.00 98.38 385 LEU A CA 1
ATOM 2975 C C . LEU A 1 385 ? -4.476 0.329 -3.225 1.00 98.38 385 LEU A C 1
ATOM 2977 O O . LEU A 1 385 ? -3.994 1.410 -2.900 1.00 98.38 385 LEU A O 1
ATOM 2981 N N . ALA A 1 386 ? -3.729 -0.752 -3.417 1.00 98.38 386 ALA A N 1
ATOM 2982 C CA . ALA A 1 386 ? -2.275 -0.711 -3.409 1.00 98.38 386 ALA A CA 1
ATOM 2983 C C . ALA A 1 386 ? -1.693 -1.694 -4.416 1.00 98.38 386 ALA A C 1
ATOM 2985 O O . ALA A 1 386 ? -2.022 -2.879 -4.402 1.00 98.38 386 ALA A O 1
ATOM 2986 N N . ILE A 1 387 ? -0.786 -1.208 -5.258 1.00 98.50 387 ILE A N 1
ATOM 2987 C CA . ILE A 1 387 ? 0.035 -2.058 -6.115 1.00 98.50 387 ILE A CA 1
ATOM 2988 C C . ILE A 1 387 ? 0.975 -2.863 -5.213 1.00 98.50 387 ILE A C 1
ATOM 2990 O O . ILE A 1 387 ? 1.861 -2.298 -4.574 1.00 98.50 387 ILE A O 1
ATOM 2994 N N . ASP A 1 388 ? 0.783 -4.180 -5.163 1.00 98.12 388 ASP A N 1
ATOM 2995 C CA . ASP A 1 388 ? 1.546 -5.090 -4.299 1.00 98.12 388 ASP A CA 1
ATOM 2996 C C . ASP A 1 388 ? 2.547 -5.963 -5.065 1.00 98.12 388 ASP A C 1
ATOM 2998 O O . ASP A 1 388 ? 3.441 -6.556 -4.458 1.00 98.12 388 ASP A O 1
ATOM 3002 N N . HIS A 1 389 ? 2.428 -6.014 -6.392 1.00 97.69 389 HIS A N 1
ATOM 3003 C CA . HIS A 1 389 ? 3.310 -6.758 -7.276 1.00 97.69 389 HIS A CA 1
ATOM 3004 C C . HIS A 1 389 ? 3.526 -5.989 -8.570 1.00 97.69 389 HIS A C 1
ATOM 3006 O O . HIS A 1 389 ? 2.567 -5.591 -9.235 1.00 97.69 389 HIS A O 1
ATOM 3012 N N . ILE A 1 390 ? 4.786 -5.856 -8.967 1.00 96.44 390 ILE A N 1
ATOM 3013 C CA . ILE A 1 390 ? 5.169 -5.328 -10.273 1.00 96.44 390 ILE A CA 1
ATOM 3014 C C . ILE A 1 390 ? 6.271 -6.213 -10.824 1.00 96.44 390 ILE A C 1
ATOM 3016 O O . ILE A 1 390 ? 7.328 -6.325 -10.205 1.00 96.44 390 ILE A O 1
ATOM 3020 N N . LYS A 1 391 ? 6.036 -6.771 -12.013 1.00 95.75 391 LYS A N 1
ATOM 3021 C CA . LYS A 1 391 ? 7.064 -7.359 -12.864 1.00 95.75 391 LYS A CA 1
ATOM 3022 C C . LYS A 1 391 ? 7.085 -6.626 -14.200 1.00 95.75 391 LYS A C 1
ATOM 3024 O O . LYS A 1 391 ? 6.176 -6.807 -15.006 1.00 95.75 391 LYS A O 1
ATOM 3029 N N . ALA A 1 392 ? 8.095 -5.802 -14.453 1.00 94.69 392 ALA A N 1
ATOM 3030 C CA . ALA A 1 392 ? 8.165 -4.965 -15.650 1.00 94.69 392 ALA A CA 1
ATOM 3031 C C . ALA A 1 392 ? 9.590 -4.827 -16.195 1.00 94.69 392 ALA A C 1
ATOM 3033 O O . ALA A 1 392 ? 10.580 -4.907 -15.464 1.00 94.69 392 ALA A O 1
ATOM 3034 N N . SER A 1 393 ? 9.690 -4.587 -17.501 1.00 91.94 393 SER A N 1
ATOM 3035 C CA . SER A 1 393 ? 10.950 -4.258 -18.159 1.00 91.94 393 SER A CA 1
ATOM 3036 C C . SER A 1 393 ? 11.513 -2.946 -17.619 1.00 91.94 393 SER A C 1
ATOM 3038 O O . SER A 1 393 ? 10.777 -1.997 -17.356 1.00 91.94 393 SER A O 1
ATOM 3040 N N . LYS A 1 394 ? 12.838 -2.875 -17.501 1.00 87.00 394 LYS A N 1
ATOM 3041 C CA . LYS A 1 394 ? 13.562 -1.641 -17.166 1.00 87.00 394 LYS A CA 1
ATOM 3042 C C . LYS A 1 394 ? 14.273 -1.018 -18.360 1.00 87.00 394 LYS A C 1
ATOM 3044 O O . LYS A 1 394 ? 15.077 -0.107 -18.187 1.00 87.00 394 LYS A O 1
ATOM 3049 N N . ALA A 1 395 ? 14.020 -1.531 -19.564 1.00 88.88 395 ALA A N 1
ATOM 3050 C CA . ALA A 1 395 ? 14.477 -0.879 -20.789 1.00 88.88 395 ALA A CA 1
ATOM 3051 C C . ALA A 1 395 ? 13.846 0.516 -20.954 1.00 88.88 395 ALA A C 1
ATOM 3053 O O . ALA A 1 395 ? 14.416 1.366 -21.629 1.00 88.88 395 ALA A O 1
ATOM 3054 N N . HIS A 1 396 ? 12.709 0.740 -20.290 1.00 89.88 396 HIS A N 1
ATOM 3055 C CA . HIS A 1 396 ? 11.871 1.921 -20.412 1.00 89.88 396 HIS A CA 1
ATOM 3056 C C . HIS A 1 396 ? 11.407 2.412 -19.035 1.00 89.88 396 HIS A C 1
ATOM 3058 O O . HIS A 1 396 ? 11.531 1.709 -18.025 1.00 89.88 396 HIS A O 1
ATOM 3064 N N . THR A 1 397 ? 10.860 3.627 -18.995 1.00 91.56 397 THR A N 1
ATOM 3065 C CA . THR A 1 397 ? 10.213 4.191 -17.804 1.00 91.56 397 THR A CA 1
ATOM 3066 C C . THR A 1 397 ? 9.089 3.268 -17.333 1.00 91.56 397 THR A C 1
ATOM 3068 O O . THR A 1 397 ? 8.293 2.795 -18.141 1.00 91.56 397 THR A O 1
ATOM 3071 N N . LEU A 1 398 ? 9.006 2.999 -16.026 1.00 94.12 398 LEU A N 1
ATOM 3072 C CA . LEU A 1 398 ? 7.846 2.319 -15.447 1.00 94.12 398 LEU A CA 1
ATOM 3073 C C . LEU A 1 398 ? 6.674 3.295 -15.407 1.00 94.12 398 LEU A C 1
ATOM 3075 O O . LEU A 1 398 ? 6.803 4.363 -14.817 1.00 94.12 398 LEU A O 1
ATOM 3079 N N . ARG A 1 399 ? 5.554 2.909 -16.012 1.00 96.38 399 ARG A N 1
ATOM 3080 C CA . ARG A 1 399 ? 4.277 3.623 -15.979 1.00 96.38 399 ARG A CA 1
ATOM 3081 C C . ARG A 1 399 ? 3.166 2.632 -15.679 1.00 96.38 399 ARG A C 1
ATOM 3083 O O . ARG A 1 399 ? 2.871 1.768 -16.502 1.00 96.38 399 ARG A O 1
ATOM 3090 N N . ILE A 1 400 ? 2.565 2.721 -14.507 1.00 97.69 400 ILE A N 1
ATOM 3091 C CA . ILE A 1 400 ? 1.439 1.879 -14.113 1.00 97.69 400 ILE A CA 1
ATOM 3092 C C . ILE A 1 400 ? 0.429 2.733 -13.363 1.00 97.69 400 ILE A C 1
ATOM 3094 O O . ILE A 1 400 ? 0.786 3.461 -12.440 1.00 97.69 400 ILE A O 1
ATOM 3098 N N . TRP A 1 401 ? -0.839 2.625 -13.741 1.00 98.38 401 TRP A N 1
ATOM 3099 C CA . TRP A 1 401 ? -1.942 3.230 -13.007 1.00 98.38 401 TRP A CA 1
ATOM 3100 C C . TRP A 1 401 ? -3.012 2.190 -12.750 1.00 98.38 401 TRP A C 1
ATOM 3102 O O . TRP A 1 401 ? -3.306 1.355 -13.611 1.00 98.38 401 TRP A O 1
ATOM 3112 N N . VAL A 1 402 ? -3.613 2.280 -11.573 1.00 98.38 402 VAL A N 1
ATOM 3113 C CA . VAL A 1 402 ? -4.702 1.415 -11.153 1.00 98.38 402 VAL A CA 1
ATOM 3114 C C . VAL A 1 402 ? -5.905 2.272 -10.808 1.00 98.38 402 VAL A C 1
ATOM 3116 O O . VAL A 1 402 ? -5.785 3.317 -10.173 1.00 98.38 402 VAL A O 1
ATOM 3119 N N . SER A 1 403 ? -7.076 1.817 -11.229 1.00 98.06 403 SER A N 1
ATOM 3120 C CA . SER A 1 403 ? -8.348 2.456 -10.911 1.00 98.06 403 SER A CA 1
ATOM 3121 C C . SER A 1 403 ? -9.437 1.409 -10.732 1.00 98.06 403 SER A C 1
ATOM 3123 O O . SER A 1 403 ? -9.306 0.281 -11.213 1.00 98.06 403 SER A O 1
ATOM 3125 N N . VAL A 1 404 ? -10.504 1.800 -10.044 1.00 98.38 404 VAL A N 1
ATOM 3126 C CA . VAL A 1 404 ? -11.736 1.020 -9.923 1.00 98.38 404 VAL A CA 1
ATOM 3127 C C . VAL A 1 404 ? -12.929 1.878 -10.316 1.00 98.38 404 VAL A C 1
ATOM 3129 O O . VAL A 1 404 ? -12.905 3.101 -10.158 1.00 98.38 404 VAL A O 1
ATOM 3132 N N . SER A 1 405 ? -13.964 1.230 -10.828 1.00 98.06 405 SER A N 1
ATOM 3133 C CA . SER A 1 405 ? -15.232 1.831 -11.237 1.00 98.06 405 SER A CA 1
ATOM 3134 C C . SER A 1 405 ? -16.392 0.940 -10.806 1.00 98.06 405 SER A C 1
ATOM 3136 O O . SER A 1 405 ? -16.184 -0.166 -10.309 1.00 98.06 405 SER A O 1
ATOM 3138 N N . ASN A 1 406 ? -17.620 1.441 -10.966 1.00 97.44 406 ASN A N 1
ATOM 3139 C CA . ASN A 1 406 ? -18.848 0.665 -10.771 1.00 97.44 406 ASN A CA 1
ATOM 3140 C C . ASN A 1 406 ? -18.866 -0.114 -9.444 1.00 97.44 406 ASN A C 1
ATOM 3142 O O . ASN A 1 406 ? -19.223 -1.288 -9.388 1.00 97.44 406 ASN A O 1
ATOM 3146 N N . VAL A 1 407 ? -18.443 0.554 -8.367 1.00 97.38 407 VAL A N 1
ATOM 3147 C CA . VAL A 1 407 ? -18.420 -0.037 -7.030 1.00 97.38 407 VAL A CA 1
ATOM 3148 C C . VAL A 1 407 ? -19.857 -0.201 -6.536 1.00 97.38 407 VAL A C 1
ATOM 3150 O O . VAL A 1 407 ? -20.621 0.761 -6.468 1.00 97.38 407 VAL A O 1
ATOM 3153 N N . THR A 1 408 ? -20.214 -1.431 -6.185 1.00 96.31 408 THR A N 1
ATOM 3154 C CA . THR A 1 408 ? -21.526 -1.843 -5.672 1.00 96.31 408 THR A CA 1
ATOM 3155 C C . THR A 1 408 ? -21.368 -2.516 -4.308 1.00 96.31 408 THR A C 1
ATOM 3157 O O . THR A 1 408 ? -20.259 -2.666 -3.800 1.00 96.31 408 THR A O 1
ATOM 3160 N N . SER A 1 409 ? -22.466 -2.966 -3.699 1.00 95.94 409 SER A N 1
ATOM 3161 C CA . SER A 1 409 ? -22.409 -3.778 -2.478 1.00 95.94 409 SER A CA 1
ATOM 3162 C C . SER A 1 409 ? -21.758 -5.146 -2.685 1.00 95.94 409 SER A C 1
ATOM 3164 O O . SER A 1 409 ? -21.257 -5.726 -1.730 1.00 95.94 409 SER A O 1
ATOM 3166 N N . SER A 1 410 ? -21.751 -5.688 -3.902 1.00 96.81 410 SER A N 1
ATOM 3167 C CA . SER A 1 410 ? -21.273 -7.048 -4.177 1.00 96.81 410 SER A CA 1
ATOM 3168 C C . SER A 1 410 ? -19.951 -7.103 -4.931 1.00 96.81 410 SER A C 1
ATOM 3170 O O . SER A 1 410 ? -19.403 -8.189 -5.095 1.00 96.81 410 SER A O 1
ATOM 3172 N N . GLY A 1 411 ? -19.442 -5.975 -5.421 1.00 97.75 411 GLY A N 1
ATOM 3173 C CA . GLY A 1 411 ? -18.233 -5.982 -6.229 1.00 97.75 411 GLY A CA 1
ATOM 3174 C C . GLY A 1 411 ? -17.848 -4.632 -6.806 1.00 97.75 411 GLY A C 1
ATOM 3175 O O . GLY A 1 411 ? -18.436 -3.600 -6.484 1.00 97.75 411 GLY A O 1
ATOM 3176 N N . MET A 1 412 ? -16.850 -4.661 -7.678 1.00 98.44 412 MET A N 1
ATOM 3177 C CA . MET A 1 412 ? -16.334 -3.501 -8.397 1.00 98.44 412 MET A CA 1
ATOM 3178 C C . MET A 1 412 ? -15.698 -3.933 -9.717 1.00 98.44 412 MET A C 1
ATOM 3180 O O . MET A 1 412 ? -15.225 -5.063 -9.841 1.00 98.44 412 MET A O 1
ATOM 3184 N N . GLU A 1 413 ? -15.606 -3.007 -10.662 1.00 98.69 413 GLU A N 1
ATOM 3185 C CA . GLU A 1 413 ? -14.741 -3.143 -11.830 1.00 98.69 413 GLU A CA 1
ATOM 3186 C C . GLU A 1 413 ? -13.349 -2.605 -11.501 1.00 98.69 413 GLU A C 1
ATOM 3188 O O . GLU A 1 413 ? -13.204 -1.601 -10.801 1.00 98.69 413 GLU A O 1
ATOM 3193 N N . TRP A 1 414 ? -12.311 -3.241 -12.033 1.00 98.62 414 TRP A N 1
ATOM 3194 C CA . TRP A 1 414 ? -10.930 -2.789 -11.906 1.00 98.62 414 TRP A CA 1
ATOM 3195 C C . TRP A 1 414 ? -10.295 -2.563 -13.271 1.00 98.62 414 TRP A C 1
ATOM 3197 O O . TRP A 1 414 ? -10.663 -3.174 -14.275 1.00 98.62 414 TRP A O 1
ATOM 3207 N N . LYS A 1 415 ? -9.285 -1.695 -13.293 1.00 98.56 415 LYS A N 1
ATOM 3208 C CA . LYS A 1 415 ? -8.483 -1.394 -14.476 1.00 98.56 415 LYS A CA 1
ATOM 3209 C C . LYS A 1 415 ? -7.024 -1.167 -14.088 1.00 98.56 415 LYS A C 1
ATOM 3211 O O . LYS A 1 415 ? -6.737 -0.326 -13.237 1.00 98.56 415 LYS A O 1
ATOM 3216 N N . ILE A 1 416 ? -6.116 -1.878 -14.754 1.00 98.69 416 ILE A N 1
ATOM 3217 C CA . ILE A 1 416 ? -4.667 -1.640 -14.734 1.00 98.69 416 ILE A CA 1
ATOM 3218 C C . ILE A 1 416 ? -4.270 -1.135 -16.118 1.00 98.69 416 ILE A C 1
ATOM 3220 O O . ILE A 1 416 ? -4.608 -1.747 -17.132 1.00 98.69 416 ILE A O 1
ATOM 3224 N N . GLN A 1 417 ? -3.561 -0.014 -16.167 1.00 98.38 417 GLN A N 1
ATOM 3225 C CA . GLN A 1 417 ? -3.119 0.589 -17.419 1.00 98.38 417 GLN A CA 1
ATOM 3226 C C . GLN A 1 417 ? -1.637 0.954 -17.383 1.00 98.38 417 GLN A C 1
ATOM 3228 O O . GLN A 1 417 ? -1.076 1.242 -16.325 1.00 98.38 417 GLN A O 1
ATOM 3233 N N . THR A 1 418 ? -1.032 0.969 -18.563 1.00 98.19 418 THR A N 1
ATOM 3234 C CA . THR A 1 418 ? 0.322 1.443 -18.835 1.00 98.19 418 THR A CA 1
ATOM 3235 C C . THR A 1 418 ? 0.310 2.399 -20.033 1.00 98.19 418 THR A C 1
ATOM 3237 O O . THR A 1 418 ? -0.751 2.674 -20.595 1.00 98.19 418 THR A O 1
ATOM 3240 N N . ALA A 1 419 ? 1.461 2.960 -20.396 1.00 97.00 419 ALA A N 1
ATOM 3241 C CA . ALA A 1 419 ? 1.575 3.899 -21.508 1.00 97.00 419 ALA A CA 1
ATOM 3242 C C . ALA A 1 419 ? 2.969 3.865 -22.143 1.00 97.00 419 ALA A C 1
ATOM 3244 O O . ALA A 1 419 ? 3.926 3.354 -21.558 1.00 97.00 419 ALA A O 1
ATOM 3245 N N . ASP A 1 420 ? 3.070 4.490 -23.316 1.00 96.00 420 ASP A N 1
ATOM 3246 C CA . ASP A 1 420 ? 4.298 4.642 -24.094 1.00 96.00 420 ASP A CA 1
ATOM 3247 C C . ASP A 1 420 ? 5.013 3.299 -24.330 1.00 96.00 420 ASP A C 1
ATOM 3249 O O . ASP A 1 420 ? 4.428 2.343 -24.824 1.00 96.00 420 ASP A O 1
ATOM 3253 N N . ASP A 1 421 ? 6.296 3.242 -23.997 1.00 94.88 421 ASP A N 1
ATOM 3254 C CA . ASP A 1 421 ? 7.221 2.135 -24.186 1.00 94.88 421 ASP A CA 1
ATOM 3255 C C . ASP A 1 421 ? 7.313 1.203 -22.965 1.00 94.88 421 ASP A C 1
ATOM 3257 O O . ASP A 1 421 ? 8.138 0.289 -22.926 1.00 94.88 421 ASP A O 1
ATOM 3261 N N . THR A 1 422 ? 6.482 1.416 -21.945 1.00 95.50 422 THR A N 1
ATOM 3262 C CA . THR A 1 422 ? 6.473 0.563 -20.759 1.00 95.50 422 THR A CA 1
ATOM 3263 C C . THR A 1 422 ? 5.976 -0.842 -21.112 1.00 95.50 422 THR A C 1
ATOM 3265 O O . THR A 1 422 ? 4.934 -1.007 -21.738 1.00 95.50 422 THR A O 1
ATOM 3268 N N . VAL A 1 423 ? 6.704 -1.865 -20.651 1.00 96.94 423 VAL A N 1
ATOM 3269 C CA . VAL A 1 423 ? 6.310 -3.278 -20.777 1.00 96.94 423 VAL A CA 1
ATOM 3270 C C . VAL A 1 423 ? 6.177 -3.886 -19.384 1.00 96.94 423 VAL A C 1
ATOM 3272 O O . VAL A 1 423 ? 7.176 -4.033 -18.676 1.00 96.94 423 VAL A O 1
ATOM 3275 N N . ILE A 1 424 ? 4.960 -4.253 -18.987 1.00 97.75 424 ILE A N 1
ATOM 3276 C CA . ILE A 1 424 ? 4.649 -4.921 -17.715 1.00 97.75 424 ILE A CA 1
ATOM 3277 C C . ILE A 1 424 ? 4.312 -6.382 -18.019 1.00 97.75 424 ILE A C 1
ATOM 3279 O O . ILE A 1 424 ? 3.344 -6.671 -18.710 1.00 97.75 424 ILE A O 1
ATOM 3283 N N . TYR A 1 425 ? 5.105 -7.311 -17.492 1.00 97.44 425 TYR A N 1
ATOM 3284 C CA . TYR A 1 425 ? 4.898 -8.752 -17.659 1.00 97.44 425 TYR A CA 1
ATOM 3285 C C . TYR A 1 425 ? 3.807 -9.296 -16.736 1.00 97.44 425 TYR A C 1
ATOM 3287 O O . TYR A 1 425 ? 3.100 -10.229 -17.095 1.00 97.44 425 TYR A O 1
ATOM 3295 N N . SER A 1 426 ? 3.700 -8.738 -15.531 1.00 97.69 426 SER A N 1
ATOM 3296 C CA . SER A 1 426 ? 2.620 -9.032 -14.592 1.00 97.69 426 SER A CA 1
ATOM 3297 C C . SER A 1 426 ? 2.518 -7.932 -13.545 1.00 97.69 426 SER A C 1
ATOM 3299 O O . SER A 1 426 ? 3.523 -7.325 -13.174 1.00 97.69 426 SER A O 1
ATOM 3301 N N . ALA A 1 427 ? 1.322 -7.716 -13.018 1.00 98.25 427 ALA A N 1
ATOM 3302 C CA . ALA A 1 427 ? 1.083 -6.813 -11.903 1.00 98.25 427 ALA A CA 1
ATOM 3303 C C . ALA A 1 427 ? -0.054 -7.351 -11.039 1.00 98.25 427 ALA A C 1
ATOM 3305 O O . ALA A 1 427 ? -0.889 -8.127 -11.507 1.00 98.25 427 ALA A O 1
ATOM 3306 N N . SER A 1 428 ? -0.074 -6.947 -9.777 1.00 98.44 428 SER A N 1
ATOM 3307 C CA . SER A 1 428 ? -1.147 -7.279 -8.849 1.00 98.44 428 SER A CA 1
ATOM 3308 C C . SER A 1 428 ? -1.427 -6.111 -7.919 1.00 98.44 428 SER A C 1
ATOM 3310 O O . SER A 1 428 ? -0.548 -5.294 -7.622 1.00 98.44 428 SER A O 1
ATOM 3312 N N . VAL A 1 429 ? -2.686 -6.025 -7.511 1.00 98.69 429 VAL A N 1
ATOM 3313 C CA . VAL A 1 429 ? -3.220 -4.954 -6.685 1.00 98.69 429 VAL A CA 1
ATOM 3314 C C . VAL A 1 429 ? -4.037 -5.575 -5.568 1.00 98.69 429 VAL A C 1
ATOM 3316 O O . VAL A 1 429 ? -4.995 -6.308 -5.822 1.00 98.69 429 VAL A O 1
ATOM 3319 N N . SER A 1 430 ? -3.684 -5.230 -4.337 1.00 98.56 430 SER A N 1
ATOM 3320 C CA . SER A 1 430 ? -4.498 -5.511 -3.165 1.00 98.56 430 SER A CA 1
ATOM 3321 C C . SER A 1 430 ? -5.528 -4.406 -3.004 1.00 98.56 430 SER A C 1
ATOM 3323 O O . SER A 1 430 ? -5.215 -3.221 -3.146 1.00 98.56 430 SER A O 1
ATOM 3325 N N . TYR A 1 431 ? -6.752 -4.787 -2.658 1.00 98.69 431 TYR A N 1
ATOM 3326 C CA . TYR A 1 431 ? -7.806 -3.844 -2.313 1.00 98.69 431 TYR A CA 1
ATOM 3327 C C . TYR A 1 431 ? -8.344 -4.103 -0.910 1.00 98.69 431 TYR A C 1
ATOM 3329 O O . TYR A 1 431 ? -8.353 -5.238 -0.431 1.00 98.69 431 TYR A O 1
ATOM 3337 N N . LEU A 1 432 ? -8.837 -3.037 -0.288 1.00 98.44 432 LEU A N 1
ATOM 3338 C CA . LEU A 1 432 ? -9.611 -3.062 0.945 1.00 98.44 432 LEU A CA 1
ATOM 3339 C C . LEU A 1 432 ? -10.897 -2.262 0.716 1.00 98.44 432 LEU A C 1
ATOM 3341 O O . LEU A 1 432 ? -10.837 -1.067 0.428 1.00 98.44 432 LEU A O 1
ATOM 3345 N N . ALA A 1 433 ? -12.043 -2.926 0.830 1.00 98.06 433 ALA A N 1
ATOM 3346 C CA . ALA A 1 433 ? -13.366 -2.325 0.722 1.00 98.06 433 ALA A CA 1
ATOM 3347 C C . ALA A 1 433 ? -13.974 -2.135 2.118 1.00 98.06 433 ALA A C 1
ATOM 3349 O O . ALA A 1 433 ? -13.889 -3.036 2.956 1.00 98.06 433 ALA A O 1
ATOM 3350 N N . ILE A 1 434 ? -14.553 -0.957 2.369 1.00 96.50 434 ILE A N 1
ATOM 3351 C CA . ILE A 1 434 ? -15.035 -0.528 3.691 1.00 96.50 434 ILE A CA 1
ATOM 3352 C C . ILE A 1 434 ? -16.410 0.124 3.545 1.00 96.50 434 ILE A C 1
ATOM 3354 O O . ILE A 1 434 ? -16.518 1.158 2.878 1.00 96.50 434 ILE A O 1
ATOM 3358 N N . ALA A 1 435 ? -17.426 -0.449 4.191 1.00 93.25 435 ALA A N 1
ATOM 3359 C CA . ALA A 1 435 ? -18.768 0.131 4.303 1.00 93.25 435 ALA A CA 1
ATOM 3360 C C . ALA A 1 435 ? -18.981 0.725 5.703 1.00 93.25 435 ALA A C 1
ATOM 3362 O O . ALA A 1 435 ? -18.725 0.017 6.708 1.00 93.25 435 ALA A O 1
#

Organism: Coprinopsis cinerea (strain Okayama-7 / 130 / ATCC MYA-4618 / FGSC 9003) (NCBI:txid240176)